Protein AF-A0AA37VCZ6-F1 (afdb_monomer_lite)

Organism: NCBI:txid2014610

Secondary structure (DSSP, 8-state):
-----PPPPPPPPP-PPPP----PPPSSPHHHHHHHHHHHHHHHHTTTB-TTT--B-TT-TT-TTEEEEESS-GGGGG-HHHHHHHHHHTT--TT--TTSGGGEEEEEHHHHHHHTT--STTHHHHHHHHHHHHHHHHHHHHHHHHHHHHHHHHHHHHHHHHHH-S---S-HHHH----SEEEE-SSSEEEEEETTEEEEEEPP-SS-S--EEEEEEEETTTEEEEEEE-HHHIIIIISTTTT--GGG---TTEEE-TTS-EEEEETTEEEEE-HHHHHHHHHHHHHHHHHHHHHHHHIIIIIS--TTPPB-GGG-EEEEEE-HHHHHHHHHHHHHT--EE-TTS-EEEEE-SSSEEEEEE-TTSPPEEEEEEEEEE-S-TT-TTS---EEEEEE--SS-TTTHHHHHHTTSS--HHHHHHHIIIIIHHHHHHHHHHHHHHHHHHHHHHS--------PPPP----PPPP-PPPPPPPPPPTHHHHHHHHHHHHTSGGG--SS--SS---HHHHHHHHHHHHHHHHTTSS-TTS-HHHHHHTT-------------------SHHHHHHHHHHHHHHHHHTTTS-HHHHHHHHHHHHHHHHHHHHHHHHHHHHHHHHH---

Radius of gyration: 35.34 Å; chains: 1; bounding box: 82×124×101 Å

Foldseek 3Di:
DDDDDDDDDDDDDDDDDDDDDDDDDDDPPPVVVLVQLLQLLQCVLLVQAALQPRHHQPDHSNDPQKDKAFLADPCCVVVVVVVVVLCVLLVHDPPDDSPAQLRIHIHGPVVRVVCDNDCDDPCVVSSNSSNVSSVVRRVSSVVSSVVSVVVVVVVVVVVVVCVVPPPNDPAPLRPDPDDFDWDDPPLQWIWTDDRQKIKTKGAQDLLHNKIKMKIWGQAPPPGIDIAIGTRVRLVCALLFCQPPDLVVCRHPQWADDPQAFIWGDGSVDTDGHHPVSVVSVSVRSNVVNVSRVVRNCCCCVVQQVPVPFDQDPPRWTFLDWAFVVLVVLLQVQLVVQDWDQDPVRWIWHWHDDQWTWIWTDDPPDPTAGAWTWGWDFPDDPVVVPDRGITGIITDQPPPNSVCSRVCPVVSSYDHSVRVSCCVVVPRSVVSVVVVVVVVVVVVVVVVVPPPPDPDDDDDDDDDDDDDDDDDDDDDDDDQDDPVVVVVLLVLVLVLQVQQDDQPDPDDDDPVVSVVSVLVSVVVCVVSCVQPPPPDQVLCVVSVHNPDDDDDDDDDDDDDDDDDPSVVSVVVSLVSLLVSCVVDNDPVSNVSSVSVCVSCVVVVVVVVVVHVVVVCVPPVDD

pLDDT: mean 72.76, std 23.11, range [24.75, 98.56]

Sequence (621 aa):
MGGAAPAASAAPASRGPRRRDAQTQASPSPTDSRRDLHREAFWHAYGGQCAYQGDTLGGGPRSMAFEIDHVIPQELGRRPDELRAVRHRFNLPETFDLESFENRVPTTRRFNNAKGNRTTGVWEAVIRHGLDVAAAHAARVQEQVQQLILQDREERARRVARLHHAPPGRPFSARMPWPIRTDLLGEDHVRVWLEDVYLDCFLPSPQRFRGSALLLVAAAGMGEYQSTFDHGDVVETVLAGRETPLDRGRRPLLLAQGAGPVTLRLPSAWLQIRRDHAARVCAALDTVAHRYVRAMRRLELDVLHSAGAAVGAAGTCRLLTVQRSLWRAINAFAEAGEEQRGPAGETWTVMGSRGFGVFTSAGHAPRALRARVAPEAGGSVLDATDDPDVHLCWHPPEHDRASLEDDLRAGHVWTVAETQAWLRDTLIPHVMRWADARELFVQRESMHKAPRLPWHRSRVVPITVRRSPHVSQPTPTLPPRWESIRDDFEQLAACVPTLSEPAEWSRDVDPAAVGRLRALLAGWVTRGWIPRTAEPSFLHALGAPDLSRAGLTLAGTAPAAASATARQVFAALHAVTRGAAAGADVTSARAARELADALAPFYARWWESHLRARVWTDGRR

Structure (mmCIF, N/CA/C/O backbone):
data_AF-A0AA37VCZ6-F1
#
_entry.id   AF-A0AA37VCZ6-F1
#
loop_
_atom_site.group_PDB
_atom_site.id
_atom_site.type_symbol
_atom_site.label_atom_id
_atom_site.label_alt_id
_atom_site.label_comp_id
_atom_site.label_asym_id
_atom_site.label_entity_id
_atom_site.label_seq_id
_atom_site.pdbx_PDB_ins_code
_atom_site.Cartn_x
_atom_site.Cartn_y
_atom_site.Cartn_z
_atom_site.occupancy
_atom_site.B_iso_or_equiv
_atom_site.auth_seq_id
_atom_site.auth_comp_id
_atom_site.auth_asym_id
_atom_site.auth_atom_id
_atom_site.pdbx_PDB_model_num
ATOM 1 N N . MET A 1 1 ? -34.084 -77.247 -0.096 1.00 41.34 1 MET A N 1
ATOM 2 C CA . MET A 1 1 ? -33.566 -76.233 0.844 1.00 41.34 1 MET A CA 1
ATOM 3 C C . MET A 1 1 ? -33.038 -75.069 0.027 1.00 41.34 1 MET A C 1
ATOM 5 O O . MET A 1 1 ? -32.012 -75.208 -0.617 1.00 41.34 1 MET A O 1
ATOM 9 N N . GLY A 1 2 ? -33.791 -73.977 -0.033 1.00 41.12 2 GLY A N 1
ATOM 10 C CA . GLY A 1 2 ? -33.433 -72.774 -0.779 1.00 41.12 2 GLY A CA 1
ATOM 11 C C . GLY A 1 2 ? -34.341 -71.652 -0.305 1.00 41.12 2 GLY A C 1
ATOM 12 O O . GLY A 1 2 ? -35.528 -71.663 -0.611 1.00 41.12 2 GLY A O 1
ATOM 13 N N . GLY A 1 3 ? -33.801 -70.762 0.524 1.00 38.69 3 GLY A N 1
ATOM 14 C CA . GLY A 1 3 ? -34.507 -69.617 1.086 1.00 38.69 3 GLY A CA 1
ATOM 15 C C . GLY A 1 3 ? -33.712 -68.354 0.795 1.00 38.69 3 GLY A C 1
ATOM 16 O O . GLY A 1 3 ? -32.612 -68.184 1.311 1.00 38.69 3 GLY A O 1
ATOM 17 N N . ALA A 1 4 ? -34.268 -67.511 -0.071 1.00 40.59 4 ALA A N 1
ATOM 18 C CA . ALA A 1 4 ? -33.781 -66.175 -0.370 1.00 40.59 4 ALA A CA 1
ATOM 19 C C . ALA A 1 4 ? -34.163 -65.211 0.767 1.00 40.59 4 ALA A C 1
ATOM 21 O O . ALA A 1 4 ? -35.298 -65.234 1.242 1.00 40.59 4 ALA A O 1
ATOM 22 N N . ALA A 1 5 ? -33.223 -64.358 1.178 1.00 45.78 5 ALA A N 1
ATOM 23 C CA . ALA A 1 5 ? -33.448 -63.255 2.112 1.00 45.78 5 ALA A CA 1
ATOM 24 C C . ALA A 1 5 ? -33.477 -61.909 1.353 1.00 45.78 5 ALA A C 1
ATOM 26 O O . ALA A 1 5 ? -32.765 -61.776 0.352 1.00 45.78 5 ALA A O 1
ATOM 27 N N . PRO A 1 6 ? -34.278 -60.915 1.788 1.00 56.88 6 PRO A N 1
ATOM 28 C CA . PRO A 1 6 ? -34.507 -59.693 1.028 1.00 56.88 6 PRO A CA 1
ATOM 29 C C . PRO A 1 6 ? -33.531 -58.562 1.385 1.00 56.88 6 PRO A C 1
ATOM 31 O O . PRO A 1 6 ? -33.012 -58.468 2.497 1.00 56.88 6 PRO A O 1
ATOM 34 N N . ALA A 1 7 ? -33.318 -57.683 0.404 1.00 40.28 7 ALA A N 1
ATOM 35 C CA . ALA A 1 7 ? -32.471 -56.500 0.466 1.00 40.28 7 ALA A CA 1
ATOM 36 C C . ALA A 1 7 ? -33.066 -55.392 1.355 1.00 40.28 7 ALA A C 1
ATOM 38 O O . ALA A 1 7 ? -34.245 -55.054 1.246 1.00 40.28 7 ALA A O 1
ATOM 39 N N . ALA A 1 8 ? -32.221 -54.793 2.199 1.00 39.53 8 ALA A N 1
ATOM 40 C CA . ALA A 1 8 ? -32.557 -53.637 3.022 1.00 39.53 8 ALA A CA 1
ATOM 41 C C . ALA A 1 8 ? -32.339 -52.319 2.255 1.00 39.53 8 ALA A C 1
ATOM 43 O O . ALA A 1 8 ? -31.280 -52.075 1.677 1.00 39.53 8 ALA A O 1
ATOM 44 N N . SER A 1 9 ? -33.367 -51.472 2.290 1.00 37.91 9 SER A N 1
ATOM 45 C CA . SER A 1 9 ? -33.435 -50.117 1.739 1.00 37.91 9 SER A CA 1
ATOM 46 C C . SER A 1 9 ? -32.707 -49.114 2.643 1.00 37.91 9 SER A C 1
ATOM 48 O O . SER A 1 9 ? -33.051 -48.978 3.816 1.00 37.91 9 SER A O 1
ATOM 50 N N . ALA A 1 10 ? -31.735 -48.378 2.098 1.00 38.19 10 ALA A N 1
ATOM 51 C CA . ALA A 1 10 ? -31.036 -47.296 2.790 1.00 38.19 10 ALA A CA 1
ATOM 52 C C . ALA A 1 10 ? -31.753 -45.946 2.587 1.00 38.19 10 ALA A C 1
ATOM 54 O O . ALA A 1 10 ? -31.993 -45.523 1.457 1.00 38.19 10 ALA A O 1
ATOM 55 N N . ALA A 1 11 ? -32.078 -45.265 3.689 1.00 39.38 11 ALA A N 1
ATOM 56 C CA . ALA A 1 11 ? -32.625 -43.907 3.707 1.00 39.38 11 ALA A CA 1
ATOM 57 C C . ALA A 1 11 ? -31.513 -42.839 3.554 1.00 39.38 11 ALA A C 1
ATOM 59 O O . ALA A 1 11 ? -30.389 -43.066 4.011 1.00 39.38 11 ALA A O 1
ATOM 60 N N . PRO A 1 12 ? -31.791 -41.660 2.960 1.00 44.22 12 PRO A N 1
ATOM 61 C CA . PRO A 1 12 ? -30.785 -40.622 2.762 1.00 44.22 12 PRO A CA 1
ATOM 62 C C . PRO A 1 12 ? -30.608 -39.747 4.014 1.00 44.22 12 PRO A C 1
ATOM 64 O O . PRO A 1 12 ? -31.566 -39.216 4.574 1.00 44.22 12 PRO A O 1
ATOM 67 N N . ALA A 1 13 ? -29.352 -39.558 4.424 1.00 36.62 13 ALA A N 1
ATOM 68 C CA . ALA A 1 13 ? -28.966 -38.685 5.526 1.00 36.62 13 ALA A CA 1
ATOM 69 C C . ALA A 1 13 ? -29.142 -37.196 5.168 1.00 36.62 13 ALA A C 1
ATOM 71 O O . ALA A 1 13 ? -28.604 -36.697 4.176 1.00 36.62 13 ALA A O 1
ATOM 72 N N . SER A 1 14 ? -29.867 -36.472 6.020 1.00 35.06 14 SER A N 1
ATOM 73 C CA . SER A 1 14 ? -30.064 -35.023 5.972 1.00 35.06 14 SER A CA 1
ATOM 74 C C . SER A 1 14 ? -28.754 -34.261 6.221 1.00 35.06 14 SER A C 1
ATOM 76 O O . SER A 1 14 ? -28.124 -34.415 7.268 1.00 35.06 14 SER A O 1
ATOM 78 N N . ARG A 1 15 ? -28.357 -33.394 5.281 1.00 35.12 15 ARG A N 1
ATOM 79 C CA . ARG A 1 15 ? -27.231 -32.457 5.437 1.00 35.12 15 ARG A CA 1
ATOM 80 C C . ARG A 1 15 ? -27.643 -31.267 6.311 1.00 35.12 15 ARG A C 1
ATOM 82 O O . ARG A 1 15 ? -28.456 -30.450 5.893 1.00 35.12 15 ARG A O 1
ATOM 89 N N . GLY A 1 16 ? -27.048 -31.161 7.498 1.00 35.91 16 GLY A N 1
ATOM 90 C CA . GLY A 1 16 ? -27.128 -29.971 8.351 1.00 35.91 16 GLY A CA 1
ATOM 91 C C . GLY A 1 16 ? -26.348 -28.767 7.785 1.00 35.91 16 GLY A C 1
ATOM 92 O O . GLY A 1 16 ? -25.489 -28.936 6.911 1.00 35.91 16 GLY A O 1
ATOM 93 N N . PRO A 1 17 ? -26.637 -27.542 8.263 1.00 33.84 17 PRO A N 1
ATOM 94 C CA . PRO A 1 17 ? -26.077 -26.309 7.718 1.00 33.84 17 PRO A CA 1
ATOM 95 C C . PRO A 1 17 ? -24.580 -26.179 8.030 1.00 33.84 17 PRO A C 1
ATOM 97 O O . PRO A 1 17 ? -24.146 -26.286 9.177 1.00 33.84 17 PRO A O 1
ATOM 100 N N . ARG A 1 18 ? -23.784 -25.922 6.984 1.00 32.94 18 ARG A N 1
ATOM 101 C CA . ARG A 1 18 ? -22.346 -25.643 7.080 1.00 32.94 18 ARG A CA 1
ATOM 102 C C . ARG A 1 18 ? -22.121 -24.345 7.860 1.00 32.94 18 ARG A C 1
ATOM 104 O O . ARG A 1 18 ? -22.534 -23.275 7.415 1.00 32.94 18 ARG A O 1
ATOM 111 N N . ARG A 1 19 ? -21.437 -24.453 9.004 1.00 30.75 19 ARG A N 1
ATOM 112 C CA . ARG A 1 19 ? -20.830 -23.320 9.710 1.00 30.75 19 ARG A CA 1
ATOM 113 C C . ARG A 1 19 ? -19.904 -22.579 8.740 1.00 30.75 19 ARG A C 1
ATOM 115 O O . ARG A 1 19 ? -19.046 -23.193 8.114 1.00 30.75 19 ARG A O 1
ATOM 122 N N . ARG A 1 20 ? -20.137 -21.276 8.583 1.00 31.70 20 ARG A N 1
ATOM 123 C CA . ARG A 1 20 ? -19.224 -20.355 7.905 1.00 31.70 20 ARG A CA 1
ATOM 124 C C . ARG A 1 20 ? -18.138 -19.988 8.908 1.00 31.70 20 ARG A C 1
ATOM 126 O O . ARG A 1 20 ? -18.432 -19.294 9.878 1.00 31.70 20 ARG A O 1
ATOM 133 N N . ASP A 1 21 ? -16.925 -20.466 8.677 1.00 32.72 21 ASP A N 1
ATOM 134 C CA . ASP A 1 21 ? -15.755 -19.992 9.404 1.00 32.72 21 ASP A CA 1
ATOM 135 C C . ASP A 1 21 ? -15.437 -18.566 8.942 1.00 32.72 21 ASP A C 1
ATOM 137 O O . ASP A 1 21 ? -15.323 -18.278 7.748 1.00 32.72 21 ASP A O 1
ATOM 141 N N . ALA A 1 22 ? -15.386 -17.658 9.914 1.00 36.28 22 ALA A N 1
ATOM 142 C CA . ALA A 1 22 ? -15.052 -16.259 9.725 1.00 36.28 22 ALA A CA 1
ATOM 143 C C . ALA A 1 22 ? -13.563 -16.138 9.377 1.00 36.28 22 ALA A C 1
ATOM 145 O O . ALA A 1 22 ? -12.695 -16.589 10.121 1.00 36.28 22 ALA A O 1
ATOM 146 N N . GLN A 1 23 ? -13.283 -15.537 8.226 1.00 35.94 23 GLN A N 1
ATOM 147 C CA . GLN A 1 23 ? -11.936 -15.308 7.724 1.00 35.94 23 GLN A CA 1
ATOM 148 C C . GLN A 1 23 ? -11.381 -14.031 8.371 1.00 35.94 23 GLN A C 1
ATOM 150 O O . GLN A 1 23 ? -11.780 -12.919 8.034 1.00 35.94 23 GLN A O 1
ATOM 155 N N . THR A 1 24 ? -10.499 -14.210 9.350 1.00 33.31 24 THR A N 1
ATOM 156 C CA . THR A 1 24 ? -9.757 -13.149 10.039 1.00 33.31 24 THR A CA 1
ATOM 157 C C . THR A 1 24 ? -8.801 -12.464 9.057 1.00 33.31 24 THR A C 1
ATOM 159 O O . THR A 1 24 ? -7.941 -13.126 8.475 1.00 33.31 24 THR A O 1
ATOM 162 N N . GLN A 1 25 ? -8.935 -11.150 8.860 1.00 32.56 25 GLN A N 1
ATOM 163 C CA . GLN A 1 25 ? -7.958 -10.355 8.108 1.00 32.56 25 GLN A CA 1
ATOM 164 C C . GLN A 1 25 ? -6.689 -10.175 8.958 1.00 32.56 25 GLN A C 1
ATOM 166 O O . GLN A 1 25 ? -6.759 -9.894 10.154 1.00 32.56 25 GLN A O 1
ATOM 171 N N . ALA A 1 26 ? -5.530 -10.450 8.358 1.00 31.34 26 ALA A N 1
ATOM 172 C CA . ALA A 1 26 ? -4.273 -10.667 9.061 1.00 31.34 26 ALA A CA 1
ATOM 173 C C . ALA A 1 26 ? -3.453 -9.375 9.228 1.00 31.34 26 ALA A C 1
ATOM 175 O O . ALA A 1 26 ? -3.190 -8.664 8.260 1.00 31.34 26 ALA A O 1
ATOM 176 N N . SER A 1 27 ? -2.944 -9.150 10.445 1.00 30.81 27 SER A N 1
ATOM 177 C CA . SER A 1 27 ? -1.692 -8.413 10.695 1.00 30.81 27 SER A CA 1
ATOM 178 C C . SER A 1 27 ? -0.569 -8.940 9.777 1.00 30.81 27 SER A C 1
ATOM 180 O O . SER A 1 27 ? -0.696 -10.086 9.330 1.00 30.81 27 SER A O 1
ATOM 182 N N . PRO A 1 28 ? 0.531 -8.190 9.503 1.00 29.33 28 PRO A N 1
ATOM 183 C CA . PRO A 1 28 ? 1.654 -8.720 8.723 1.00 29.33 28 PRO A CA 1
ATOM 184 C C . PRO A 1 28 ? 1.995 -10.098 9.263 1.00 29.33 28 PRO A C 1
ATOM 186 O O . PRO A 1 28 ? 2.240 -10.277 10.462 1.00 29.33 28 PRO A O 1
ATOM 189 N N . SER A 1 29 ? 1.843 -11.090 8.393 1.00 29.84 29 SER A N 1
ATOM 190 C CA . SER A 1 29 ? 1.881 -12.472 8.833 1.00 29.84 29 SER A CA 1
ATOM 191 C C . SER A 1 29 ? 3.252 -12.722 9.477 1.00 29.84 29 SER A C 1
ATOM 193 O O . SER A 1 29 ? 4.239 -12.106 9.066 1.00 29.84 29 SER A O 1
ATOM 195 N N . PRO A 1 30 ? 3.391 -13.662 10.426 1.00 42.69 30 PRO A N 1
ATOM 196 C CA . PRO A 1 30 ? 4.703 -14.079 10.933 1.00 42.69 30 PRO A CA 1
ATOM 197 C C . PRO A 1 30 ? 5.710 -14.453 9.826 1.00 42.69 30 PRO A C 1
ATOM 199 O O . PRO A 1 30 ? 6.899 -14.608 10.097 1.00 42.69 30 PRO A O 1
ATOM 202 N N . THR A 1 31 ? 5.241 -14.630 8.585 1.00 52.84 31 THR A N 1
ATOM 203 C CA . THR A 1 31 ? 6.064 -14.888 7.406 1.00 52.84 31 THR A CA 1
ATOM 204 C C . THR A 1 31 ? 6.730 -13.634 6.828 1.00 52.84 31 THR A C 1
ATOM 206 O O . THR A 1 31 ? 7.844 -13.760 6.327 1.00 52.84 31 THR A O 1
ATOM 209 N N . ASP A 1 32 ? 6.148 -12.436 6.967 1.00 53.75 32 ASP A N 1
ATOM 210 C CA . ASP A 1 32 ? 6.733 -11.197 6.427 1.00 53.75 32 ASP A CA 1
ATOM 211 C C . ASP A 1 32 ? 7.963 -10.764 7.231 1.00 53.75 32 ASP A C 1
ATOM 213 O O . ASP A 1 32 ? 9.023 -10.542 6.652 1.00 53.75 32 ASP A O 1
ATOM 217 N N . SER A 1 33 ? 7.898 -10.811 8.569 1.00 68.50 33 SER A N 1
ATOM 218 C CA . SER A 1 33 ? 9.083 -10.543 9.397 1.00 68.50 33 SER A CA 1
ATOM 219 C C . SER A 1 33 ? 10.198 -11.561 9.142 1.00 68.50 33 SER A C 1
ATOM 221 O O . SER A 1 33 ? 11.371 -11.218 9.163 1.00 68.50 33 SER A O 1
ATOM 223 N N . ARG A 1 34 ? 9.853 -12.830 8.877 1.00 74.12 34 ARG A N 1
ATOM 224 C CA . ARG A 1 34 ? 10.847 -13.872 8.559 1.00 74.12 34 ARG A CA 1
ATOM 225 C C . ARG A 1 34 ? 11.510 -13.642 7.203 1.00 74.12 34 ARG A C 1
ATOM 227 O O . ARG A 1 34 ? 12.709 -13.881 7.079 1.00 74.12 34 ARG A O 1
ATOM 234 N N . ARG A 1 35 ? 10.759 -13.168 6.204 1.00 77.06 35 ARG A N 1
ATOM 235 C CA . ARG A 1 35 ? 11.312 -12.802 4.892 1.00 77.06 35 ARG A CA 1
ATOM 236 C C . ARG A 1 35 ? 12.321 -11.664 5.011 1.00 77.06 35 ARG A C 1
ATOM 238 O O . ARG A 1 35 ? 13.373 -11.745 4.380 1.00 77.06 35 ARG A O 1
ATOM 245 N N . ASP A 1 36 ? 12.046 -10.674 5.855 1.00 85.44 36 ASP A N 1
ATOM 246 C CA . ASP A 1 36 ? 12.963 -9.553 6.081 1.00 85.44 36 ASP A CA 1
ATOM 247 C C . ASP A 1 36 ? 14.277 -10.008 6.734 1.00 85.44 36 ASP A C 1
ATOM 249 O O . ASP A 1 36 ? 15.352 -9.644 6.255 1.00 85.44 36 ASP A O 1
ATOM 253 N N . LEU A 1 37 ? 14.211 -10.886 7.746 1.00 92.25 37 LEU A N 1
ATOM 254 C CA . LEU A 1 37 ? 15.412 -11.437 8.395 1.00 92.25 37 LEU A CA 1
ATOM 255 C C . LEU A 1 37 ? 16.250 -12.298 7.441 1.00 92.25 37 LEU A C 1
ATOM 257 O O . LEU A 1 37 ? 17.475 -12.249 7.482 1.00 92.25 37 LEU A O 1
ATOM 261 N N . HIS A 1 38 ? 15.614 -13.074 6.555 1.00 93.12 38 HIS A N 1
ATOM 262 C CA . HIS A 1 38 ? 16.345 -13.857 5.556 1.00 93.12 38 HIS A CA 1
ATOM 263 C C . HIS A 1 38 ? 17.119 -12.949 4.596 1.00 93.12 38 HIS A C 1
ATOM 265 O O . HIS A 1 38 ? 18.290 -13.199 4.327 1.00 93.12 38 HIS A O 1
ATOM 271 N N . ARG A 1 39 ? 16.494 -11.878 4.093 1.00 95.12 39 ARG A N 1
ATOM 272 C CA . ARG A 1 39 ? 17.159 -10.930 3.185 1.00 95.12 39 ARG A CA 1
ATOM 273 C C . ARG A 1 39 ? 18.352 -10.256 3.855 1.00 95.12 39 ARG A C 1
ATOM 275 O O . ARG A 1 39 ? 19.423 -10.200 3.256 1.00 95.12 39 ARG A O 1
ATOM 282 N N . GLU A 1 40 ? 18.177 -9.819 5.096 1.00 96.00 40 GLU A N 1
ATOM 283 C CA . GLU A 1 40 ? 19.246 -9.241 5.909 1.00 96.00 40 GLU A CA 1
ATOM 284 C C . GLU A 1 40 ? 20.401 -10.234 6.108 1.00 96.00 40 GLU A C 1
ATOM 286 O O . GLU A 1 40 ? 21.555 -9.882 5.862 1.00 96.00 40 GLU A O 1
ATOM 291 N N . ALA A 1 41 ? 20.105 -11.500 6.420 1.00 97.19 41 ALA A N 1
ATOM 292 C CA . ALA A 1 41 ? 21.119 -12.546 6.553 1.00 97.19 41 ALA A CA 1
ATOM 293 C C . ALA A 1 41 ? 21.933 -12.757 5.267 1.00 97.19 41 ALA A C 1
ATOM 295 O O . ALA A 1 41 ? 23.162 -12.836 5.316 1.00 97.19 41 ALA A O 1
ATOM 296 N N . PHE A 1 42 ? 21.267 -12.815 4.110 1.00 97.62 42 PHE A N 1
ATOM 297 C CA . PHE A 1 42 ? 21.946 -12.916 2.817 1.00 97.62 42 PHE A CA 1
ATOM 298 C C . PHE A 1 42 ? 22.799 -11.683 2.522 1.00 97.62 42 PHE A C 1
ATOM 300 O O . PHE A 1 42 ? 23.933 -11.825 2.072 1.00 97.62 42 PHE A O 1
ATOM 307 N N . TRP A 1 43 ? 22.296 -10.480 2.801 1.00 97.81 43 TRP A N 1
ATOM 308 C CA . TRP A 1 43 ? 23.066 -9.255 2.605 1.00 97.81 43 TRP A CA 1
ATOM 309 C C . TRP A 1 43 ? 24.358 -9.279 3.430 1.00 97.81 43 TRP A C 1
ATOM 311 O O . TRP A 1 43 ? 25.433 -9.058 2.879 1.00 97.81 43 TRP A O 1
ATOM 321 N N . HIS A 1 44 ? 24.285 -9.630 4.717 1.00 97.31 44 HIS A N 1
ATOM 322 C CA . HIS A 1 44 ? 25.467 -9.708 5.580 1.00 97.31 44 HIS A CA 1
ATOM 323 C C . HIS A 1 44 ? 26.430 -10.821 5.169 1.00 97.31 44 HIS A C 1
ATOM 325 O O . HIS A 1 44 ? 27.638 -10.591 5.105 1.00 97.31 44 HIS A O 1
ATOM 331 N N . ALA A 1 45 ? 25.917 -12.010 4.844 1.00 97.88 45 ALA A N 1
ATOM 332 C CA . ALA A 1 45 ? 26.762 -13.138 4.471 1.00 97.88 45 ALA A CA 1
ATOM 333 C C . ALA A 1 45 ? 27.601 -12.854 3.212 1.00 97.88 45 ALA A C 1
ATOM 335 O O . ALA A 1 45 ? 28.752 -13.291 3.149 1.00 97.88 45 ALA A O 1
ATOM 336 N N . TYR A 1 46 ? 27.044 -12.083 2.273 1.00 97.94 46 TYR A N 1
ATOM 337 C CA . TYR A 1 46 ? 27.659 -11.699 0.998 1.00 97.94 46 TYR A CA 1
ATOM 338 C C . TYR A 1 46 ? 28.295 -10.297 1.019 1.00 97.94 46 TYR A C 1
ATOM 340 O O . TYR A 1 46 ? 28.617 -9.754 -0.035 1.00 97.94 46 TYR A O 1
ATOM 348 N N . GLY A 1 47 ? 28.442 -9.665 2.190 1.00 97.25 47 GLY A N 1
ATOM 349 C CA . GLY A 1 47 ? 29.065 -8.339 2.303 1.00 97.25 47 GLY A CA 1
ATOM 350 C C . GLY A 1 47 ? 28.339 -7.234 1.524 1.00 97.25 47 GLY A C 1
ATOM 351 O O . GLY A 1 47 ? 28.963 -6.277 1.074 1.00 97.25 47 GLY A O 1
ATOM 352 N N . GLY A 1 48 ? 27.030 -7.383 1.320 1.00 96.69 48 GLY A N 1
ATOM 353 C CA . GLY A 1 48 ? 26.213 -6.452 0.554 1.00 96.69 48 GLY A CA 1
ATOM 354 C C . GLY A 1 48 ? 26.509 -6.443 -0.944 1.00 96.69 48 GLY A C 1
ATOM 355 O O . GLY A 1 48 ? 26.252 -5.428 -1.586 1.00 96.69 48 GLY A O 1
ATOM 356 N N . GLN A 1 49 ? 27.036 -7.532 -1.509 1.00 97.94 49 GLN A N 1
ATOM 357 C CA . GLN A 1 49 ? 27.371 -7.643 -2.931 1.00 97.94 49 GLN A CA 1
ATOM 358 C C . GLN A 1 49 ? 26.462 -8.628 -3.677 1.00 97.94 49 GLN A C 1
ATOM 360 O O . GLN A 1 49 ? 25.960 -9.606 -3.123 1.00 97.94 49 GLN A O 1
ATOM 365 N N . CYS A 1 50 ? 26.248 -8.363 -4.964 1.00 97.81 50 CYS A N 1
ATOM 366 C CA . CYS A 1 50 ? 25.579 -9.263 -5.893 1.00 97.81 50 CYS A CA 1
ATOM 367 C C . CYS A 1 50 ? 26.464 -10.487 -6.145 1.00 97.81 50 CYS A C 1
ATOM 369 O O . CYS A 1 50 ? 27.574 -10.343 -6.649 1.00 97.81 50 CYS A O 1
ATOM 371 N N . ALA A 1 51 ? 25.958 -11.692 -5.888 1.00 98.06 51 ALA A N 1
ATOM 372 C CA . ALA A 1 51 ? 26.746 -12.921 -6.021 1.00 98.06 51 ALA A CA 1
ATOM 373 C C . ALA A 1 51 ? 27.260 -13.189 -7.447 1.00 98.06 51 ALA A C 1
ATOM 375 O O . ALA A 1 51 ? 28.322 -13.782 -7.634 1.00 98.06 51 ALA A O 1
ATOM 376 N N . TYR A 1 52 ? 26.507 -12.752 -8.460 1.00 96.69 52 TYR A N 1
ATOM 377 C CA . TYR A 1 52 ? 26.856 -12.991 -9.860 1.00 96.69 52 TYR A CA 1
ATOM 378 C C . TYR A 1 52 ? 27.826 -11.955 -10.431 1.00 96.69 52 TYR A C 1
ATOM 380 O O . TYR A 1 52 ? 28.617 -12.288 -11.306 1.00 96.69 52 TYR A O 1
ATOM 388 N N . GLN A 1 53 ? 27.735 -10.699 -9.986 1.00 95.88 53 GLN A N 1
ATOM 389 C CA . GLN A 1 53 ? 28.434 -9.573 -10.623 1.00 95.88 53 GLN A CA 1
ATOM 390 C C . GLN A 1 53 ? 29.469 -8.901 -9.714 1.00 95.88 53 GLN A C 1
ATOM 392 O O . GLN A 1 53 ? 30.319 -8.175 -10.211 1.00 95.88 53 GLN A O 1
ATOM 397 N N . GLY A 1 54 ? 29.389 -9.097 -8.395 1.00 95.69 54 GLY A N 1
ATOM 398 C CA . GLY A 1 54 ? 30.203 -8.386 -7.403 1.00 95.69 54 GLY A CA 1
ATOM 399 C C . GLY A 1 54 ? 29.736 -6.957 -7.097 1.00 95.69 54 GLY A C 1
ATOM 400 O O . GLY A 1 54 ? 30.201 -6.363 -6.128 1.00 95.69 54 GLY A O 1
ATOM 401 N N . ASP A 1 55 ? 28.794 -6.412 -7.873 1.00 94.25 55 ASP A N 1
ATOM 402 C CA . ASP A 1 55 ? 28.245 -5.066 -7.671 1.00 94.25 55 ASP A CA 1
ATOM 403 C C . ASP A 1 55 ? 27.592 -4.902 -6.289 1.00 94.25 55 ASP A C 1
ATOM 405 O O . ASP A 1 55 ? 26.890 -5.795 -5.807 1.00 94.25 55 ASP A O 1
ATOM 409 N N . THR A 1 56 ? 27.740 -3.725 -5.678 1.00 95.94 56 THR A N 1
ATOM 410 C CA . THR A 1 56 ? 27.094 -3.394 -4.400 1.00 95.94 56 THR A CA 1
ATOM 411 C C . THR A 1 56 ? 25.566 -3.402 -4.516 1.00 95.94 56 THR A C 1
ATOM 413 O O . THR A 1 56 ? 24.975 -2.773 -5.396 1.00 95.94 56 THR A O 1
ATOM 416 N N . LEU A 1 57 ? 24.901 -4.064 -3.573 1.00 94.75 57 LEU A N 1
ATOM 417 C CA . LEU A 1 57 ? 23.450 -4.080 -3.429 1.00 94.75 57 LEU A CA 1
ATOM 418 C C . LEU A 1 57 ? 22.985 -2.802 -2.717 1.00 94.75 57 LEU A C 1
ATOM 420 O O . LEU A 1 57 ? 23.269 -2.583 -1.538 1.00 94.75 57 LEU A O 1
ATOM 424 N N . GLY A 1 58 ? 22.260 -1.946 -3.440 1.00 84.94 58 GLY A N 1
ATOM 425 C CA . GLY A 1 58 ? 21.808 -0.648 -2.934 1.00 84.94 58 GLY A CA 1
ATOM 426 C C . GLY A 1 58 ? 20.770 -0.716 -1.802 1.00 84.94 58 GLY A C 1
ATOM 427 O O . GLY A 1 58 ? 19.954 -1.634 -1.717 1.00 84.94 58 GLY A O 1
ATOM 428 N N . GLY A 1 59 ? 20.755 0.318 -0.954 1.00 80.81 59 GLY A N 1
ATOM 429 C CA . GLY A 1 59 ? 19.714 0.569 0.055 1.00 80.81 59 GLY A CA 1
ATOM 430 C C . GLY A 1 59 ? 19.839 -0.201 1.380 1.00 80.81 59 GLY A C 1
ATOM 431 O O . GLY A 1 59 ? 18.986 -0.033 2.247 1.00 80.81 59 GLY A O 1
ATOM 432 N N . GLY A 1 60 ? 20.870 -1.032 1.556 1.00 89.00 60 GLY A N 1
ATOM 433 C CA . GLY A 1 60 ? 21.133 -1.751 2.810 1.00 89.00 60 GLY A CA 1
ATOM 434 C C . GLY A 1 60 ? 20.383 -3.087 2.976 1.00 89.00 60 GLY A C 1
ATOM 435 O O . GLY A 1 60 ? 19.685 -3.533 2.061 1.00 89.00 60 GLY A O 1
ATOM 436 N N . PRO A 1 61 ? 20.515 -3.747 4.144 1.00 84.88 61 PRO A N 1
ATOM 437 C CA . PRO A 1 61 ? 20.143 -5.155 4.346 1.00 84.88 61 PRO A CA 1
ATOM 438 C C . PRO A 1 61 ? 18.651 -5.475 4.197 1.00 84.88 61 PRO A C 1
ATOM 440 O O . PRO A 1 61 ? 18.292 -6.578 3.790 1.00 84.88 61 PRO A O 1
ATOM 443 N N . ARG A 1 62 ? 17.771 -4.506 4.476 1.00 82.44 62 ARG A N 1
ATOM 444 C CA . ARG A 1 62 ? 16.306 -4.648 4.344 1.00 82.44 62 ARG A CA 1
ATOM 445 C C . ARG A 1 62 ? 15.741 -3.966 3.099 1.00 82.44 62 ARG A C 1
ATOM 447 O O . ARG A 1 62 ? 14.531 -3.849 2.935 1.00 82.44 62 ARG A O 1
ATOM 454 N N . SER A 1 63 ? 16.613 -3.501 2.210 1.00 82.25 63 SER A N 1
ATOM 455 C CA . SER A 1 63 ? 16.209 -2.828 0.982 1.00 82.25 63 SER A CA 1
ATOM 456 C C . SER A 1 63 ? 15.481 -3.763 0.037 1.00 82.25 63 SER A C 1
ATOM 458 O O . SER A 1 63 ? 15.907 -4.894 -0.189 1.00 82.25 63 SER A O 1
ATOM 460 N N . MET A 1 64 ? 14.449 -3.242 -0.621 1.00 83.75 64 MET A N 1
ATOM 461 C CA . MET A 1 64 ? 13.758 -3.899 -1.732 1.00 83.75 64 MET A CA 1
ATOM 462 C C . MET A 1 64 ? 14.519 -3.785 -3.067 1.00 83.75 64 MET A C 1
ATOM 464 O O . MET A 1 64 ? 13.982 -4.183 -4.104 1.00 83.75 64 MET A O 1
ATOM 468 N N . ALA A 1 65 ? 15.734 -3.225 -3.080 1.00 83.19 65 ALA A N 1
ATOM 469 C CA . ALA A 1 65 ? 16.517 -3.008 -4.301 1.00 83.19 65 ALA A CA 1
ATOM 470 C C . ALA A 1 65 ? 17.240 -4.266 -4.823 1.00 83.19 65 ALA A C 1
ATOM 472 O O . ALA A 1 65 ? 17.580 -4.319 -6.006 1.00 83.19 65 ALA A O 1
ATOM 473 N N . PHE A 1 66 ? 17.439 -5.286 -3.983 1.00 94.75 66 PHE A N 1
ATOM 474 C CA . PHE A 1 66 ? 17.984 -6.587 -4.391 1.00 94.75 66 PHE A CA 1
ATOM 475 C C . PHE A 1 66 ? 16.939 -7.703 -4.266 1.00 94.75 66 PHE A C 1
ATOM 477 O O . PHE A 1 66 ? 15.838 -7.481 -3.763 1.00 94.75 66 PHE A O 1
ATOM 484 N N . GLU A 1 67 ? 17.224 -8.896 -4.766 1.00 95.44 67 GLU A N 1
ATOM 485 C CA . GLU A 1 67 ? 16.349 -10.068 -4.665 1.00 95.44 67 GLU A CA 1
ATOM 486 C C . GLU A 1 67 ? 17.180 -11.288 -4.251 1.00 95.44 67 GLU A C 1
ATOM 488 O O . GLU A 1 67 ? 18.387 -11.317 -4.485 1.00 95.44 67 GLU A O 1
ATOM 493 N N . ILE A 1 68 ? 16.549 -12.261 -3.587 1.00 97.25 68 ILE A N 1
ATOM 494 C CA . ILE A 1 68 ? 17.165 -13.568 -3.336 1.00 97.25 68 ILE A CA 1
ATOM 495 C C . ILE A 1 68 ? 16.747 -14.462 -4.495 1.00 97.25 68 ILE A C 1
ATOM 497 O O . ILE A 1 68 ? 15.575 -14.824 -4.600 1.00 97.25 68 ILE A O 1
ATOM 501 N N . ASP A 1 69 ? 17.684 -14.739 -5.390 1.00 97.62 69 ASP A N 1
ATOM 502 C CA . ASP A 1 69 ? 17.472 -15.580 -6.562 1.00 97.62 69 ASP A CA 1
ATOM 503 C C . ASP A 1 69 ? 17.716 -17.050 -6.216 1.00 97.62 69 ASP A C 1
ATOM 505 O O . ASP A 1 69 ? 18.614 -17.370 -5.434 1.00 97.62 69 ASP A O 1
ATOM 509 N N . HIS A 1 70 ? 16.927 -17.929 -6.831 1.00 98.25 70 HIS A N 1
ATOM 510 C CA . HIS A 1 70 ? 17.186 -19.362 -6.839 1.00 98.25 70 HIS A CA 1
ATOM 511 C C . HIS A 1 70 ? 18.081 -19.677 -8.039 1.00 98.25 70 HIS A C 1
ATOM 513 O O . HIS A 1 70 ? 17.652 -19.546 -9.191 1.00 98.25 70 HIS A O 1
ATOM 519 N N . VAL A 1 71 ? 19.326 -20.090 -7.791 1.00 98.00 71 VAL A N 1
ATOM 520 C CA . VAL A 1 71 ? 20.312 -20.334 -8.856 1.00 98.00 71 VAL A CA 1
ATOM 521 C C . VAL A 1 71 ? 19.753 -21.347 -9.860 1.00 98.00 71 VAL A C 1
ATOM 523 O O . VAL A 1 71 ? 19.699 -21.065 -11.060 1.00 98.00 71 VAL A O 1
ATOM 526 N N . ILE A 1 72 ? 19.219 -22.462 -9.358 1.00 98.06 72 ILE A N 1
ATOM 527 C CA . ILE A 1 72 ? 18.340 -23.379 -10.086 1.00 98.06 72 ILE A CA 1
ATOM 528 C C . ILE A 1 72 ? 16.874 -22.993 -9.821 1.00 98.06 72 ILE A C 1
ATOM 530 O O . ILE A 1 72 ? 16.458 -23.024 -8.660 1.00 98.06 72 ILE A O 1
ATOM 534 N N . PRO A 1 73 ? 16.068 -22.675 -10.857 1.00 97.75 73 PRO A N 1
ATOM 535 C CA . PRO A 1 73 ? 14.688 -22.218 -10.688 1.00 97.75 73 PRO A CA 1
ATOM 536 C C . PRO A 1 73 ? 13.805 -23.201 -9.913 1.00 97.75 73 PRO A C 1
ATOM 538 O O . PRO A 1 73 ? 13.751 -24.394 -10.229 1.00 97.75 73 PRO A O 1
ATOM 541 N N . GLN A 1 74 ? 13.050 -22.677 -8.946 1.00 97.00 74 GLN A N 1
ATOM 542 C CA . GLN A 1 74 ? 12.138 -23.448 -8.096 1.00 97.00 74 GLN A CA 1
ATOM 543 C C . GLN A 1 74 ? 11.060 -24.183 -8.915 1.00 97.00 74 GLN A C 1
ATOM 545 O O . GLN A 1 74 ? 10.626 -25.281 -8.561 1.00 97.00 74 GLN A O 1
ATOM 550 N N . GLU A 1 75 ? 10.647 -23.628 -10.057 1.00 95.88 75 GLU A N 1
ATOM 551 C CA . GLU A 1 75 ? 9.622 -24.203 -10.930 1.00 95.88 75 GLU A CA 1
ATOM 552 C C . GLU A 1 75 ? 10.025 -25.549 -11.542 1.00 95.88 75 GLU A C 1
ATOM 554 O O . GLU A 1 75 ? 9.152 -26.312 -11.965 1.00 95.88 75 GLU A O 1
ATOM 559 N N . LEU A 1 76 ? 11.321 -25.883 -11.576 1.00 96.19 76 LEU A N 1
ATOM 560 C CA . LEU A 1 76 ? 11.775 -27.215 -11.981 1.00 96.19 76 LEU A CA 1
ATOM 561 C C . LEU A 1 76 ? 11.297 -28.308 -11.018 1.00 96.19 76 LEU A C 1
ATOM 563 O O . LEU A 1 76 ? 11.122 -29.443 -11.450 1.00 96.19 76 LEU A O 1
ATOM 567 N N . GLY A 1 77 ? 10.967 -27.981 -9.763 1.00 95.69 77 GLY A N 1
ATOM 568 C CA . GLY A 1 77 ? 10.347 -28.924 -8.826 1.00 95.69 77 GLY A CA 1
ATOM 569 C C . GLY A 1 77 ? 9.006 -29.488 -9.317 1.00 95.69 77 GLY A C 1
ATOM 570 O O . GLY A 1 77 ? 8.613 -30.580 -8.920 1.00 95.69 77 GLY A O 1
ATOM 571 N N . ARG A 1 78 ? 8.319 -28.788 -10.233 1.00 96.19 78 ARG A N 1
ATOM 572 C CA . ARG A 1 78 ? 7.078 -29.267 -10.873 1.00 96.19 78 ARG A CA 1
ATOM 573 C C . ARG A 1 78 ? 7.329 -30.144 -12.105 1.00 96.19 78 ARG A C 1
ATOM 575 O O . ARG A 1 78 ? 6.376 -30.659 -12.680 1.00 96.19 78 ARG A O 1
ATOM 582 N N . ARG A 1 79 ? 8.585 -30.279 -12.541 1.00 97.25 79 ARG A N 1
ATOM 583 C CA . ARG A 1 79 ? 9.004 -30.962 -13.775 1.00 97.25 79 ARG A CA 1
ATOM 584 C C . ARG A 1 79 ? 10.169 -31.909 -13.457 1.00 97.25 79 ARG A C 1
ATOM 586 O O . ARG A 1 79 ? 11.318 -31.597 -13.768 1.00 97.25 79 ARG A O 1
ATOM 593 N N . PRO A 1 80 ? 9.895 -33.055 -12.806 1.00 96.50 80 PRO A N 1
ATOM 594 C CA . PRO A 1 80 ? 10.925 -33.897 -12.193 1.00 96.50 80 PRO A CA 1
ATOM 595 C C . PRO A 1 80 ? 11.954 -34.441 -13.191 1.00 96.50 80 PRO A C 1
ATOM 597 O O . PRO A 1 80 ? 13.130 -34.535 -12.850 1.00 96.50 80 PRO A O 1
ATOM 600 N N . ASP A 1 81 ? 11.551 -34.747 -14.427 1.00 97.25 81 ASP A N 1
ATOM 601 C CA . ASP A 1 81 ? 12.484 -35.224 -15.454 1.00 97.25 81 ASP A CA 1
ATOM 602 C C . ASP A 1 81 ? 13.442 -34.121 -15.924 1.00 97.25 81 ASP A C 1
ATOM 604 O O . ASP A 1 81 ? 14.643 -34.362 -16.063 1.00 97.25 81 ASP A O 1
ATOM 608 N N . GLU A 1 82 ? 12.953 -32.885 -16.079 1.00 97.00 82 GLU A N 1
ATOM 609 C CA . GLU A 1 82 ? 13.815 -31.732 -16.365 1.00 97.00 82 GLU A CA 1
ATOM 610 C C . GLU A 1 82 ? 14.753 -31.432 -15.191 1.00 97.00 82 GLU A C 1
ATOM 612 O O . GLU A 1 82 ? 15.940 -31.184 -15.400 1.00 97.00 82 GLU A O 1
ATOM 617 N N . LEU A 1 83 ? 14.257 -31.507 -13.951 1.00 97.31 83 LEU A N 1
ATOM 618 C CA . LEU A 1 83 ? 15.085 -31.334 -12.757 1.00 97.31 83 LEU A CA 1
ATOM 619 C C . LEU A 1 83 ? 16.183 -32.402 -12.673 1.00 97.31 83 LEU A C 1
ATOM 621 O O . LEU A 1 83 ? 17.325 -32.071 -12.358 1.00 97.31 83 LEU A O 1
ATOM 625 N N . ARG A 1 84 ? 15.875 -33.665 -13.000 1.00 97.56 84 ARG A N 1
ATOM 626 C CA . ARG A 1 84 ? 16.865 -34.753 -13.060 1.00 97.56 84 ARG A CA 1
ATOM 627 C C . ARG A 1 84 ? 17.956 -34.443 -14.089 1.00 97.56 84 ARG A C 1
ATOM 629 O O . ARG A 1 84 ? 19.138 -34.571 -13.777 1.00 97.56 84 ARG A O 1
ATOM 636 N N . ALA A 1 85 ? 17.577 -33.972 -15.278 1.00 97.38 85 ALA A N 1
ATOM 637 C CA . ALA A 1 85 ? 18.530 -33.581 -16.317 1.00 97.38 85 ALA A CA 1
ATOM 638 C C . ALA A 1 85 ? 19.413 -32.392 -15.892 1.00 97.38 85 ALA A C 1
ATOM 640 O O . ALA A 1 85 ? 20.619 -32.394 -16.146 1.00 97.38 85 ALA A O 1
ATOM 641 N N . VAL A 1 86 ? 18.836 -31.392 -15.218 1.00 97.25 86 VAL A N 1
ATOM 642 C CA . VAL A 1 86 ? 19.565 -30.231 -14.681 1.00 97.25 86 VAL A CA 1
ATOM 643 C C . VAL A 1 86 ? 20.537 -30.655 -13.579 1.00 97.25 86 VAL A C 1
ATOM 645 O O . VAL A 1 86 ? 21.703 -30.266 -13.625 1.00 97.25 86 VAL A O 1
ATOM 648 N N . ARG A 1 87 ? 20.111 -31.506 -12.636 1.00 97.88 87 ARG A N 1
ATOM 649 C CA . ARG A 1 87 ? 20.987 -32.034 -11.579 1.00 97.88 87 ARG A CA 1
ATOM 650 C C . ARG A 1 87 ? 22.184 -32.774 -12.159 1.00 97.88 87 ARG A C 1
ATOM 652 O O . ARG A 1 87 ? 23.313 -32.463 -11.798 1.00 97.88 87 ARG A O 1
ATOM 659 N N . HIS A 1 88 ? 21.952 -33.664 -13.122 1.00 97.44 88 HIS A N 1
ATOM 660 C CA . HIS A 1 88 ? 23.036 -34.361 -13.813 1.00 97.44 88 HIS A CA 1
ATOM 661 C C . HIS A 1 88 ? 23.985 -33.380 -14.525 1.00 97.44 88 HIS A C 1
ATOM 663 O O . HIS A 1 88 ? 25.202 -33.493 -14.412 1.00 97.44 88 HIS A O 1
ATOM 669 N N . ARG A 1 89 ? 23.449 -32.368 -15.225 1.00 97.50 89 ARG A N 1
ATOM 670 C CA . ARG A 1 89 ? 24.255 -31.375 -15.962 1.00 97.50 89 ARG A CA 1
ATOM 671 C C . ARG A 1 89 ? 25.185 -30.553 -15.066 1.00 97.50 89 ARG A C 1
ATOM 673 O O . ARG A 1 89 ? 26.311 -30.247 -15.470 1.00 97.50 89 ARG A O 1
ATOM 680 N N . PHE A 1 90 ? 24.712 -30.182 -13.880 1.00 97.31 90 PHE A N 1
ATOM 681 C CA . PHE A 1 90 ? 25.467 -29.382 -12.913 1.00 97.31 90 PHE A CA 1
ATOM 682 C C . PHE A 1 90 ? 26.133 -30.226 -11.817 1.00 97.31 90 PHE A C 1
ATOM 684 O O . PHE A 1 90 ? 26.657 -29.659 -10.866 1.00 97.31 90 PHE A O 1
ATOM 691 N N . ASN A 1 91 ? 26.163 -31.556 -11.969 1.00 97.69 91 ASN A N 1
ATOM 692 C CA . ASN A 1 91 ? 26.754 -32.492 -11.008 1.00 97.69 91 ASN A CA 1
ATOM 693 C C . ASN A 1 91 ? 26.217 -32.317 -9.571 1.00 97.69 91 ASN A C 1
ATOM 695 O O . ASN A 1 91 ? 26.966 -32.349 -8.597 1.00 97.69 91 ASN A O 1
ATOM 699 N N . LEU A 1 92 ? 24.907 -32.088 -9.450 1.00 97.62 92 LEU A N 1
ATOM 700 C CA . LEU A 1 92 ? 24.214 -31.911 -8.176 1.00 97.62 92 LEU A CA 1
ATOM 701 C C . LEU A 1 92 ? 23.720 -33.262 -7.637 1.00 97.62 92 LEU A C 1
ATOM 703 O O . LEU A 1 92 ? 23.280 -34.104 -8.427 1.00 97.62 92 LEU A O 1
ATOM 707 N N . PRO A 1 93 ? 23.713 -33.470 -6.306 1.00 97.56 93 PRO A N 1
ATOM 708 C CA . PRO A 1 93 ? 23.204 -34.703 -5.718 1.00 97.56 93 PRO A CA 1
ATOM 709 C C . PRO A 1 93 ? 21.702 -34.882 -5.992 1.00 97.56 93 PRO A C 1
ATOM 711 O O . PRO A 1 93 ? 20.946 -33.915 -6.114 1.00 97.56 93 PRO A O 1
ATOM 714 N N . GLU A 1 94 ? 21.228 -36.131 -6.023 1.00 96.69 94 GLU A N 1
ATOM 715 C CA . GLU A 1 94 ? 19.793 -36.422 -6.183 1.00 96.69 94 GLU A CA 1
ATOM 716 C C . GLU A 1 94 ? 18.938 -35.842 -5.044 1.00 96.69 94 GLU A C 1
ATOM 718 O O . GLU A 1 94 ? 17.753 -35.559 -5.228 1.00 96.69 94 GLU A O 1
ATOM 723 N N . THR A 1 95 ? 19.550 -35.609 -3.885 1.00 97.00 95 THR A N 1
ATOM 724 C CA . THR A 1 95 ? 18.942 -34.997 -2.701 1.00 97.00 95 THR A CA 1
ATOM 725 C C . THR A 1 95 ? 19.052 -33.469 -2.675 1.00 97.00 95 THR A C 1
ATOM 727 O O . THR A 1 95 ? 18.697 -32.871 -1.665 1.00 97.00 95 THR A O 1
ATOM 730 N N . PHE A 1 96 ? 19.543 -32.823 -3.742 1.00 97.69 96 PHE A N 1
ATOM 731 C CA . PHE A 1 96 ? 19.692 -31.364 -3.793 1.00 97.69 96 PHE A CA 1
ATOM 732 C C . PHE A 1 96 ? 18.340 -30.662 -3.611 1.00 97.69 96 PHE A C 1
ATOM 734 O O . PHE A 1 96 ? 17.449 -30.797 -4.458 1.00 97.69 96 PHE A O 1
ATOM 741 N N . ASP A 1 97 ? 18.188 -29.924 -2.515 1.00 97.62 97 ASP A N 1
ATOM 742 C CA . ASP A 1 97 ? 16.966 -29.197 -2.184 1.00 97.62 97 ASP A CA 1
ATOM 743 C C . ASP A 1 97 ? 16.954 -27.825 -2.875 1.00 97.62 97 ASP A C 1
ATOM 745 O O . ASP A 1 97 ? 17.867 -27.020 -2.721 1.00 97.62 97 ASP A O 1
ATOM 749 N N . LEU A 1 98 ? 15.899 -27.552 -3.650 1.00 97.56 98 LEU A N 1
ATOM 750 C CA . LEU A 1 98 ? 15.751 -26.278 -4.357 1.00 97.56 98 LEU A CA 1
ATOM 751 C C . LEU A 1 98 ? 15.535 -25.101 -3.395 1.00 97.56 98 LEU A C 1
ATOM 753 O O . LEU A 1 98 ? 15.813 -23.965 -3.777 1.00 97.56 98 LEU A O 1
ATOM 757 N N . GLU A 1 99 ? 15.083 -25.358 -2.165 1.00 96.88 99 GLU A N 1
ATOM 758 C CA . GLU A 1 99 ? 14.875 -24.339 -1.131 1.00 96.88 99 GLU A CA 1
ATOM 759 C C . GLU A 1 99 ? 16.102 -24.108 -0.238 1.00 96.88 99 GLU A C 1
ATOM 761 O O . GLU A 1 99 ? 16.055 -23.257 0.662 1.00 96.88 99 GLU A O 1
ATOM 766 N N . SER A 1 100 ? 17.186 -24.852 -0.466 1.00 97.44 100 SER A N 1
ATOM 767 C CA . SER A 1 100 ? 18.372 -24.815 0.381 1.00 97.44 100 SER A CA 1
ATOM 768 C C . SER A 1 100 ? 19.166 -23.515 0.212 1.00 97.44 100 SER A C 1
ATOM 770 O O . SER A 1 100 ? 19.004 -22.766 -0.758 1.00 97.44 100 SER A O 1
ATOM 772 N N . PHE A 1 101 ? 20.038 -23.211 1.177 1.00 98.06 101 PHE A N 1
ATOM 773 C CA . PHE A 1 101 ? 20.895 -22.023 1.093 1.00 98.06 101 PHE A CA 1
ATOM 774 C C . PHE A 1 101 ? 21.961 -22.157 -0.004 1.00 98.06 101 PHE A C 1
ATOM 776 O O . PHE A 1 101 ? 22.369 -21.154 -0.580 1.00 98.06 101 PHE A O 1
ATOM 783 N N . GLU A 1 102 ? 22.334 -23.384 -0.359 1.00 98.25 102 GLU A N 1
ATOM 784 C CA . GLU A 1 102 ? 23.229 -23.732 -1.466 1.00 98.25 102 GLU A CA 1
ATOM 785 C C . GLU A 1 102 ? 22.604 -23.484 -2.849 1.00 98.25 102 GLU A C 1
ATOM 787 O O . GLU A 1 102 ? 23.310 -23.513 -3.853 1.00 98.25 102 GLU A O 1
ATOM 792 N N . ASN A 1 103 ? 21.296 -23.216 -2.924 1.00 98.56 103 ASN A N 1
ATOM 793 C CA . ASN A 1 103 ? 20.616 -22.838 -4.163 1.00 98.56 103 ASN A CA 1
ATOM 794 C C . ASN A 1 103 ? 20.181 -21.366 -4.188 1.00 98.56 103 ASN A C 1
ATOM 796 O O . ASN A 1 103 ? 19.435 -20.963 -5.080 1.00 98.56 103 ASN A O 1
ATOM 800 N N . ARG A 1 104 ? 20.585 -20.548 -3.212 1.00 98.38 104 ARG A N 1
ATOM 801 C CA . ARG A 1 104 ? 20.085 -19.177 -3.071 1.00 98.38 104 ARG A CA 1
ATOM 802 C C . ARG A 1 104 ? 21.210 -18.164 -2.974 1.00 98.38 104 ARG A C 1
ATOM 804 O O . ARG A 1 104 ? 22.158 -18.341 -2.214 1.00 98.38 104 ARG A O 1
ATOM 811 N N . VAL A 1 105 ? 21.062 -17.062 -3.702 1.00 98.38 105 VAL A N 1
ATOM 812 C CA . VAL A 1 105 ? 22.047 -15.976 -3.725 1.00 98.38 105 VAL A CA 1
ATOM 813 C C . VAL A 1 105 ? 21.373 -14.604 -3.746 1.00 98.38 105 VAL A C 1
ATOM 815 O O . VAL A 1 105 ? 20.308 -14.456 -4.348 1.00 98.38 105 VAL A O 1
ATOM 818 N N . PRO A 1 106 ? 21.965 -13.563 -3.136 1.00 98.19 106 PRO A N 1
ATOM 819 C CA . PRO A 1 106 ? 21.485 -12.205 -3.309 1.00 98.19 106 PRO A CA 1
ATOM 820 C C . PRO A 1 106 ? 21.969 -11.644 -4.653 1.00 98.19 106 PRO A C 1
ATOM 822 O O . PRO A 1 106 ? 23.133 -11.775 -5.039 1.00 98.19 106 PRO A O 1
ATOM 825 N N . THR A 1 107 ? 21.071 -10.993 -5.385 1.00 97.81 107 THR A N 1
ATOM 826 C CA . THR A 1 107 ? 21.369 -10.423 -6.701 1.00 97.81 107 THR A CA 1
ATOM 827 C C . THR A 1 107 ? 20.628 -9.113 -6.946 1.00 97.81 107 THR A C 1
ATOM 829 O O . THR A 1 107 ? 19.623 -8.806 -6.301 1.00 97.81 107 THR A O 1
ATOM 832 N N . THR A 1 108 ? 21.103 -8.318 -7.904 1.00 95.94 108 THR A N 1
ATOM 833 C CA . THR A 1 108 ? 20.356 -7.149 -8.371 1.00 95.94 108 THR A CA 1
ATOM 834 C C . THR A 1 108 ? 19.077 -7.601 -9.081 1.00 95.94 108 THR A C 1
ATOM 836 O O . THR A 1 108 ? 19.070 -8.584 -9.824 1.00 95.94 108 THR A O 1
ATOM 839 N N . ARG A 1 109 ? 17.980 -6.848 -8.925 1.00 93.00 109 ARG A N 1
ATOM 840 C CA . ARG A 1 109 ? 16.721 -7.139 -9.641 1.00 93.00 109 ARG A CA 1
ATOM 841 C C . ARG A 1 109 ? 16.919 -7.205 -11.161 1.00 93.00 109 ARG A C 1
ATOM 843 O O . ARG A 1 109 ? 16.297 -8.018 -11.836 1.00 93.00 109 ARG A O 1
ATOM 850 N N . ARG A 1 110 ? 17.792 -6.349 -11.707 1.00 91.62 110 ARG A N 1
ATOM 851 C CA . ARG A 1 110 ? 18.122 -6.333 -13.140 1.00 91.62 110 ARG A CA 1
ATOM 852 C C . ARG A 1 110 ? 18.708 -7.673 -13.579 1.00 91.62 110 ARG A C 1
ATOM 854 O O . ARG A 1 110 ? 18.264 -8.208 -14.591 1.00 91.62 110 ARG A O 1
ATOM 861 N N . PHE A 1 111 ? 19.675 -8.201 -12.830 1.00 93.81 111 PHE A N 1
ATOM 862 C CA . PHE A 1 111 ? 20.301 -9.475 -13.159 1.00 93.81 111 PHE A CA 1
ATOM 863 C C . PHE A 1 111 ? 19.341 -10.646 -12.952 1.00 93.81 111 PHE A C 1
ATOM 865 O O . PHE A 1 111 ? 19.251 -11.494 -13.833 1.00 93.81 111 PHE A O 1
ATOM 872 N N . ASN A 1 112 ? 18.555 -10.648 -11.868 1.00 95.94 112 ASN A N 1
ATOM 873 C CA . ASN A 1 112 ? 17.536 -11.675 -11.633 1.00 95.94 112 ASN A CA 1
ATOM 874 C C . ASN A 1 112 ? 16.545 -11.781 -12.805 1.00 95.94 112 ASN A C 1
ATOM 876 O O . ASN A 1 112 ? 16.337 -12.853 -13.368 1.00 95.94 112 ASN A O 1
ATOM 880 N N . ASN A 1 113 ? 16.007 -10.640 -13.248 1.00 91.56 113 ASN A N 1
ATOM 881 C CA . ASN A 1 113 ? 15.101 -10.574 -14.396 1.00 91.56 113 ASN A CA 1
ATOM 882 C C . ASN A 1 113 ? 15.784 -11.020 -15.695 1.00 91.56 113 ASN A C 1
ATOM 884 O O . ASN A 1 113 ? 15.166 -11.678 -16.531 1.00 91.56 113 ASN A O 1
ATOM 888 N N . ALA A 1 114 ? 17.057 -10.654 -15.873 1.00 90.38 114 ALA A N 1
ATOM 889 C CA . ALA A 1 114 ? 17.834 -11.078 -17.024 1.00 90.38 114 ALA A CA 1
ATOM 890 C C . ALA A 1 114 ? 18.089 -12.589 -16.998 1.00 90.38 114 ALA A C 1
ATOM 892 O O . ALA A 1 114 ? 17.968 -13.212 -18.038 1.00 90.38 114 ALA A O 1
ATOM 893 N N . LYS A 1 115 ? 18.371 -13.222 -15.861 1.00 94.56 115 LYS A N 1
ATOM 894 C CA . LYS A 1 115 ? 18.506 -14.683 -15.783 1.00 94.56 115 LYS A CA 1
ATOM 895 C C . LYS A 1 115 ? 17.156 -15.366 -16.039 1.00 94.56 115 LYS A C 1
ATOM 897 O O . LYS A 1 115 ? 17.029 -16.167 -16.973 1.00 94.56 115 LYS A O 1
ATOM 902 N N . GLY A 1 116 ? 16.127 -14.982 -15.282 1.00 93.19 116 GLY A N 1
ATOM 903 C CA . GLY A 1 116 ? 14.804 -15.608 -15.307 1.00 93.19 116 GLY A CA 1
ATOM 904 C C . GLY A 1 116 ? 14.875 -17.112 -15.011 1.00 93.19 116 GLY A C 1
ATOM 905 O O . GLY A 1 116 ? 15.752 -17.575 -14.285 1.00 93.19 116 GLY A O 1
ATOM 906 N N . ASN A 1 117 ? 14.000 -17.897 -15.645 1.00 93.25 117 ASN A N 1
ATOM 907 C CA . ASN A 1 117 ? 13.926 -19.353 -15.444 1.00 93.25 117 ASN A CA 1
ATOM 908 C C . ASN A 1 117 ? 14.848 -20.152 -16.388 1.00 93.25 117 ASN A C 1
ATOM 910 O O . ASN A 1 117 ? 14.574 -21.310 -16.703 1.00 93.25 117 ASN A O 1
ATOM 914 N N . ARG A 1 118 ? 15.916 -19.530 -16.902 1.00 92.44 118 ARG A N 1
ATOM 915 C CA . ARG A 1 118 ? 16.816 -20.142 -17.890 1.00 92.44 118 ARG A CA 1
ATOM 916 C C . ARG A 1 118 ? 17.892 -20.976 -17.208 1.00 92.44 118 ARG A C 1
ATOM 918 O O . ARG A 1 118 ? 18.555 -20.490 -16.302 1.00 92.44 118 ARG A O 1
ATOM 925 N N . THR A 1 119 ? 18.107 -22.197 -17.699 1.00 91.38 119 THR A N 1
ATOM 926 C CA . THR A 1 119 ? 19.141 -23.123 -17.195 1.00 91.38 119 THR A CA 1
ATOM 927 C C . THR A 1 119 ? 20.142 -23.589 -18.252 1.00 91.38 119 THR A C 1
ATOM 929 O O . THR A 1 119 ? 20.980 -24.443 -17.974 1.00 91.38 119 THR A O 1
ATOM 932 N N . THR A 1 120 ? 20.063 -23.051 -19.473 1.00 91.25 120 THR A N 1
ATOM 933 C CA . THR A 1 120 ? 20.817 -23.528 -20.642 1.00 91.25 120 THR A CA 1
ATOM 934 C C . THR A 1 120 ? 21.530 -22.397 -21.386 1.00 91.25 120 THR A C 1
ATOM 936 O O . THR A 1 120 ? 21.165 -21.223 -21.269 1.00 91.25 120 THR A O 1
ATOM 939 N N . GLY A 1 121 ? 22.495 -22.759 -22.236 1.00 92.81 121 GLY A N 1
ATOM 940 C CA . GLY A 1 121 ? 23.184 -21.827 -23.132 1.00 92.81 121 GLY A CA 1
ATOM 941 C C . GLY A 1 121 ? 24.114 -20.878 -22.377 1.00 92.81 121 GLY A C 1
ATOM 942 O O . GLY A 1 121 ? 24.863 -21.304 -21.504 1.00 92.81 121 GLY A O 1
ATOM 943 N N . VAL A 1 122 ? 24.044 -19.577 -22.681 1.00 87.38 122 VAL A N 1
ATOM 944 C CA . VAL A 1 122 ? 24.918 -18.549 -22.074 1.00 87.38 122 VAL A CA 1
ATOM 945 C C . VAL A 1 122 ? 24.817 -18.468 -20.543 1.00 87.38 122 VAL A C 1
ATOM 947 O O . VAL A 1 122 ? 25.728 -17.963 -19.895 1.00 87.38 122 VAL A O 1
ATOM 950 N N . TRP A 1 123 ? 23.735 -18.987 -19.955 1.00 94.12 123 TRP A N 1
ATOM 951 C CA . TRP A 1 123 ? 23.505 -18.964 -18.509 1.00 94.12 123 TRP A CA 1
ATOM 952 C C . TRP A 1 123 ? 24.153 -20.128 -17.758 1.00 94.12 123 TRP A C 1
ATOM 954 O O . TRP A 1 123 ? 24.221 -20.079 -16.536 1.00 94.12 123 TRP A O 1
ATOM 964 N N . GLU A 1 124 ? 24.662 -21.159 -18.439 1.00 95.38 124 GLU A N 1
ATOM 965 C CA . GLU A 1 124 ? 25.238 -22.325 -17.752 1.00 95.38 124 GLU A CA 1
ATOM 966 C C . GLU A 1 124 ? 26.481 -21.967 -16.935 1.00 95.38 124 GLU A C 1
ATOM 968 O O . GLU A 1 124 ? 26.622 -22.428 -15.804 1.00 95.38 124 GLU A O 1
ATOM 973 N N . ALA A 1 125 ? 27.354 -21.105 -17.465 1.00 93.62 125 ALA A N 1
ATOM 974 C CA . ALA A 1 125 ? 28.527 -20.629 -16.732 1.00 93.62 125 ALA A CA 1
ATOM 975 C C . ALA A 1 125 ? 28.128 -19.795 -15.503 1.00 93.62 125 ALA A C 1
ATOM 977 O O . ALA A 1 125 ? 28.690 -19.970 -14.425 1.00 93.62 125 ALA A O 1
ATOM 978 N N . VAL A 1 126 ? 27.108 -18.942 -15.651 1.00 95.31 126 VAL A N 1
ATOM 979 C CA . VAL A 1 126 ? 26.553 -18.129 -14.557 1.00 95.31 126 VAL A CA 1
ATOM 980 C C . VAL A 1 126 ? 25.958 -19.014 -13.464 1.00 95.31 126 VAL A C 1
ATOM 982 O O . VAL A 1 126 ? 26.142 -18.732 -12.287 1.00 95.31 126 VAL A O 1
ATOM 985 N N . ILE A 1 127 ? 25.267 -20.092 -13.840 1.00 97.00 127 ILE A N 1
ATOM 986 C CA . ILE A 1 127 ? 24.668 -21.037 -12.892 1.00 97.00 127 ILE A CA 1
ATOM 987 C C . ILE A 1 127 ? 25.740 -21.820 -12.143 1.00 97.00 127 ILE A C 1
ATOM 989 O O . ILE A 1 127 ? 25.626 -21.947 -10.930 1.00 97.00 127 ILE A O 1
ATOM 993 N N . ARG A 1 128 ? 26.789 -22.302 -12.825 1.00 97.88 128 ARG A N 1
ATOM 994 C CA . ARG A 1 128 ? 27.925 -22.966 -12.158 1.00 97.88 128 ARG A CA 1
ATOM 995 C C . ARG A 1 128 ? 28.555 -22.043 -11.119 1.00 97.88 128 ARG A C 1
ATOM 997 O O . ARG A 1 128 ? 28.604 -22.401 -9.951 1.00 97.88 128 ARG A O 1
ATOM 1004 N N . HIS A 1 129 ? 28.905 -20.823 -11.528 1.00 97.25 129 HIS A N 1
ATOM 1005 C CA . HIS A 1 129 ? 29.434 -19.805 -10.618 1.00 97.25 129 HIS A CA 1
ATOM 1006 C C . HIS A 1 129 ? 28.475 -19.514 -9.456 1.00 97.25 129 HIS A C 1
ATOM 1008 O O . HIS A 1 129 ? 28.887 -19.471 -8.302 1.00 97.25 129 HIS A O 1
ATOM 1014 N N . GLY A 1 130 ? 27.180 -19.357 -9.740 1.00 97.69 130 GLY A N 1
ATOM 1015 C CA . GLY A 1 130 ? 26.160 -19.124 -8.720 1.00 97.69 130 GLY A CA 1
ATOM 1016 C C . GLY A 1 130 ? 26.070 -20.252 -7.694 1.00 97.69 130 GLY A C 1
ATOM 1017 O O . GLY A 1 130 ? 25.981 -19.967 -6.505 1.00 97.69 130 GLY A O 1
ATOM 1018 N N . LEU A 1 131 ? 26.126 -21.511 -8.138 1.00 98.31 131 LEU A N 1
ATOM 1019 C CA . LEU A 1 131 ? 26.109 -22.689 -7.268 1.00 98.31 131 LEU A CA 1
ATOM 1020 C C . LEU A 1 131 ? 27.369 -22.760 -6.401 1.00 98.31 131 LEU A C 1
ATOM 1022 O O . LEU A 1 131 ? 27.261 -22.993 -5.199 1.00 98.31 131 LEU A O 1
ATOM 1026 N N . ASP A 1 132 ? 28.541 -22.495 -6.982 1.00 98.00 132 ASP A N 1
ATOM 1027 C CA . ASP A 1 132 ? 29.814 -22.492 -6.254 1.00 98.00 132 ASP A CA 1
ATOM 1028 C C . ASP A 1 132 ? 29.821 -21.412 -5.161 1.00 98.00 132 ASP A C 1
ATOM 1030 O O . ASP A 1 132 ? 30.156 -21.672 -4.001 1.00 98.00 132 ASP A O 1
ATOM 1034 N N . VAL A 1 133 ? 29.385 -20.195 -5.504 1.00 97.81 133 VAL A N 1
ATOM 1035 C CA . VAL A 1 133 ? 29.300 -19.081 -4.552 1.00 97.81 133 VAL A CA 1
ATOM 1036 C C . VAL A 1 133 ? 28.235 -19.341 -3.483 1.00 97.81 133 VAL A C 1
ATOM 1038 O O . VAL A 1 133 ? 28.487 -19.057 -2.308 1.00 97.81 133 VAL A O 1
ATOM 1041 N N . ALA A 1 134 ? 27.073 -19.887 -3.856 1.00 98.19 134 ALA A N 1
ATOM 1042 C CA . ALA A 1 134 ? 26.008 -20.227 -2.917 1.00 98.19 134 ALA A CA 1
ATOM 1043 C C . ALA A 1 134 ? 26.471 -21.267 -1.895 1.00 98.19 134 ALA A C 1
ATOM 1045 O O . ALA A 1 134 ? 26.332 -21.050 -0.690 1.00 98.19 134 ALA A O 1
ATOM 1046 N N . ALA A 1 135 ? 27.100 -22.348 -2.362 1.00 97.94 135 ALA A N 1
ATOM 1047 C CA . ALA A 1 135 ? 27.668 -23.379 -1.503 1.00 97.94 135 ALA A CA 1
ATOM 1048 C C . ALA A 1 135 ? 28.722 -22.805 -0.539 1.00 97.94 135 ALA A C 1
ATOM 1050 O O . ALA A 1 135 ? 28.699 -23.113 0.652 1.00 97.94 135 ALA A O 1
ATOM 1051 N N . ALA A 1 136 ? 29.591 -21.904 -1.015 1.00 97.94 136 ALA A N 1
ATOM 1052 C CA . ALA A 1 136 ? 30.612 -21.263 -0.183 1.00 97.94 136 ALA A CA 1
ATOM 1053 C C . ALA A 1 136 ? 30.038 -20.359 0.930 1.00 97.94 136 ALA A C 1
ATOM 1055 O O . ALA A 1 136 ? 30.698 -20.146 1.950 1.00 97.94 136 ALA A O 1
ATOM 1056 N N . HIS A 1 137 ? 28.820 -19.829 0.763 1.00 98.38 137 HIS A N 1
ATOM 1057 C CA . HIS A 1 137 ? 28.191 -18.905 1.715 1.00 98.38 137 HIS A CA 1
ATOM 1058 C C . HIS A 1 137 ? 27.051 -19.519 2.535 1.00 98.38 137 HIS A C 1
ATOM 1060 O O . HIS A 1 137 ? 26.624 -18.902 3.514 1.00 98.38 137 HIS A O 1
ATOM 1066 N N . ALA A 1 138 ? 26.570 -20.716 2.189 1.00 98.00 138 ALA A N 1
ATOM 1067 C CA . ALA A 1 138 ? 25.392 -21.336 2.796 1.00 98.00 138 ALA A CA 1
ATOM 1068 C C . ALA A 1 138 ? 25.473 -21.414 4.332 1.00 98.00 138 ALA A C 1
ATOM 1070 O O . ALA A 1 138 ? 24.559 -20.957 5.022 1.00 98.00 138 ALA A O 1
ATOM 1071 N N . ALA A 1 139 ? 26.602 -21.887 4.874 1.00 97.81 139 ALA A N 1
ATOM 1072 C CA . ALA A 1 139 ? 26.813 -21.983 6.321 1.00 97.81 139 ALA A CA 1
ATOM 1073 C C . ALA A 1 139 ? 26.750 -20.611 7.018 1.00 97.81 139 ALA A C 1
ATOM 1075 O O . ALA A 1 139 ? 26.125 -20.470 8.069 1.00 97.81 139 ALA A O 1
ATOM 1076 N N . ARG A 1 140 ? 27.335 -19.575 6.399 1.00 98.12 140 ARG A N 1
ATOM 1077 C CA . ARG A 1 140 ? 27.316 -18.206 6.932 1.00 98.12 140 ARG A CA 1
ATOM 1078 C C . ARG A 1 140 ? 25.910 -17.610 6.890 1.00 98.12 140 ARG A C 1
ATOM 1080 O O . ARG A 1 140 ? 25.497 -16.976 7.854 1.00 98.12 140 ARG A O 1
ATOM 1087 N N . VAL A 1 141 ? 25.159 -17.821 5.806 1.00 97.75 141 VAL A N 1
ATOM 1088 C CA . VAL A 1 141 ? 23.754 -17.385 5.715 1.00 97.75 141 VAL A CA 1
ATOM 1089 C C . VAL A 1 141 ? 22.926 -18.044 6.815 1.00 97.75 141 VAL A C 1
ATOM 1091 O O . VAL A 1 141 ? 22.184 -17.357 7.514 1.00 97.75 141 VAL A O 1
ATOM 1094 N N . GLN A 1 142 ? 23.075 -19.357 7.006 1.00 97.19 142 GLN A N 1
ATOM 1095 C CA . GLN A 1 142 ? 22.362 -20.093 8.047 1.00 97.19 142 GLN A CA 1
ATOM 1096 C C . GLN A 1 142 ? 22.670 -19.541 9.444 1.00 97.19 142 GLN A C 1
ATOM 1098 O O . GLN A 1 142 ? 21.745 -19.311 10.223 1.00 97.19 142 GLN A O 1
ATOM 1103 N N . GLU A 1 143 ? 23.944 -19.289 9.751 1.00 97.25 143 GLU A N 1
ATOM 1104 C CA . GLU A 1 143 ? 24.359 -18.679 11.015 1.00 97.25 143 GLU A CA 1
ATOM 1105 C C . GLU A 1 143 ? 23.723 -17.294 11.214 1.00 97.25 143 GLU A C 1
ATOM 1107 O O . GLU A 1 143 ? 23.124 -17.038 12.261 1.00 97.25 143 GLU A O 1
ATOM 1112 N N . GLN A 1 144 ? 23.770 -16.430 10.194 1.00 97.06 144 GLN A N 1
ATOM 1113 C CA . GLN A 1 144 ? 23.177 -15.090 10.243 1.00 97.06 144 GLN A CA 1
ATOM 1114 C C . GLN A 1 144 ? 21.660 -15.133 10.470 1.00 97.06 144 GLN A C 1
ATOM 1116 O O . GLN A 1 144 ? 21.140 -14.384 11.296 1.00 97.06 144 GLN A O 1
ATOM 1121 N N . VAL A 1 145 ? 20.939 -16.049 9.812 1.00 95.25 145 VAL A N 1
ATOM 1122 C CA . VAL A 1 145 ? 19.498 -16.240 10.048 1.00 95.25 145 VAL A CA 1
ATOM 1123 C C . VAL A 1 145 ? 19.229 -16.612 11.509 1.00 95.25 145 VAL A C 1
ATOM 1125 O O . VAL A 1 145 ? 18.328 -16.043 12.125 1.00 95.25 145 VAL A O 1
ATOM 1128 N N . GLN A 1 146 ? 20.005 -17.531 12.093 1.00 96.00 146 GLN A N 1
ATOM 1129 C CA . GLN A 1 146 ? 19.820 -17.923 13.495 1.00 96.00 146 GLN A CA 1
ATOM 1130 C C . GLN A 1 146 ? 20.123 -16.771 14.461 1.00 96.00 146 GLN A C 1
ATOM 1132 O O . GLN A 1 146 ? 19.340 -16.534 15.382 1.00 96.00 146 GLN A O 1
ATOM 1137 N N . GLN A 1 147 ? 21.204 -16.019 14.228 1.00 95.69 147 GLN A N 1
ATOM 1138 C CA . GLN A 1 147 ? 21.555 -14.845 15.034 1.00 95.69 147 GLN A CA 1
ATOM 1139 C C . GLN A 1 147 ? 20.445 -13.786 14.996 1.00 95.69 147 GLN A C 1
ATOM 1141 O O . GLN A 1 147 ? 19.999 -13.325 16.046 1.00 95.69 147 GLN A O 1
ATOM 1146 N N . LEU A 1 148 ? 19.935 -13.459 13.808 1.00 93.62 148 LEU A N 1
ATOM 1147 C CA . LEU A 1 148 ? 18.858 -12.484 13.630 1.00 93.62 148 LEU A CA 1
ATOM 1148 C C . LEU A 1 148 ? 17.534 -12.940 14.261 1.00 93.62 148 LEU A C 1
ATOM 1150 O O . LEU A 1 148 ? 16.824 -12.131 14.854 1.00 93.62 148 LEU A O 1
ATOM 1154 N N . ILE A 1 149 ? 17.205 -14.236 14.198 1.00 89.31 149 ILE A N 1
ATOM 1155 C CA . ILE A 1 149 ? 16.030 -14.794 14.889 1.00 89.31 149 ILE A CA 1
ATOM 1156 C C . ILE A 1 149 ? 16.176 -14.667 16.409 1.00 89.31 149 ILE A C 1
ATOM 1158 O O . ILE A 1 149 ? 15.201 -14.335 17.088 1.00 89.31 149 ILE A O 1
ATOM 1162 N N . LEU A 1 150 ? 17.362 -14.940 16.961 1.00 91.44 150 LEU A N 1
ATOM 1163 C CA . LEU A 1 150 ? 17.619 -14.773 18.393 1.00 91.44 150 LEU A CA 1
ATOM 1164 C C . LEU A 1 150 ? 17.512 -13.303 18.805 1.00 91.44 150 LEU A C 1
ATOM 1166 O O . LEU A 1 150 ? 16.831 -13.008 19.782 1.00 91.44 150 LEU A O 1
ATOM 1170 N N . GLN A 1 151 ? 18.085 -12.385 18.026 1.00 89.62 151 GLN A N 1
ATOM 1171 C CA . GLN A 1 151 ? 17.984 -10.946 18.273 1.00 89.62 151 GLN A CA 1
ATOM 1172 C C . GLN A 1 151 ? 16.535 -10.442 18.208 1.00 89.62 151 GLN A C 1
ATOM 1174 O O . GLN A 1 151 ? 16.109 -9.730 19.113 1.00 89.62 151 GLN A O 1
ATOM 1179 N N . ASP A 1 152 ? 15.744 -10.848 17.207 1.00 85.75 152 ASP A N 1
ATOM 1180 C CA . ASP A 1 152 ? 14.314 -10.501 17.119 1.00 85.75 152 ASP A CA 1
ATOM 1181 C C . ASP A 1 152 ? 13.533 -11.059 18.320 1.00 85.75 152 ASP A C 1
ATOM 1183 O O . ASP A 1 152 ? 12.707 -10.361 18.912 1.00 85.75 152 ASP A O 1
ATOM 1187 N N . ARG A 1 153 ? 13.828 -12.293 18.754 1.00 81.12 153 ARG A N 1
ATOM 1188 C CA . ARG A 1 153 ? 13.238 -12.871 19.972 1.00 81.12 153 ARG A CA 1
ATOM 1189 C C . ARG A 1 153 ? 13.623 -12.090 21.222 1.00 81.12 153 ARG A C 1
ATOM 1191 O O . ARG A 1 153 ? 12.744 -11.809 22.033 1.00 81.12 153 ARG A O 1
ATOM 1198 N N . GLU A 1 154 ? 14.892 -11.727 21.381 1.00 85.06 154 GLU A N 1
ATOM 1199 C CA . GLU A 1 154 ? 15.362 -10.910 22.499 1.00 85.06 154 GLU A CA 1
ATOM 1200 C C . GLU A 1 154 ? 14.739 -9.517 22.484 1.00 85.06 154 GLU A C 1
ATOM 1202 O O . GLU A 1 154 ? 14.320 -9.028 23.528 1.00 85.06 154 GLU A O 1
ATOM 1207 N N . GLU A 1 155 ? 14.630 -8.867 21.326 1.00 77.44 155 GLU A N 1
ATOM 1208 C CA . GLU A 1 155 ? 14.027 -7.542 21.222 1.00 77.44 155 GLU A CA 1
ATOM 1209 C C . GLU A 1 155 ? 12.528 -7.596 21.533 1.00 77.44 155 GLU A C 1
ATOM 1211 O O . GLU A 1 155 ? 12.021 -6.745 22.269 1.00 77.44 155 GLU A O 1
ATOM 1216 N N . ARG A 1 156 ? 11.820 -8.625 21.048 1.00 72.00 156 ARG A N 1
ATOM 1217 C CA . ARG A 1 156 ? 10.421 -8.889 21.414 1.00 72.00 156 ARG A CA 1
ATOM 1218 C C . ARG A 1 156 ? 10.287 -9.166 22.903 1.00 72.00 156 ARG A C 1
ATOM 1220 O O . ARG A 1 156 ? 9.425 -8.564 23.536 1.00 72.00 156 ARG A O 1
ATOM 1227 N N . ALA A 1 157 ? 11.153 -9.998 23.477 1.00 71.69 157 ALA A N 1
ATOM 1228 C CA . ALA A 1 157 ? 11.171 -10.277 24.907 1.00 71.69 157 ALA A CA 1
ATOM 1229 C C . ALA A 1 157 ? 11.456 -9.008 25.715 1.00 71.69 157 ALA A C 1
ATOM 1231 O O . ALA A 1 157 ? 10.748 -8.744 26.673 1.00 71.69 157 ALA A O 1
ATOM 1232 N N . ARG A 1 158 ? 12.404 -8.161 25.297 1.00 71.19 158 ARG A N 1
ATOM 1233 C CA . ARG A 1 158 ? 12.674 -6.850 25.910 1.00 71.19 158 ARG A CA 1
ATOM 1234 C C . ARG A 1 158 ? 11.504 -5.892 25.739 1.00 71.19 158 ARG A C 1
ATOM 1236 O O . ARG A 1 158 ? 11.244 -5.107 26.636 1.00 71.19 158 ARG A O 1
ATOM 1243 N N . ARG A 1 159 ? 10.790 -5.922 24.614 1.00 67.81 159 ARG A N 1
ATOM 1244 C CA . ARG A 1 159 ? 9.594 -5.099 24.381 1.00 67.81 159 ARG A CA 1
ATOM 1245 C C . ARG A 1 159 ? 8.459 -5.527 25.306 1.00 67.81 159 ARG A C 1
ATOM 1247 O O . ARG A 1 159 ? 7.883 -4.677 25.969 1.00 67.81 159 ARG A O 1
ATOM 1254 N N . VAL A 1 160 ? 8.212 -6.828 25.410 1.00 64.31 160 VAL A N 1
ATOM 1255 C CA . VAL A 1 160 ? 7.261 -7.439 26.347 1.00 64.31 160 VAL A CA 1
ATOM 1256 C C . VAL A 1 160 ? 7.676 -7.159 27.793 1.00 64.31 160 VAL A C 1
ATOM 1258 O O . VAL A 1 160 ? 6.875 -6.681 28.584 1.00 64.31 160 VAL A O 1
ATOM 1261 N N . ALA A 1 161 ? 8.951 -7.324 28.128 1.00 64.25 161 ALA A N 1
ATOM 1262 C CA . ALA A 1 161 ? 9.499 -6.996 29.435 1.00 64.25 161 ALA A CA 1
ATOM 1263 C C . ALA A 1 161 ? 9.443 -5.493 29.724 1.00 64.25 161 ALA A C 1
ATOM 1265 O O . ALA A 1 161 ? 9.212 -5.141 30.859 1.00 64.25 161 ALA A O 1
ATOM 1266 N N . ARG A 1 162 ? 9.573 -4.582 28.752 1.00 66.56 162 ARG A N 1
ATOM 1267 C CA . ARG A 1 162 ? 9.315 -3.141 28.955 1.00 66.56 162 ARG A CA 1
ATOM 1268 C C . ARG A 1 162 ? 7.836 -2.854 29.202 1.00 66.56 162 ARG A C 1
ATOM 1270 O O . ARG A 1 162 ? 7.526 -1.956 29.972 1.00 66.56 162 ARG A O 1
ATOM 1277 N N . LEU A 1 163 ? 6.939 -3.620 28.581 1.00 56.09 163 LEU A N 1
ATOM 1278 C CA . LEU A 1 163 ? 5.504 -3.553 28.862 1.00 56.09 163 LEU A CA 1
ATOM 1279 C C . LEU A 1 163 ? 5.176 -4.107 30.265 1.00 56.09 163 LEU A C 1
ATOM 1281 O O . LEU A 1 163 ? 4.300 -3.564 30.925 1.00 56.09 163 LEU A O 1
ATOM 1285 N N . HIS A 1 164 ? 5.906 -5.121 30.754 1.00 52.50 164 HIS A N 1
ATOM 1286 C CA . HIS A 1 164 ? 5.699 -5.731 32.082 1.00 52.50 164 HIS A CA 1
ATOM 1287 C C . HIS A 1 164 ? 6.508 -5.099 33.234 1.00 52.50 164 HIS A C 1
ATOM 1289 O O . HIS A 1 164 ? 6.051 -5.103 34.371 1.00 52.50 164 HIS A O 1
ATOM 1295 N N . HIS A 1 165 ? 7.707 -4.580 32.961 1.00 46.34 165 HIS A N 1
ATOM 1296 C CA . HIS A 1 165 ? 8.595 -3.844 33.873 1.00 46.34 165 HIS A CA 1
ATOM 1297 C C . HIS A 1 165 ? 8.415 -2.332 33.760 1.00 46.34 165 HIS A C 1
ATOM 1299 O O . HIS A 1 165 ? 9.149 -1.581 34.406 1.00 46.34 165 HIS A O 1
ATOM 1305 N N . ALA A 1 166 ? 7.412 -1.861 33.011 1.00 44.59 166 ALA A N 1
ATOM 1306 C CA . ALA A 1 166 ? 6.721 -0.662 33.451 1.00 44.59 166 ALA A CA 1
ATOM 1307 C C . ALA A 1 166 ? 6.408 -0.910 34.941 1.00 44.59 166 ALA A C 1
ATOM 1309 O O . ALA A 1 166 ? 5.720 -1.891 35.232 1.00 44.59 166 ALA A O 1
ATOM 1310 N N . PRO A 1 167 ? 7.038 -0.160 35.872 1.00 44.47 167 PRO A N 1
ATOM 1311 C CA . PRO A 1 167 ? 7.079 -0.500 37.298 1.00 44.47 167 PRO A CA 1
ATOM 1312 C C . PRO A 1 167 ? 5.663 -0.838 37.711 1.00 44.47 167 PRO A C 1
ATOM 1314 O O . PRO A 1 167 ? 4.845 0.022 37.379 1.00 44.47 167 PRO A O 1
ATOM 1317 N N . PRO A 1 168 ? 5.389 -2.027 38.314 1.00 45.56 168 PRO A N 1
ATOM 1318 C CA . PRO A 1 168 ? 4.062 -2.627 38.428 1.00 45.56 168 PRO A CA 1
ATOM 1319 C C . PRO A 1 168 ? 3.108 -1.504 38.701 1.00 45.56 168 PRO A C 1
ATOM 1321 O O . PRO A 1 168 ? 3.092 -0.919 39.792 1.00 45.56 168 PRO A O 1
ATOM 1324 N N . GLY A 1 169 ? 2.487 -1.072 37.606 1.00 42.47 169 GLY A N 1
ATOM 1325 C CA . GLY A 1 169 ? 1.733 0.143 37.645 1.00 42.47 169 GLY A CA 1
ATOM 1326 C C . GLY A 1 169 ? 0.693 -0.179 38.681 1.00 42.47 169 GLY A C 1
ATOM 1327 O O . GLY A 1 169 ? 0.007 -1.195 38.569 1.00 42.47 169 GLY A O 1
ATOM 1328 N N . ARG A 1 170 ? 0.522 0.696 39.668 1.00 46.59 170 ARG A N 1
ATOM 1329 C CA . ARG A 1 170 ? -0.855 0.952 40.077 1.00 46.59 170 ARG A CA 1
ATOM 1330 C C . ARG A 1 170 ? -1.657 0.947 38.766 1.00 46.59 170 ARG A C 1
ATOM 1332 O O . ARG A 1 170 ? -1.188 1.647 37.857 1.00 46.59 170 ARG A O 1
ATOM 1339 N N . PRO A 1 171 ? -2.697 0.100 38.616 1.00 48.12 171 PRO A N 1
ATOM 1340 C CA . PRO A 1 171 ? -3.406 -0.052 37.347 1.00 48.12 171 PRO A CA 1
ATOM 1341 C C . PRO A 1 171 ? -3.656 1.338 36.760 1.00 48.12 171 PRO A C 1
ATOM 1343 O O . PRO A 1 171 ? -3.749 2.300 37.523 1.00 48.12 171 PRO A O 1
ATOM 1346 N N . PHE A 1 172 ? -3.703 1.506 35.445 1.00 50.34 172 PHE A N 1
ATOM 1347 C CA . PHE A 1 172 ? -3.905 2.816 34.817 1.00 50.34 172 PHE A CA 1
ATOM 1348 C C . PHE A 1 172 ? -5.079 3.576 35.476 1.00 50.34 172 PHE A C 1
ATOM 1350 O O . PHE A 1 172 ? -4.990 4.780 35.713 1.00 50.34 172 PHE A O 1
ATOM 1357 N N . SER A 1 173 ? -6.100 2.835 35.932 1.00 48.53 173 SER A N 1
ATOM 1358 C CA . SER A 1 173 ? -7.229 3.300 36.757 1.00 48.53 173 SER A CA 1
ATOM 1359 C C . SER A 1 173 ? -6.885 3.822 38.167 1.00 48.53 173 SER A C 1
ATOM 1361 O O . SER A 1 173 ? -7.565 4.704 38.679 1.00 48.53 173 SER A O 1
ATOM 1363 N N . ALA A 1 174 ? -5.838 3.318 38.814 1.00 48.44 174 ALA A N 1
ATOM 1364 C CA . ALA A 1 174 ? -5.373 3.738 40.136 1.00 48.44 174 ALA A CA 1
ATOM 1365 C C . ALA A 1 174 ? -4.367 4.898 40.100 1.00 48.44 174 ALA A C 1
ATOM 1367 O O . ALA A 1 174 ? -3.909 5.325 41.168 1.00 48.44 174 ALA A O 1
ATOM 1368 N N . ARG A 1 175 ? -3.979 5.398 38.915 1.00 47.47 175 ARG A N 1
ATOM 1369 C CA . ARG A 1 175 ? -2.977 6.467 38.830 1.00 47.47 175 ARG A CA 1
ATOM 1370 C C . ARG A 1 175 ? -3.522 7.870 38.692 1.00 47.47 175 ARG A C 1
ATOM 1372 O O . ARG A 1 175 ? -2.896 8.726 39.298 1.00 47.47 175 ARG A O 1
ATOM 1379 N N . MET A 1 176 ? -4.641 8.141 38.029 1.00 49.50 176 MET A N 1
ATOM 1380 C CA . MET A 1 176 ? -5.194 9.501 38.034 1.00 49.50 176 MET A CA 1
ATOM 1381 C C . MET A 1 176 ? -6.665 9.526 37.601 1.00 49.50 176 MET A C 1
ATOM 1383 O O . MET A 1 176 ? -6.969 9.012 36.525 1.00 49.50 176 MET A O 1
ATOM 1387 N N . PRO A 1 177 ? -7.559 10.199 38.350 1.00 52.28 177 PRO A N 1
ATOM 1388 C CA . PRO A 1 177 ? -8.764 10.772 37.770 1.00 52.28 177 PRO A CA 1
ATOM 1389 C C . PRO A 1 177 ? -8.311 11.908 36.848 1.00 52.28 177 PRO A C 1
ATOM 1391 O O . PRO A 1 177 ? -8.232 13.066 37.255 1.00 52.28 177 PRO A O 1
ATOM 1394 N N . TRP A 1 178 ? -7.900 11.579 35.623 1.00 54.28 178 TRP A N 1
ATOM 1395 C CA . TRP A 1 178 ? -7.685 12.623 34.634 1.00 54.28 178 TRP A CA 1
ATOM 1396 C C . TRP A 1 178 ? -9.045 13.271 34.354 1.00 54.28 178 TRP A C 1
ATOM 1398 O O . TRP A 1 178 ? -10.025 12.550 34.143 1.00 54.28 178 TRP A O 1
ATOM 1408 N N . PRO A 1 179 ? -9.138 14.609 34.360 1.00 60.69 179 PRO A N 1
ATOM 1409 C CA . PRO A 1 179 ? -10.328 15.278 33.860 1.00 60.69 179 PRO A CA 1
ATOM 1410 C C . PRO A 1 179 ? -10.579 14.831 32.416 1.00 60.69 179 PRO A C 1
ATOM 1412 O O . PRO A 1 179 ? -9.630 14.515 31.695 1.00 60.69 179 PRO A O 1
ATOM 1415 N N . ILE A 1 180 ? -11.848 14.816 31.998 1.00 70.06 180 ILE A N 1
ATOM 1416 C CA . ILE A 1 180 ? -12.238 14.640 30.592 1.00 70.06 180 ILE A CA 1
ATOM 1417 C C . ILE A 1 180 ? -11.352 15.553 29.743 1.00 70.06 180 ILE A C 1
ATOM 1419 O O . ILE A 1 180 ? -11.412 16.778 29.865 1.00 70.06 180 ILE A O 1
ATOM 1423 N N . ARG A 1 181 ? -10.485 14.952 28.926 1.00 82.00 181 ARG A N 1
ATOM 1424 C CA . ARG A 1 181 ? -9.449 15.679 28.197 1.00 82.00 181 ARG A CA 1
ATOM 1425 C C . ARG A 1 181 ? -9.377 15.167 26.775 1.00 82.00 181 ARG A C 1
ATOM 1427 O O . ARG A 1 181 ? -9.387 13.967 26.516 1.00 82.00 181 ARG A O 1
ATOM 1434 N N . THR A 1 182 ? -9.315 16.104 25.844 1.00 82.81 182 THR A N 1
ATOM 1435 C CA . THR A 1 182 ? -8.963 15.835 24.454 1.00 82.81 182 THR A CA 1
ATOM 1436 C C . THR A 1 182 ? -7.690 16.611 24.181 1.00 82.81 182 THR A C 1
ATOM 1438 O O . THR A 1 182 ? -7.727 17.840 24.186 1.00 82.81 182 THR A O 1
ATOM 1441 N N . ASP A 1 183 ? -6.581 15.909 23.966 1.00 84.62 183 ASP A N 1
ATOM 1442 C CA . ASP A 1 183 ? -5.335 16.537 23.539 1.00 84.62 183 ASP A CA 1
ATOM 1443 C C . ASP A 1 183 ? -5.154 16.354 22.040 1.00 84.62 183 ASP A C 1
ATOM 1445 O O . ASP A 1 183 ? -5.301 15.260 21.494 1.00 84.62 183 ASP A O 1
ATOM 1449 N N . LEU A 1 184 ? -4.796 17.448 21.381 1.00 80.69 184 LEU A N 1
ATOM 1450 C CA . LEU A 1 184 ? -4.257 17.427 20.031 1.00 80.69 184 LEU A CA 1
ATOM 1451 C C . LEU A 1 184 ? -2.742 17.523 20.171 1.00 80.69 184 LEU A C 1
ATOM 1453 O O . LEU A 1 184 ? -2.222 18.546 20.618 1.00 80.69 184 LEU A O 1
ATOM 1457 N N . LEU A 1 185 ? -2.045 16.441 19.848 1.00 79.19 185 LEU A N 1
ATOM 1458 C CA . LEU A 1 185 ? -0.589 16.370 19.918 1.00 79.19 185 LEU A CA 1
ATOM 1459 C C . LEU A 1 185 ? -0.011 16.671 18.538 1.00 79.19 185 LEU A C 1
ATOM 1461 O O . LEU A 1 185 ? 0.536 15.805 17.873 1.00 79.19 185 LEU A O 1
ATOM 1465 N N . GLY A 1 186 ? -0.171 17.916 18.097 1.00 82.12 186 GLY A N 1
ATOM 1466 C CA . GLY A 1 186 ? 0.143 18.321 16.727 1.00 82.12 186 GLY A CA 1
ATOM 1467 C C . GLY A 1 186 ? -1.063 18.219 15.792 1.00 82.12 186 GLY A C 1
ATOM 1468 O O . GLY A 1 186 ? -2.213 18.173 16.236 1.00 82.12 186 GLY A O 1
ATOM 1469 N N . GLU A 1 187 ? -0.804 18.248 14.483 1.00 81.12 187 GLU A N 1
ATOM 1470 C CA . GLU A 1 187 ? -1.860 18.289 13.461 1.00 81.12 187 GLU A CA 1
ATOM 1471 C C . GLU A 1 187 ? -2.426 16.907 13.106 1.00 81.12 187 GLU A C 1
ATOM 1473 O O . GLU A 1 187 ? -3.560 16.813 12.634 1.00 81.12 187 GLU A O 1
ATOM 1478 N N . ASP A 1 188 ? -1.661 15.842 13.344 1.00 89.81 188 ASP A N 1
ATOM 1479 C CA . ASP A 1 188 ? -1.935 14.481 12.882 1.00 89.81 188 ASP A CA 1
ATOM 1480 C C . ASP A 1 188 ? -2.099 13.466 14.024 1.00 89.81 188 ASP A C 1
ATOM 1482 O O . ASP A 1 188 ? -2.108 12.257 13.797 1.00 89.81 188 ASP A O 1
ATOM 1486 N N . HIS A 1 189 ? -2.279 13.929 15.261 1.00 94.12 189 HIS A N 1
ATOM 1487 C CA . HIS A 1 189 ? -2.412 13.053 16.423 1.00 94.12 189 HIS A CA 1
ATOM 1488 C C . HIS A 1 189 ? -3.449 13.588 17.409 1.00 94.12 189 HIS A C 1
ATOM 1490 O O . HIS A 1 189 ? -3.361 14.717 17.892 1.00 94.12 189 HIS A O 1
ATOM 1496 N N . VAL A 1 190 ? -4.446 12.762 17.725 1.00 94.62 190 VAL A N 1
ATOM 1497 C CA . VAL A 1 190 ? -5.459 13.056 18.740 1.00 94.62 190 VAL A CA 1
ATOM 1498 C C . VAL A 1 190 ? -5.429 12.002 19.836 1.00 94.62 190 VAL A C 1
ATOM 1500 O O . VAL A 1 190 ? -5.364 10.803 19.569 1.00 94.62 190 VAL A O 1
ATOM 1503 N N . ARG A 1 191 ? -5.530 12.457 21.082 1.00 94.88 191 ARG A N 1
ATOM 1504 C CA . ARG A 1 191 ? -5.753 11.606 22.243 1.00 94.88 191 ARG A CA 1
ATOM 1505 C C . ARG A 1 191 ? -7.011 12.043 22.973 1.00 94.88 191 ARG A C 1
ATOM 1507 O O . ARG A 1 191 ? -7.218 13.231 23.214 1.00 94.88 191 ARG A O 1
ATOM 1514 N N . VAL A 1 192 ? -7.849 11.080 23.322 1.00 93.62 192 VAL A N 1
ATOM 1515 C CA . VAL A 1 192 ? -9.094 11.295 24.055 1.00 93.62 192 VAL A CA 1
ATOM 1516 C C . VAL A 1 192 ? -9.073 10.437 25.309 1.00 93.62 192 VAL A C 1
ATOM 1518 O O . VAL A 1 192 ? -8.872 9.228 25.229 1.00 93.62 192 VAL A O 1
ATOM 1521 N N . TRP A 1 193 ? -9.301 11.065 26.459 1.00 91.00 193 TRP A N 1
ATOM 1522 C CA . TRP A 1 193 ? -9.432 10.398 27.752 1.00 91.00 193 TRP A CA 1
ATOM 1523 C C . TRP A 1 193 ? -10.799 10.713 28.349 1.00 91.00 193 TRP A C 1
ATOM 1525 O O . TRP A 1 193 ? -11.126 11.881 28.574 1.00 91.00 193 TRP A O 1
ATOM 1535 N N . LEU A 1 194 ? -11.575 9.667 28.628 1.00 90.06 194 LEU A N 1
ATOM 1536 C CA . LEU A 1 194 ? -12.880 9.731 29.278 1.00 90.06 194 LEU A CA 1
ATOM 1537 C C . LEU A 1 194 ? -12.945 8.676 30.385 1.00 90.06 194 LEU A C 1
ATOM 1539 O O . LEU A 1 194 ? -13.381 7.557 30.136 1.00 90.06 194 LEU A O 1
ATOM 1543 N N . GLU A 1 195 ? -12.531 9.045 31.599 1.00 87.12 195 GLU A N 1
ATOM 1544 C CA . GLU A 1 195 ? -12.543 8.177 32.789 1.00 87.12 195 GLU A CA 1
ATOM 1545 C C . GLU A 1 195 ? -11.813 6.835 32.564 1.00 87.12 195 GLU A C 1
ATOM 1547 O O . GLU A 1 195 ? -10.592 6.760 32.685 1.00 87.12 195 GLU A O 1
ATOM 1552 N N . ASP A 1 196 ? -12.564 5.785 32.234 1.00 87.25 196 ASP A N 1
ATOM 1553 C CA . ASP A 1 196 ? -12.139 4.406 31.991 1.00 87.25 196 ASP A CA 1
ATOM 1554 C C . ASP A 1 196 ? -11.870 4.087 30.508 1.00 87.25 196 ASP A C 1
ATOM 1556 O O . ASP A 1 196 ? -11.520 2.954 30.172 1.00 87.25 196 ASP A O 1
ATOM 1560 N N . VAL A 1 197 ? -11.977 5.081 29.622 1.00 91.94 197 VAL A N 1
ATOM 1561 C CA . VAL A 1 197 ? -11.723 4.955 28.183 1.00 91.94 197 VAL A CA 1
ATOM 1562 C C . VAL A 1 197 ? -10.571 5.861 27.764 1.00 91.94 197 VAL A C 1
ATOM 1564 O O . VAL A 1 197 ? -10.596 7.071 27.993 1.00 91.94 197 VAL A O 1
ATOM 1567 N N . TYR A 1 198 ? -9.587 5.292 27.074 1.00 93.38 198 TYR A N 1
ATOM 1568 C CA . TYR A 1 198 ? -8.530 6.040 26.404 1.00 93.38 198 TYR A CA 1
ATOM 1569 C C . TYR A 1 198 ? -8.459 5.669 24.931 1.00 93.38 198 TYR A C 1
ATOM 1571 O O . TYR A 1 198 ? -8.453 4.494 24.572 1.00 93.38 198 TYR A O 1
ATOM 1579 N N . LEU A 1 199 ? -8.380 6.681 24.077 1.00 95.00 199 LEU A N 1
ATOM 1580 C CA . LEU A 1 199 ? -8.219 6.509 22.647 1.00 95.00 199 LEU A CA 1
ATOM 1581 C C . LEU A 1 199 ? -7.052 7.363 22.157 1.00 95.00 199 LEU A C 1
ATOM 1583 O O . LEU A 1 199 ? -7.059 8.580 22.309 1.00 95.00 199 LEU A O 1
ATOM 1587 N N . ASP A 1 200 ? -6.065 6.719 21.551 1.00 95.69 200 ASP A N 1
ATOM 1588 C CA . ASP A 1 200 ? -4.909 7.343 20.914 1.00 95.69 200 ASP A CA 1
ATOM 1589 C C . ASP A 1 200 ? -5.005 7.109 19.405 1.00 95.69 200 ASP A C 1
ATOM 1591 O O . ASP A 1 200 ? -5.022 5.963 18.957 1.00 95.69 200 ASP A O 1
ATOM 1595 N N . CYS A 1 201 ? -5.140 8.168 18.610 1.00 96.75 201 CYS A N 1
ATOM 1596 C CA . CYS A 1 201 ? -5.353 8.054 17.175 1.00 96.75 201 CYS A CA 1
ATOM 1597 C C . CYS A 1 201 ? -4.407 8.942 16.370 1.00 96.75 201 CYS A C 1
ATOM 1599 O O . CYS A 1 201 ? -4.453 10.169 16.445 1.00 96.75 201 CYS A O 1
ATOM 1601 N N . PHE A 1 202 ? -3.609 8.293 15.526 1.00 95.56 202 PHE A N 1
ATOM 1602 C CA . PHE A 1 202 ? -2.864 8.933 14.451 1.00 95.56 202 PHE A CA 1
ATOM 1603 C C . PHE A 1 202 ? -3.819 9.190 13.287 1.00 95.56 202 PHE A C 1
ATOM 1605 O O . PHE A 1 202 ? -4.403 8.256 12.727 1.00 95.56 202 PHE A O 1
ATOM 1612 N N . LEU A 1 203 ? -3.995 10.459 12.949 1.00 95.31 203 LEU A N 1
ATOM 1613 C CA . LEU A 1 203 ? -4.847 10.931 11.874 1.00 95.31 203 LEU A CA 1
ATOM 1614 C C . LEU A 1 203 ? -4.129 10.777 10.520 1.00 95.31 203 LEU A C 1
ATOM 1616 O O . LEU A 1 203 ? -2.900 10.792 10.461 1.00 95.31 203 LEU A O 1
ATOM 1620 N N . PRO A 1 204 ? -4.875 10.638 9.415 1.00 91.12 204 PRO A N 1
ATOM 1621 C CA . PRO A 1 204 ? -4.312 10.721 8.073 1.00 91.12 204 PRO A CA 1
ATOM 1622 C C . PRO A 1 204 ? -3.675 12.094 7.818 1.00 91.12 204 PRO A C 1
ATOM 1624 O O . PRO A 1 204 ? -4.272 13.123 8.131 1.00 91.12 204 PRO A O 1
ATOM 1627 N N . SER A 1 205 ? -2.486 12.106 7.222 1.00 88.00 205 SER A N 1
ATOM 1628 C CA . SER A 1 205 ? -1.698 13.305 6.912 1.00 88.00 205 SER A CA 1
ATOM 1629 C C . SER A 1 205 ? -0.985 13.171 5.556 1.00 88.00 205 SER A C 1
ATOM 1631 O O . SER A 1 205 ? -0.930 12.062 5.014 1.00 88.00 205 SER A O 1
ATOM 1633 N N . PRO A 1 206 ? -0.414 14.253 4.988 1.00 78.56 206 PRO A N 1
ATOM 1634 C CA . PRO A 1 206 ? 0.407 14.176 3.772 1.00 78.56 206 PRO A CA 1
ATOM 1635 C C . PRO A 1 206 ? 1.568 13.181 3.887 1.00 78.56 206 PRO A C 1
ATOM 1637 O O . PRO A 1 206 ? 1.898 12.478 2.935 1.00 78.56 206 PRO A O 1
ATOM 1640 N N . GLN A 1 207 ? 2.153 13.070 5.083 1.00 76.88 207 GLN A N 1
ATOM 1641 C CA . GLN A 1 207 ? 3.252 12.151 5.369 1.00 76.88 207 GLN A CA 1
ATOM 1642 C C . GLN A 1 207 ? 2.760 10.702 5.513 1.00 76.88 207 GLN A C 1
ATOM 1644 O O . GLN A 1 207 ? 3.486 9.732 5.244 1.00 76.88 207 GLN A O 1
ATOM 1649 N N . ARG A 1 208 ? 1.507 10.542 5.948 1.00 81.62 208 ARG A N 1
ATOM 1650 C CA . ARG A 1 208 ? 0.890 9.255 6.242 1.00 81.62 208 ARG A CA 1
ATOM 1651 C C . ARG A 1 208 ? -0.598 9.277 5.895 1.00 81.62 208 ARG A C 1
ATOM 1653 O O . ARG A 1 208 ? -1.449 9.478 6.753 1.00 81.62 208 ARG A O 1
ATOM 1660 N N . PHE A 1 209 ? -0.931 8.922 4.656 1.00 82.50 209 PHE A N 1
ATOM 1661 C CA . PHE A 1 209 ? -2.320 8.863 4.168 1.00 82.50 209 PHE A CA 1
ATOM 1662 C C . PHE A 1 209 ? -3.241 7.872 4.907 1.00 82.50 209 PHE A C 1
ATOM 1664 O O . PHE A 1 209 ? -4.441 7.826 4.659 1.00 82.50 209 PHE A O 1
ATOM 1671 N N . ARG A 1 210 ? -2.688 7.053 5.808 1.00 86.12 210 ARG A N 1
ATOM 1672 C CA . ARG A 1 210 ? -3.404 6.049 6.597 1.00 86.12 210 ARG A CA 1
ATOM 1673 C C . ARG A 1 210 ? -3.296 6.364 8.079 1.00 86.12 210 ARG A C 1
ATOM 1675 O O . ARG A 1 210 ? -2.214 6.245 8.654 1.00 86.12 210 ARG A O 1
ATOM 1682 N N . GLY A 1 211 ? -4.422 6.669 8.708 1.00 91.50 211 GLY A N 1
ATOM 1683 C CA . GLY A 1 211 ? -4.484 6.766 10.160 1.00 91.50 211 GLY A CA 1
ATOM 1684 C C . GLY A 1 211 ? -4.492 5.396 10.843 1.00 91.50 211 GLY A C 1
ATOM 1685 O O . GLY A 1 211 ? -4.629 4.358 10.200 1.00 91.50 211 GLY A O 1
ATOM 1686 N N . SER A 1 212 ? -4.355 5.400 12.159 1.00 95.38 212 SER A N 1
ATOM 1687 C CA . SER A 1 212 ? -4.469 4.213 13.014 1.00 95.38 212 SER A CA 1
ATOM 1688 C C . SER A 1 212 ? -4.949 4.634 14.394 1.00 95.38 212 SER A C 1
ATOM 1690 O O . SER A 1 212 ? -4.687 5.765 14.802 1.00 95.38 212 SER A O 1
ATOM 1692 N N . ALA A 1 213 ? -5.608 3.744 15.125 1.00 96.62 213 ALA A N 1
ATOM 1693 C CA . ALA A 1 213 ? -6.072 4.031 16.477 1.00 96.62 213 ALA A CA 1
ATOM 1694 C C . ALA A 1 213 ? -5.711 2.918 17.463 1.00 96.62 213 ALA A C 1
ATOM 1696 O O . ALA A 1 213 ? -5.569 1.754 17.104 1.00 96.62 213 ALA A O 1
ATOM 1697 N N . LEU A 1 214 ? -5.585 3.293 18.724 1.00 96.00 214 LEU A N 1
ATOM 1698 C CA . LEU A 1 214 ? -5.424 2.433 19.879 1.00 96.00 214 LEU A CA 1
ATOM 1699 C C . LEU A 1 214 ? -6.544 2.784 20.854 1.00 96.00 214 LEU A C 1
ATOM 1701 O O . LEU A 1 214 ? -6.661 3.933 21.266 1.00 96.00 214 LEU A O 1
ATOM 1705 N N . LEU A 1 215 ? -7.350 1.797 21.225 1.00 95.50 215 LEU A N 1
ATOM 1706 C CA . LEU A 1 215 ? -8.390 1.916 22.238 1.00 95.50 215 LEU A CA 1
ATOM 1707 C C . LEU A 1 215 ? -7.990 1.097 23.462 1.00 95.50 215 LEU A C 1
ATOM 1709 O O . LEU A 1 215 ? -7.717 -0.101 23.353 1.00 95.50 215 LEU A O 1
ATOM 1713 N N . LEU A 1 216 ? -7.990 1.753 24.614 1.00 93.56 216 LEU A N 1
ATOM 1714 C CA . LEU A 1 216 ? -7.857 1.157 25.933 1.00 93.56 216 LEU A CA 1
ATOM 1715 C C . LEU A 1 216 ? -9.177 1.334 26.685 1.00 93.56 216 LEU A C 1
ATOM 1717 O O . LEU A 1 216 ? -9.723 2.436 26.742 1.00 93.56 216 LEU A O 1
ATOM 1721 N N . VAL A 1 217 ? -9.681 0.246 27.257 1.00 92.19 217 VAL A N 1
ATOM 1722 C CA . VAL A 1 217 ? -10.919 0.227 28.044 1.00 92.19 217 VAL A CA 1
ATOM 1723 C C . VAL A 1 217 ? -10.650 -0.480 29.364 1.00 92.19 217 VAL A C 1
ATOM 1725 O O . VAL A 1 217 ? -10.291 -1.658 29.378 1.00 92.19 217 VAL A O 1
ATOM 1728 N N . ALA A 1 218 ? -10.831 0.223 30.479 1.00 87.81 218 ALA A N 1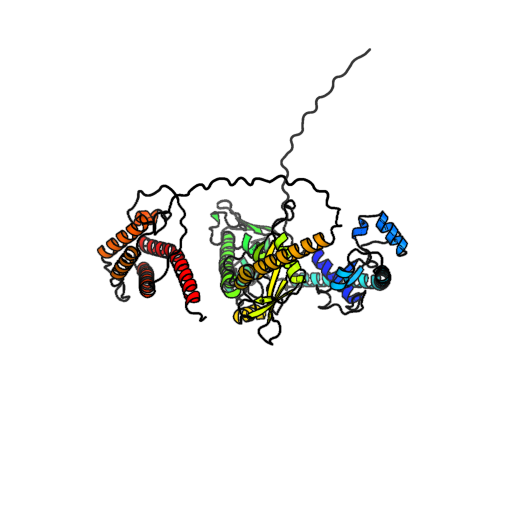
ATOM 1729 C CA . ALA A 1 218 ? -10.690 -0.332 31.819 1.00 87.81 218 ALA A CA 1
ATOM 1730 C C . ALA A 1 218 ? -12.044 -0.867 32.306 1.00 87.81 218 ALA A C 1
ATOM 1732 O O . ALA A 1 218 ? -12.926 -0.116 32.715 1.00 87.81 218 ALA A O 1
ATOM 1733 N N . ALA A 1 219 ? -12.236 -2.184 32.269 1.00 79.94 219 ALA A N 1
ATOM 1734 C CA . ALA A 1 219 ? -13.469 -2.805 32.742 1.00 79.94 219 ALA A CA 1
ATOM 1735 C C . ALA A 1 219 ? -13.346 -3.180 34.227 1.00 79.94 219 ALA A C 1
ATOM 1737 O O . ALA A 1 219 ? -12.392 -3.843 34.644 1.00 79.94 219 ALA A O 1
ATOM 1738 N N . ALA A 1 220 ? -14.337 -2.787 35.032 1.00 74.38 220 ALA A N 1
ATOM 1739 C CA . ALA A 1 220 ? -14.379 -3.120 36.454 1.00 74.38 220 ALA A CA 1
ATOM 1740 C C . ALA A 1 220 ? -14.243 -4.641 36.665 1.00 74.38 220 ALA A C 1
ATOM 1742 O O . ALA A 1 220 ? -15.022 -5.422 36.123 1.00 74.38 220 ALA A O 1
ATOM 1743 N N . GLY A 1 221 ? -13.233 -5.052 37.437 1.00 75.00 221 GLY A N 1
ATOM 1744 C CA . GLY A 1 221 ? -12.975 -6.454 37.783 1.00 75.00 221 GLY A CA 1
ATOM 1745 C C . GLY A 1 221 ? -12.250 -7.293 36.724 1.00 75.00 221 GLY A C 1
ATOM 1746 O O . GLY A 1 221 ? -11.817 -8.393 37.050 1.00 75.00 221 GLY A O 1
ATOM 1747 N N . MET A 1 222 ? -12.071 -6.797 35.495 1.00 69.81 222 MET A N 1
ATOM 1748 C CA . MET A 1 222 ? -11.408 -7.545 34.414 1.00 69.81 222 MET A CA 1
ATOM 1749 C C . MET A 1 222 ? -10.071 -6.938 33.959 1.00 69.81 222 MET A C 1
ATOM 1751 O O . MET A 1 222 ? -9.356 -7.547 33.169 1.00 69.81 222 MET A O 1
ATOM 1755 N N . GLY A 1 223 ? -9.707 -5.767 34.485 1.00 81.50 223 GLY A N 1
ATOM 1756 C CA . GLY A 1 223 ? -8.477 -5.069 34.120 1.00 81.50 223 GLY A CA 1
ATOM 1757 C C . GLY A 1 223 ? -8.634 -4.219 32.860 1.00 81.50 223 GLY A C 1
ATOM 1758 O O . GLY A 1 223 ? -9.732 -3.775 32.513 1.00 81.50 223 GLY A O 1
ATOM 1759 N N . GLU A 1 224 ? -7.510 -3.948 32.207 1.00 86.19 224 GLU A N 1
ATOM 1760 C CA . GLU A 1 224 ? -7.433 -3.106 31.015 1.00 86.19 224 GLU A CA 1
ATOM 1761 C C . GLU A 1 224 ? -7.407 -3.956 29.751 1.00 86.19 224 GLU A C 1
ATOM 1763 O O . GLU A 1 224 ? -6.615 -4.890 29.623 1.00 86.19 224 GLU A O 1
ATOM 1768 N N . TYR A 1 225 ? -8.257 -3.594 28.797 1.00 89.94 225 TYR A N 1
ATOM 1769 C CA . TYR A 1 225 ? -8.292 -4.202 27.478 1.00 89.94 225 TYR A CA 1
ATOM 1770 C C . TYR A 1 225 ? -7.756 -3.242 26.439 1.00 89.94 225 TYR A C 1
ATOM 1772 O O . TYR A 1 225 ? -8.144 -2.077 26.403 1.00 89.94 225 TYR A O 1
ATOM 1780 N N . GLN A 1 226 ? -6.908 -3.771 25.564 1.00 93.94 226 GLN A N 1
ATOM 1781 C CA . GLN A 1 226 ? -6.280 -3.027 24.489 1.00 93.94 226 GLN A CA 1
ATOM 1782 C C . GLN A 1 226 ? -6.694 -3.574 23.128 1.00 93.94 226 GLN A C 1
ATOM 1784 O O . GLN A 1 226 ? -6.626 -4.779 22.882 1.00 93.94 226 GLN A O 1
ATOM 1789 N N . SER A 1 227 ? -7.047 -2.667 22.221 1.00 94.69 227 SER A N 1
ATOM 1790 C CA . SER A 1 227 ? -7.252 -2.968 20.809 1.00 94.69 227 SER A CA 1
ATOM 1791 C C . SER A 1 227 ? -6.576 -1.932 19.925 1.00 94.69 227 SER A C 1
ATOM 1793 O O . SER A 1 227 ? -6.707 -0.733 20.154 1.00 94.69 227 SER A O 1
ATOM 1795 N N . THR A 1 228 ? -5.888 -2.394 18.888 1.00 95.25 228 THR A N 1
ATOM 1796 C CA . THR A 1 228 ? -5.353 -1.549 17.816 1.00 95.25 228 THR A CA 1
ATOM 1797 C C . THR A 1 228 ? -6.226 -1.676 16.577 1.00 95.25 228 THR A C 1
ATOM 1799 O O . THR A 1 228 ? -6.678 -2.773 16.265 1.00 95.25 228 THR A O 1
ATOM 1802 N N . PHE A 1 229 ? -6.411 -0.571 15.869 1.00 93.19 229 PHE A N 1
ATOM 1803 C CA . PHE A 1 229 ? -7.167 -0.468 14.631 1.00 93.19 229 PHE A CA 1
ATOM 1804 C C . PHE A 1 229 ? -6.258 0.122 13.557 1.00 93.19 229 PHE A C 1
ATOM 1806 O O . PHE A 1 229 ? -5.643 1.178 13.767 1.00 93.19 229 PHE A O 1
ATOM 1813 N N . ASP A 1 230 ? -6.162 -0.547 12.414 1.00 89.75 230 ASP A N 1
ATOM 1814 C CA . ASP A 1 230 ? -5.534 0.043 11.238 1.00 89.75 230 ASP A CA 1
ATOM 1815 C C . ASP A 1 230 ? -6.463 1.069 10.554 1.00 89.75 230 ASP A C 1
ATOM 1817 O O . ASP A 1 230 ? -7.502 1.458 11.087 1.00 89.75 230 ASP A O 1
ATOM 1821 N N . HIS A 1 231 ? -6.074 1.582 9.386 1.00 91.75 231 HIS A N 1
ATOM 1822 C CA . HIS A 1 231 ? -6.891 2.564 8.670 1.00 91.75 231 HIS A CA 1
ATOM 1823 C C . HIS A 1 231 ? -8.256 2.009 8.245 1.00 91.75 231 HIS A C 1
ATOM 1825 O O . HIS A 1 231 ? -9.260 2.706 8.395 1.00 91.75 231 HIS A O 1
ATOM 1831 N N . GLY A 1 232 ? -8.286 0.782 7.717 1.00 87.56 232 GLY A N 1
ATOM 1832 C CA . GLY A 1 232 ? -9.524 0.133 7.296 1.00 87.56 232 GLY A CA 1
ATOM 1833 C C . GLY A 1 232 ? -10.430 -0.088 8.498 1.00 87.56 232 GLY A C 1
ATOM 1834 O O . GLY A 1 232 ? -11.579 0.345 8.484 1.00 87.56 232 GLY A O 1
ATOM 1835 N N . ASP A 1 233 ? -9.867 -0.612 9.587 1.00 91.25 233 ASP A N 1
ATOM 1836 C CA . ASP A 1 233 ? -10.584 -0.792 10.842 1.00 91.25 233 ASP A CA 1
ATOM 1837 C C . ASP A 1 233 ? -11.152 0.528 11.376 1.00 91.25 233 ASP A C 1
ATOM 1839 O O . ASP A 1 233 ? -12.308 0.578 11.790 1.00 91.25 233 ASP A O 1
ATOM 1843 N N . VAL A 1 234 ? -10.383 1.624 11.375 1.00 93.75 234 VAL A N 1
ATOM 1844 C CA . VAL A 1 234 ? -10.889 2.928 11.833 1.00 93.75 234 VAL A CA 1
ATOM 1845 C C . VAL A 1 234 ? -12.090 3.355 10.989 1.00 93.75 234 VAL A C 1
ATOM 1847 O O . VAL A 1 234 ? -13.121 3.727 11.549 1.00 93.75 234 VAL A O 1
ATOM 1850 N N . VAL A 1 235 ? -12.000 3.262 9.662 1.00 91.00 235 VAL A N 1
ATOM 1851 C CA . VAL A 1 235 ? -13.097 3.646 8.761 1.00 91.00 235 VAL A CA 1
ATOM 1852 C C . VAL A 1 235 ? -14.328 2.754 8.956 1.00 91.00 235 VAL A C 1
ATOM 1854 O O . VAL A 1 235 ? -15.444 3.264 9.064 1.00 91.00 235 VAL A O 1
ATOM 1857 N N . GLU A 1 236 ? -14.140 1.441 9.051 1.00 90.75 236 GLU A N 1
ATOM 1858 C CA . GLU A 1 236 ? -15.232 0.467 9.118 1.00 90.75 236 GLU A CA 1
ATOM 1859 C C . GLU A 1 236 ? -15.828 0.291 10.517 1.00 90.75 236 GLU A C 1
ATOM 1861 O O . GLU A 1 236 ? -16.980 -0.124 10.638 1.00 90.75 236 GLU A O 1
ATOM 1866 N N . THR A 1 237 ? -15.080 0.597 11.580 1.00 90.50 237 THR A N 1
ATOM 1867 C CA . THR A 1 237 ? -15.505 0.326 12.964 1.00 90.50 237 THR A CA 1
ATOM 1868 C C . THR A 1 237 ? -15.636 1.583 13.813 1.00 90.50 237 THR A C 1
ATOM 1870 O O . THR A 1 237 ? -16.654 1.741 14.486 1.00 90.50 237 THR A O 1
ATOM 1873 N N . VAL A 1 238 ? -14.658 2.493 13.770 1.00 89.69 238 VAL A N 1
ATOM 1874 C CA . VAL A 1 238 ? -14.652 3.716 14.593 1.00 89.69 238 VAL A CA 1
ATOM 1875 C C . VAL A 1 238 ? -15.537 4.795 13.968 1.00 89.69 238 VAL A C 1
ATOM 1877 O O . VAL A 1 238 ? -16.306 5.444 14.674 1.00 89.69 238 VAL A O 1
ATOM 1880 N N . LEU A 1 239 ? -15.472 4.979 12.644 1.00 92.75 239 LEU A N 1
ATOM 1881 C CA . LEU A 1 239 ? -16.283 5.982 11.942 1.00 92.75 239 LEU A CA 1
ATOM 1882 C C . LEU A 1 239 ? -17.705 5.494 11.641 1.00 92.75 239 LEU A C 1
ATOM 1884 O O . LEU A 1 239 ? -18.622 6.311 11.488 1.00 92.75 239 LEU A O 1
ATOM 1888 N N . ALA A 1 240 ? -17.899 4.180 11.535 1.00 92.12 240 ALA A N 1
ATOM 1889 C CA . ALA A 1 240 ? -19.189 3.588 11.225 1.00 92.12 240 ALA A CA 1
ATOM 1890 C C . ALA A 1 240 ? -20.178 3.772 12.384 1.00 92.12 240 ALA A C 1
ATOM 1892 O O . ALA A 1 240 ? -19.940 3.368 13.521 1.00 92.12 240 ALA A O 1
ATOM 1893 N N . GLY A 1 241 ? -21.317 4.398 12.086 1.00 87.62 241 GLY A N 1
ATOM 1894 C CA . GLY A 1 241 ? -22.313 4.713 13.107 1.00 87.62 241 GLY A CA 1
ATOM 1895 C C . GLY A 1 241 ? -21.891 5.827 14.067 1.00 87.62 241 GLY A C 1
ATOM 1896 O O . GLY A 1 241 ? -22.479 5.927 15.147 1.00 87.62 241 GLY A O 1
ATOM 1897 N N . ARG A 1 242 ? -20.915 6.674 13.701 1.00 92.69 242 ARG A N 1
ATOM 1898 C CA . ARG A 1 242 ? -20.606 7.894 14.464 1.00 92.69 242 ARG A CA 1
ATOM 1899 C C . ARG A 1 242 ? -21.871 8.704 14.744 1.00 92.69 242 ARG A C 1
ATOM 1901 O O . ARG A 1 242 ? -22.776 8.740 13.908 1.00 92.69 242 ARG A O 1
ATOM 1908 N N . GLU A 1 243 ? -21.936 9.302 15.926 1.00 93.69 243 GLU A N 1
ATOM 1909 C CA . GLU A 1 243 ? -23.067 10.103 16.421 1.00 93.69 243 GLU A CA 1
ATOM 1910 C C . GLU A 1 243 ? -24.416 9.357 16.464 1.00 93.69 243 GLU A C 1
ATOM 1912 O O . GLU A 1 243 ? -25.449 9.941 16.793 1.00 93.69 243 GLU A O 1
ATOM 1917 N N . THR A 1 244 ? -24.457 8.051 16.166 1.00 94.31 244 THR A N 1
ATOM 1918 C CA . THR A 1 244 ? -25.701 7.292 16.293 1.00 94.31 244 THR A CA 1
ATOM 1919 C C . THR A 1 244 ? -25.940 6.943 17.761 1.00 94.31 244 THR A C 1
ATOM 1921 O O . THR A 1 244 ? -25.018 6.491 18.447 1.00 94.31 244 THR A O 1
ATOM 1924 N N . PRO A 1 245 ? -27.159 7.140 18.282 1.00 92.94 245 PRO A N 1
ATOM 1925 C CA . PRO A 1 245 ? -27.510 6.674 19.614 1.00 92.94 245 PRO A CA 1
ATOM 1926 C C . PRO A 1 245 ? -27.282 5.163 19.778 1.00 92.94 245 PRO A C 1
ATOM 1928 O O . PRO A 1 245 ? -27.498 4.379 18.850 1.00 92.94 245 PRO A O 1
ATOM 1931 N N . LEU A 1 246 ? -26.824 4.759 20.967 1.00 92.06 246 LEU A N 1
ATOM 1932 C CA . LEU A 1 246 ? -26.411 3.386 21.292 1.00 92.06 246 LEU A CA 1
ATOM 1933 C C . LEU A 1 246 ? -27.522 2.343 21.077 1.00 92.06 246 LEU A C 1
ATOM 1935 O O . LEU A 1 246 ? -27.255 1.196 20.736 1.00 92.06 246 LEU A O 1
ATOM 1939 N N . ASP A 1 247 ? -28.773 2.751 21.257 1.00 90.50 247 ASP A N 1
ATOM 1940 C CA . ASP A 1 247 ? -29.982 1.942 21.098 1.00 90.50 247 ASP A CA 1
ATOM 1941 C C . ASP A 1 247 ? -30.336 1.626 19.637 1.00 90.50 247 ASP A C 1
ATOM 1943 O O . ASP A 1 247 ? -31.105 0.702 19.386 1.00 90.50 247 ASP A O 1
ATOM 1947 N N . ARG A 1 248 ? -29.755 2.331 18.657 1.00 90.75 248 ARG A N 1
ATOM 1948 C CA . ARG A 1 248 ? -30.042 2.095 17.232 1.00 90.75 248 ARG A CA 1
ATOM 1949 C C . ARG A 1 248 ? -29.243 0.953 16.609 1.00 90.75 248 ARG A C 1
ATOM 1951 O O . ARG A 1 248 ? -29.466 0.645 15.441 1.00 90.75 248 ARG A O 1
ATOM 1958 N N . GLY A 1 249 ? -28.293 0.363 17.340 1.00 89.00 249 GLY A N 1
ATOM 1959 C CA . GLY A 1 249 ? -27.517 -0.794 16.875 1.00 89.00 249 GLY A CA 1
ATOM 1960 C C . GLY A 1 249 ? -26.683 -0.536 15.614 1.00 89.00 249 GLY A C 1
ATOM 1961 O O . GLY A 1 249 ? -26.382 -1.467 14.875 1.00 89.00 249 GLY A O 1
ATOM 1962 N N . ARG A 1 250 ? -26.329 0.727 15.334 1.00 92.56 250 ARG A N 1
ATOM 1963 C CA . ARG A 1 250 ? -25.566 1.119 14.134 1.00 92.56 250 ARG A CA 1
ATOM 1964 C C . ARG A 1 250 ? -24.058 1.230 14.361 1.00 92.56 250 ARG A C 1
ATOM 1966 O O . ARG A 1 250 ? -23.345 1.552 13.418 1.00 92.56 250 ARG A O 1
ATOM 1973 N N . ARG A 1 251 ? -23.573 0.976 15.581 1.00 94.31 251 ARG A N 1
ATOM 1974 C CA . ARG A 1 251 ? -22.151 1.059 15.953 1.00 94.31 251 ARG A CA 1
ATOM 1975 C C . ARG A 1 251 ? -21.518 -0.337 15.926 1.00 94.31 251 ARG A C 1
ATOM 1977 O O . ARG A 1 251 ? -21.817 -1.129 16.814 1.00 94.31 251 ARG A O 1
ATOM 1984 N N . PRO A 1 252 ? -20.627 -0.665 14.973 1.00 94.19 252 PRO A N 1
ATOM 1985 C CA . PRO A 1 252 ? -20.107 -2.032 14.822 1.00 94.19 252 PRO A CA 1
ATOM 1986 C C . PRO A 1 252 ? -19.302 -2.561 16.016 1.00 94.19 252 PRO A C 1
ATOM 1988 O O . PRO A 1 252 ? -19.174 -3.777 16.173 1.00 94.19 252 PRO A O 1
ATOM 1991 N N . LEU A 1 253 ? -18.748 -1.663 16.838 1.00 94.69 253 LEU A N 1
ATOM 1992 C CA . LEU A 1 253 ? -18.033 -2.007 18.069 1.00 94.69 253 LEU A CA 1
ATOM 1993 C C . LEU A 1 253 ? -18.974 -2.281 19.250 1.00 94.69 253 LEU A C 1
ATOM 1995 O O . LEU A 1 253 ? -18.536 -2.873 20.227 1.00 94.69 253 LEU A O 1
ATOM 1999 N N . LEU A 1 254 ? -20.244 -1.867 19.199 1.00 95.25 254 LEU A N 1
ATOM 2000 C CA . LEU A 1 254 ? -21.153 -1.907 20.347 1.00 95.25 254 LEU A CA 1
ATOM 2001 C C . LEU A 1 254 ? -22.474 -2.579 19.974 1.00 95.25 254 LEU A C 1
ATOM 2003 O O . LEU A 1 254 ? -23.279 -2.038 19.218 1.00 95.25 254 LEU A O 1
ATOM 2007 N N . LEU A 1 255 ? -22.726 -3.745 20.561 1.00 94.44 255 LEU A N 1
ATOM 2008 C CA . LEU A 1 255 ? -23.981 -4.474 20.406 1.00 94.44 255 LEU A CA 1
ATOM 2009 C C . LEU A 1 255 ? -24.823 -4.273 21.668 1.00 94.44 255 LEU A C 1
ATOM 2011 O O . LEU A 1 255 ? -24.554 -4.866 22.715 1.00 94.44 255 LEU A O 1
ATOM 2015 N N . ALA A 1 256 ? -25.829 -3.405 21.574 1.00 89.69 256 ALA A N 1
ATOM 2016 C CA . ALA A 1 256 ? -26.794 -3.180 22.643 1.00 89.69 256 ALA A CA 1
ATOM 2017 C C . ALA A 1 256 ? -28.025 -4.077 22.447 1.00 89.69 256 ALA A C 1
ATOM 2019 O O . ALA A 1 256 ? -28.628 -4.085 21.375 1.00 89.69 256 ALA A O 1
ATOM 2020 N N . GLN A 1 257 ? -28.423 -4.803 23.494 1.00 84.88 257 GLN A N 1
ATOM 2021 C CA . GLN A 1 257 ? -29.670 -5.571 23.528 1.00 84.88 257 GLN A CA 1
ATOM 2022 C C . GLN A 1 257 ? -30.567 -5.019 24.643 1.00 84.88 257 GLN A C 1
ATOM 2024 O O . GLN A 1 257 ? -30.397 -5.325 25.822 1.00 84.88 257 GLN A O 1
ATOM 2029 N N . GLY A 1 258 ? -31.511 -4.149 24.273 1.00 89.50 258 GLY A N 1
ATOM 2030 C CA . GLY A 1 258 ? -32.439 -3.527 25.221 1.00 89.50 258 GLY A CA 1
ATOM 2031 C C . GLY A 1 258 ? -31.744 -2.626 26.251 1.00 89.50 258 GLY A C 1
ATOM 2032 O O . GLY A 1 258 ? -30.823 -1.879 25.912 1.00 89.50 258 GLY A O 1
ATOM 2033 N N . ALA A 1 259 ? -32.209 -2.677 27.504 1.00 90.25 259 ALA A N 1
ATOM 2034 C CA . ALA A 1 259 ? -31.703 -1.870 28.623 1.00 90.25 259 ALA A CA 1
ATOM 2035 C C . ALA A 1 259 ? -30.509 -2.502 29.372 1.00 90.25 259 ALA A C 1
ATOM 2037 O O . ALA A 1 259 ? -29.974 -1.887 30.291 1.00 90.25 259 ALA A O 1
ATOM 2038 N N . GLY A 1 260 ? -30.107 -3.719 28.994 1.00 93.19 260 GLY A N 1
ATOM 2039 C CA . GLY A 1 260 ? -29.066 -4.490 29.671 1.00 93.19 260 GLY A CA 1
ATOM 2040 C C . GLY A 1 260 ? -27.629 -4.018 29.400 1.00 93.19 260 GLY A C 1
ATOM 2041 O O . GLY A 1 260 ? -27.413 -2.936 28.835 1.00 93.19 260 GLY A O 1
ATOM 2042 N N . PRO A 1 261 ? -26.631 -4.830 29.807 1.00 92.94 261 PRO A N 1
ATOM 2043 C CA . PRO A 1 261 ? -25.233 -4.590 29.465 1.00 92.94 261 PRO A CA 1
ATOM 2044 C C . PRO A 1 261 ? -25.031 -4.581 27.946 1.00 92.94 261 PRO A C 1
ATOM 2046 O O . PRO A 1 261 ? -25.799 -5.164 27.179 1.00 92.94 261 PRO A O 1
ATOM 2049 N N . VAL A 1 262 ? -23.986 -3.884 27.516 1.00 95.81 262 VAL A N 1
ATOM 2050 C CA . VAL A 1 262 ? -23.631 -3.720 26.107 1.00 95.81 262 VAL A CA 1
ATOM 2051 C C . VAL A 1 262 ? -22.404 -4.561 25.821 1.00 95.81 262 VAL A C 1
ATOM 2053 O O . VAL A 1 262 ? -21.436 -4.531 26.577 1.00 95.81 262 VAL A O 1
ATOM 2056 N N . THR A 1 263 ? -22.424 -5.288 24.707 1.00 96.44 263 THR A N 1
ATOM 2057 C CA . THR A 1 263 ? -21.249 -6.039 24.266 1.00 96.44 263 THR A CA 1
ATOM 2058 C C . THR A 1 263 ? -20.340 -5.123 23.453 1.00 96.44 263 THR A C 1
ATOM 2060 O O . THR A 1 263 ? -20.701 -4.720 22.348 1.00 96.44 263 THR A O 1
ATOM 2063 N N . LEU A 1 264 ? -19.161 -4.808 23.984 1.00 95.94 264 LEU A N 1
ATOM 2064 C CA . LEU A 1 264 ? -18.065 -4.180 23.253 1.00 95.94 264 LEU A CA 1
ATOM 2065 C C . LEU A 1 264 ? -17.280 -5.262 22.504 1.00 95.94 264 LEU A C 1
ATOM 2067 O O . LEU A 1 264 ? -16.645 -6.122 23.115 1.00 95.94 264 LEU A O 1
ATOM 2071 N N . ARG A 1 265 ? -17.344 -5.223 21.174 1.00 95.56 265 ARG A N 1
ATOM 2072 C CA . ARG A 1 265 ? -16.660 -6.150 20.274 1.00 95.56 265 ARG A CA 1
ATOM 2073 C C . ARG A 1 265 ? -15.344 -5.539 19.809 1.00 95.56 265 ARG A C 1
ATOM 2075 O O . ARG A 1 265 ? -15.333 -4.690 18.923 1.00 95.56 265 ARG A O 1
ATOM 2082 N N . LEU A 1 266 ? -14.247 -6.003 20.388 1.00 92.19 266 LEU A N 1
ATOM 2083 C CA . LEU A 1 266 ? -12.889 -5.729 19.934 1.00 92.19 266 LEU A CA 1
ATOM 2084 C C . LEU A 1 266 ? -12.412 -6.886 19.029 1.00 92.19 266 LEU A C 1
ATOM 2086 O O . LEU A 1 266 ? -12.886 -8.013 19.187 1.00 92.19 266 LEU A O 1
ATOM 2090 N N . PRO A 1 267 ? -11.456 -6.658 18.113 1.00 83.94 267 PRO A N 1
ATOM 2091 C CA . PRO A 1 267 ? -10.825 -7.706 17.307 1.00 83.94 267 PRO A CA 1
ATOM 2092 C C . PRO A 1 267 ? -10.343 -8.916 18.121 1.00 83.94 267 PRO A C 1
ATOM 2094 O O . PRO A 1 267 ? -10.456 -10.052 17.671 1.00 83.94 267 PRO A O 1
ATOM 2097 N N . SER A 1 268 ? -9.831 -8.679 19.332 1.00 85.00 268 SER A N 1
ATOM 2098 C CA . SER A 1 268 ? -9.252 -9.702 20.209 1.00 85.00 268 SER A CA 1
ATOM 2099 C C . SER A 1 268 ? -10.163 -10.151 21.357 1.00 85.00 268 SER A C 1
ATOM 2101 O O . SER A 1 268 ? -9.828 -11.117 22.040 1.00 85.00 268 SER A O 1
ATOM 2103 N N . ALA A 1 269 ? -11.282 -9.463 21.614 1.00 90.38 269 ALA A N 1
ATOM 2104 C CA . ALA A 1 269 ? -12.074 -9.685 22.824 1.00 90.38 269 ALA A CA 1
ATOM 2105 C C . ALA A 1 269 ? -13.527 -9.223 22.691 1.00 90.38 269 ALA A C 1
ATOM 2107 O O . ALA A 1 269 ? -13.844 -8.281 21.971 1.00 90.38 269 ALA A O 1
ATOM 2108 N N . TRP A 1 270 ? -14.422 -9.882 23.424 1.00 93.69 270 TRP A N 1
ATOM 2109 C CA . TRP A 1 270 ? -15.825 -9.496 23.546 1.00 93.69 270 TRP A CA 1
ATOM 2110 C C . TRP A 1 270 ? -16.098 -9.207 25.015 1.00 93.69 270 TRP A C 1
ATOM 2112 O O . TRP A 1 270 ? -15.947 -10.091 25.856 1.00 93.69 270 TRP A O 1
ATOM 2122 N N . LEU A 1 271 ? -16.469 -7.969 25.327 1.00 93.12 271 LEU A N 1
ATOM 2123 C CA . LEU A 1 271 ? -16.577 -7.492 26.703 1.00 93.12 271 LEU A CA 1
ATOM 2124 C C . LEU A 1 271 ? -18.009 -7.077 26.997 1.00 93.12 271 LEU A C 1
ATOM 2126 O O . LEU A 1 271 ? -18.581 -6.277 26.264 1.00 93.12 271 LEU A O 1
ATOM 2130 N N . GLN A 1 272 ? -18.578 -7.580 28.090 1.00 93.62 272 GLN A N 1
ATOM 2131 C CA . GLN A 1 272 ? -19.823 -7.033 28.620 1.00 93.62 272 GLN A CA 1
ATOM 2132 C C . GLN A 1 272 ? -19.489 -5.802 29.459 1.00 93.62 272 GLN A C 1
ATOM 2134 O O . GLN A 1 272 ? -18.833 -5.912 30.494 1.00 93.62 272 GLN A O 1
ATOM 2139 N N . ILE A 1 273 ? -19.926 -4.630 29.006 1.00 93.88 273 ILE A N 1
ATOM 2140 C CA . ILE A 1 273 ? -19.713 -3.361 29.699 1.00 93.88 273 ILE A CA 1
ATOM 2141 C C . ILE A 1 273 ? -21.045 -2.731 30.099 1.00 93.88 273 ILE A C 1
ATOM 2143 O O . ILE A 1 273 ? -22.088 -2.944 29.475 1.00 93.88 273 ILE A O 1
ATOM 2147 N N . ARG A 1 274 ? -21.015 -1.942 31.176 1.00 93.12 274 ARG A N 1
ATOM 2148 C CA . ARG A 1 274 ? -22.181 -1.173 31.621 1.00 93.12 274 ARG A CA 1
ATOM 2149 C C . ARG A 1 274 ? -22.548 -0.120 30.570 1.00 93.12 274 ARG A C 1
ATOM 2151 O O . ARG A 1 274 ? -21.701 0.337 29.803 1.00 93.12 274 ARG A O 1
ATOM 2158 N N . ARG A 1 275 ? -23.821 0.273 30.531 1.00 93.75 275 ARG A N 1
ATOM 2159 C CA . ARG A 1 275 ? -24.341 1.185 29.503 1.00 93.75 275 ARG A CA 1
ATOM 2160 C C . ARG A 1 275 ? -23.750 2.596 29.592 1.00 93.75 275 ARG A C 1
ATOM 2162 O O . ARG A 1 275 ? -23.515 3.209 28.556 1.00 93.75 275 ARG A O 1
ATOM 2169 N N . ASP A 1 276 ? -23.481 3.087 30.800 1.00 92.88 276 ASP A N 1
ATOM 2170 C CA . ASP A 1 276 ? -22.769 4.352 31.038 1.00 92.88 276 ASP A CA 1
ATOM 2171 C C . ASP A 1 276 ? -21.345 4.302 30.465 1.00 92.88 276 ASP A C 1
ATOM 2173 O O . ASP A 1 276 ? -20.921 5.216 29.762 1.00 92.88 276 ASP A O 1
ATOM 2177 N N . HIS A 1 277 ? -20.645 3.183 30.664 1.00 92.81 277 HIS A N 1
ATOM 2178 C CA . HIS A 1 277 ? -19.318 2.963 30.095 1.00 92.81 277 HIS A CA 1
ATOM 2179 C C . HIS A 1 277 ? -19.364 2.876 28.559 1.00 92.81 277 HIS A C 1
ATOM 2181 O O . HIS A 1 277 ? -18.577 3.524 27.873 1.00 92.81 277 HIS A O 1
ATOM 2187 N N . ALA A 1 278 ? -20.343 2.167 27.991 1.00 95.25 278 ALA A N 1
ATOM 2188 C CA . ALA A 1 278 ? -20.550 2.149 26.543 1.00 95.25 278 ALA A CA 1
ATOM 2189 C C . ALA A 1 278 ? -20.826 3.552 25.973 1.00 95.25 278 ALA A C 1
ATOM 2191 O O . ALA A 1 278 ? -20.339 3.877 24.892 1.00 95.25 278 ALA A O 1
ATOM 2192 N N . ALA A 1 279 ? -21.554 4.405 26.702 1.00 94.75 279 ALA A N 1
ATOM 2193 C CA . ALA A 1 279 ? -21.782 5.793 26.306 1.00 94.75 279 ALA A CA 1
ATOM 2194 C C . ALA A 1 279 ? -20.482 6.620 26.295 1.00 94.75 279 ALA A C 1
ATOM 2196 O O . ALA A 1 279 ? -20.276 7.401 25.365 1.00 94.75 279 ALA A O 1
ATOM 2197 N N . ARG A 1 280 ? -19.570 6.407 27.255 1.00 94.69 280 ARG A N 1
ATOM 2198 C CA . ARG A 1 280 ? -18.227 7.018 27.229 1.00 94.69 280 ARG A CA 1
ATOM 2199 C C . ARG A 1 280 ? -17.387 6.516 26.058 1.00 94.69 280 ARG A C 1
ATOM 2201 O O . ARG A 1 280 ? -16.772 7.329 25.373 1.00 94.69 280 ARG A O 1
ATOM 2208 N N . VAL A 1 281 ? -17.425 5.215 25.752 1.00 95.38 281 VAL A N 1
ATOM 2209 C CA . VAL A 1 281 ? -16.773 4.667 24.547 1.00 95.38 281 VAL A CA 1
ATOM 2210 C C . VAL A 1 281 ? -17.316 5.349 23.286 1.00 95.38 281 VAL A C 1
ATOM 2212 O O . VAL A 1 281 ? -16.527 5.807 22.464 1.00 95.38 281 VAL A O 1
ATOM 2215 N N . CYS A 1 282 ? -18.640 5.502 23.150 1.00 95.69 282 CYS A N 1
ATOM 2216 C CA . CYS A 1 282 ? -19.245 6.245 22.038 1.00 95.69 282 CYS A CA 1
ATOM 2217 C C . CYS A 1 282 ? -18.724 7.683 21.945 1.00 95.69 282 CYS A C 1
ATOM 2219 O O . CYS A 1 282 ? -18.337 8.111 20.863 1.00 95.69 282 CYS A O 1
ATOM 2221 N N . ALA A 1 283 ? -18.692 8.415 23.061 1.00 95.19 283 ALA A N 1
ATOM 2222 C CA . ALA A 1 283 ? -18.235 9.803 23.087 1.00 95.19 283 ALA A CA 1
ATOM 2223 C C . ALA A 1 283 ? -16.752 9.940 22.686 1.00 95.19 283 ALA A C 1
ATOM 2225 O O . ALA A 1 283 ? -16.396 10.858 21.940 1.00 95.19 283 ALA A O 1
ATOM 2226 N N . ALA A 1 284 ? -15.892 9.008 23.118 1.00 95.19 284 ALA A N 1
ATOM 2227 C CA . ALA A 1 284 ? -14.490 8.976 22.701 1.00 95.19 284 ALA A CA 1
ATOM 2228 C C . ALA A 1 284 ? -14.359 8.703 21.195 1.00 95.19 284 ALA A C 1
ATOM 2230 O O . ALA A 1 284 ? -13.645 9.425 20.495 1.00 95.19 284 ALA A O 1
ATOM 2231 N N . LEU A 1 285 ? -15.085 7.699 20.692 1.00 95.44 285 LEU A N 1
ATOM 2232 C CA . LEU A 1 285 ? -15.103 7.347 19.271 1.00 95.44 285 LEU A CA 1
ATOM 2233 C C . LEU A 1 285 ? -15.616 8.504 18.407 1.00 95.44 285 LEU A C 1
ATOM 2235 O O . LEU A 1 285 ? -14.994 8.813 17.397 1.00 95.44 285 LEU A O 1
ATOM 2239 N N . ASP A 1 286 ? -16.691 9.182 18.814 1.00 95.81 286 ASP A N 1
ATOM 2240 C CA . ASP A 1 286 ? -17.274 10.308 18.073 1.00 95.81 286 ASP A CA 1
ATOM 2241 C C . ASP A 1 286 ? -16.307 11.503 18.017 1.00 95.81 286 ASP A C 1
ATOM 2243 O O . ASP A 1 286 ? -16.107 12.100 16.955 1.00 95.81 286 ASP A O 1
ATOM 2247 N N . THR A 1 287 ? -15.620 11.797 19.127 1.00 94.44 287 THR A N 1
ATOM 2248 C CA . THR A 1 287 ? -14.587 12.845 19.184 1.00 94.44 287 THR A CA 1
ATOM 2249 C C . THR A 1 287 ? -13.465 12.570 18.181 1.00 94.44 287 THR A C 1
ATOM 2251 O O . THR A 1 287 ? -13.080 13.452 17.406 1.00 94.44 287 THR A O 1
ATOM 2254 N N . VAL A 1 288 ? -12.962 11.334 18.152 1.00 94.75 288 VAL A N 1
ATOM 2255 C CA . VAL A 1 288 ? -11.926 10.917 17.199 1.00 94.75 288 VAL A CA 1
ATOM 2256 C C . VAL A 1 288 ? -12.464 10.914 15.777 1.00 94.75 288 VAL A C 1
ATOM 2258 O O . VAL A 1 288 ? -11.786 11.407 14.877 1.00 94.75 288 VAL A O 1
ATOM 2261 N N . ALA A 1 289 ? -13.695 10.450 15.563 1.00 94.81 289 ALA A N 1
ATOM 2262 C CA . ALA A 1 289 ? -14.312 10.382 14.248 1.00 94.81 289 ALA A CA 1
ATOM 2263 C C . ALA A 1 289 ? -14.408 11.760 13.584 1.00 94.81 289 ALA A C 1
ATOM 2265 O O . ALA A 1 289 ? -14.066 11.892 12.408 1.00 94.81 289 ALA A O 1
ATOM 2266 N N . HIS A 1 290 ? -14.788 12.807 14.321 1.00 93.31 290 HIS A N 1
ATOM 2267 C CA . HIS A 1 290 ? -14.794 14.172 13.787 1.00 93.31 290 HIS A CA 1
ATOM 2268 C C . HIS A 1 290 ? -13.410 14.633 13.331 1.00 93.31 290 HIS A C 1
ATOM 2270 O O . HIS A 1 290 ? -13.269 15.202 12.244 1.00 93.31 290 HIS A O 1
ATOM 2276 N N . ARG A 1 291 ? -12.381 14.387 14.149 1.00 94.31 291 ARG A N 1
ATOM 2277 C CA . ARG A 1 291 ? -10.999 14.775 13.834 1.00 94.31 291 ARG A CA 1
ATOM 2278 C C . ARG A 1 291 ? -10.463 13.992 12.644 1.00 94.31 291 ARG A C 1
ATOM 2280 O O . ARG A 1 291 ? -9.885 14.589 11.742 1.00 94.31 291 ARG A O 1
ATOM 2287 N N . TYR A 1 292 ? -10.746 12.698 12.594 1.00 95.31 292 TYR A N 1
ATOM 2288 C CA . TYR A 1 292 ? -10.348 11.816 11.507 1.00 95.31 292 TYR A CA 1
ATOM 2289 C C . TYR A 1 292 ? -10.994 12.201 10.178 1.00 95.31 292 TYR A C 1
ATOM 2291 O O . TYR A 1 292 ? -10.306 12.323 9.170 1.00 95.31 292 TYR A O 1
ATOM 2299 N N . VAL A 1 293 ? -12.304 12.461 10.170 1.00 92.25 293 VAL A N 1
ATOM 2300 C CA . VAL A 1 293 ? -13.027 12.902 8.966 1.00 92.25 293 VAL A CA 1
ATOM 2301 C C . VAL A 1 293 ? -12.516 14.259 8.494 1.00 92.25 293 VAL A C 1
ATOM 2303 O O . VAL A 1 293 ? -12.361 14.466 7.294 1.00 92.25 293 VAL A O 1
ATOM 2306 N N . ARG A 1 294 ? -12.226 15.186 9.416 1.00 91.94 294 ARG A N 1
ATOM 2307 C CA . ARG A 1 294 ? -11.633 16.481 9.065 1.00 91.94 294 ARG A CA 1
ATOM 2308 C C . ARG A 1 294 ? -10.237 16.319 8.464 1.00 91.94 294 ARG A C 1
ATOM 2310 O O . ARG A 1 294 ? -9.955 16.967 7.464 1.00 91.94 294 ARG A O 1
ATOM 2317 N N . ALA A 1 295 ? -9.397 15.463 9.041 1.00 91.94 295 ALA A N 1
ATOM 2318 C CA . ALA A 1 295 ? -8.061 15.177 8.527 1.00 91.94 295 ALA A CA 1
ATOM 2319 C C . ALA A 1 295 ? -8.114 14.528 7.133 1.00 91.94 295 ALA A C 1
ATOM 2321 O O . ALA A 1 295 ? -7.441 14.995 6.221 1.00 91.94 295 ALA A O 1
ATOM 2322 N N . MET A 1 296 ? -9.003 13.548 6.929 1.00 89.81 296 MET A N 1
ATOM 2323 C CA . MET A 1 296 ? -9.270 12.959 5.610 1.00 89.81 296 MET A CA 1
ATOM 2324 C C . MET A 1 296 ? -9.734 14.003 4.591 1.00 89.81 296 MET A C 1
ATOM 2326 O O . MET A 1 296 ? -9.236 14.020 3.474 1.00 89.81 296 MET A O 1
ATOM 2330 N N . ARG A 1 297 ? -10.653 14.901 4.972 1.00 86.44 297 ARG A N 1
ATOM 2331 C CA . ARG A 1 297 ? -11.130 15.973 4.083 1.00 86.44 297 ARG A CA 1
ATOM 2332 C C . ARG A 1 297 ? -10.034 16.967 3.725 1.00 86.44 297 ARG A C 1
ATOM 2334 O O . ARG A 1 297 ? -9.941 17.335 2.565 1.00 86.44 297 ARG A O 1
ATOM 2341 N N . ARG A 1 298 ? -9.213 17.383 4.695 1.00 86.75 298 ARG A N 1
ATOM 2342 C CA . ARG A 1 298 ? -8.037 18.233 4.443 1.00 86.75 298 ARG A CA 1
ATOM 2343 C C . ARG A 1 298 ? -7.104 17.549 3.448 1.00 86.75 298 ARG A C 1
ATOM 2345 O O . ARG A 1 298 ? -6.660 18.164 2.492 1.00 86.75 298 ARG A O 1
ATOM 2352 N N . LEU A 1 299 ? -6.843 16.260 3.650 1.00 84.12 299 LEU A N 1
ATOM 2353 C CA . LEU A 1 299 ? -5.990 15.492 2.757 1.00 84.12 299 LEU A CA 1
ATOM 2354 C C . LEU A 1 299 ? -6.565 15.410 1.333 1.00 84.12 299 LEU A C 1
ATOM 2356 O O . LEU A 1 299 ? -5.847 15.645 0.368 1.00 84.12 299 LEU A O 1
ATOM 2360 N N . GLU A 1 300 ? -7.856 15.107 1.204 1.00 82.50 300 GLU A N 1
ATOM 2361 C CA . GLU A 1 300 ? -8.542 14.982 -0.086 1.00 82.50 300 GLU A CA 1
ATOM 2362 C C . GLU A 1 300 ? -8.626 16.321 -0.832 1.00 82.50 300 GLU A C 1
ATOM 2364 O O . GLU A 1 300 ? -8.328 16.384 -2.025 1.00 82.50 300 GLU A O 1
ATOM 2369 N N . LEU A 1 301 ? -9.029 17.389 -0.140 1.00 79.19 301 LEU A N 1
ATOM 2370 C CA . LEU A 1 301 ? -9.307 18.686 -0.755 1.00 79.19 301 LEU A CA 1
ATOM 2371 C C . LEU A 1 301 ? -8.051 19.537 -0.916 1.00 79.19 301 LEU A C 1
ATOM 2373 O O . LEU A 1 301 ? -7.813 20.050 -2.005 1.00 79.19 301 LEU A O 1
ATOM 2377 N N . ASP A 1 302 ? -7.254 19.665 0.143 1.00 73.94 302 ASP A N 1
ATOM 2378 C CA . ASP A 1 302 ? -6.207 20.688 0.215 1.00 73.94 302 ASP A CA 1
ATOM 2379 C C . ASP A 1 302 ? -4.859 20.171 -0.303 1.00 73.94 302 ASP A C 1
ATOM 2381 O O . ASP A 1 302 ? -4.021 20.949 -0.753 1.00 73.94 302 ASP A O 1
ATOM 2385 N N . VAL A 1 303 ? -4.635 18.856 -0.233 1.00 69.38 303 VAL A N 1
ATOM 2386 C CA . VAL A 1 303 ? -3.339 18.247 -0.566 1.00 69.38 303 VAL A CA 1
ATOM 2387 C C . VAL A 1 303 ? -3.447 17.506 -1.889 1.00 69.38 303 VAL A C 1
ATOM 2389 O O . VAL A 1 303 ? -2.786 17.842 -2.870 1.00 69.38 303 VAL A O 1
ATOM 2392 N N . LEU A 1 304 ? -4.326 16.509 -1.948 1.00 73.44 304 LEU A N 1
ATOM 2393 C CA . LEU A 1 304 ? -4.439 15.635 -3.108 1.00 73.44 304 LEU A CA 1
ATOM 2394 C C . LEU A 1 304 ? -5.235 16.270 -4.256 1.00 73.44 304 LEU A C 1
ATOM 2396 O O . LEU A 1 304 ? -5.113 15.805 -5.393 1.00 73.44 304 LEU A O 1
ATOM 2400 N N . HIS A 1 305 ? -6.028 17.313 -3.972 1.00 78.50 305 HIS A N 1
ATOM 2401 C CA . HIS A 1 305 ? -7.004 17.912 -4.892 1.00 78.50 305 HIS A CA 1
ATOM 2402 C C . HIS A 1 305 ? -7.868 16.845 -5.578 1.00 78.50 305 HIS A C 1
ATOM 2404 O O . HIS A 1 305 ? -8.203 16.928 -6.756 1.00 78.50 305 HIS A O 1
ATOM 2410 N N . SER A 1 306 ? -8.187 15.786 -4.842 1.00 71.56 306 SER A N 1
ATOM 2411 C CA . SER A 1 306 ? -8.655 14.517 -5.379 1.00 71.56 306 SER A CA 1
ATOM 2412 C C . SER A 1 306 ? -10.143 14.317 -5.160 1.00 71.56 306 SER A C 1
ATOM 2414 O O . SER A 1 306 ? -10.539 13.183 -4.916 1.00 71.56 306 SER A O 1
ATOM 2416 N N . ALA A 1 307 ? -10.954 15.378 -5.172 1.00 64.50 307 ALA A N 1
ATOM 2417 C CA . ALA A 1 307 ? -12.374 15.281 -4.840 1.00 64.50 307 ALA A CA 1
ATOM 2418 C C . ALA A 1 307 ? -13.043 14.137 -5.633 1.00 64.50 307 ALA A C 1
ATOM 2420 O O . ALA A 1 307 ? -13.255 14.246 -6.842 1.00 64.50 307 ALA A O 1
ATOM 2421 N N . GLY A 1 308 ? -13.334 13.021 -4.952 1.00 67.12 308 GLY A N 1
ATOM 2422 C CA . GLY A 1 308 ? -13.931 11.821 -5.549 1.00 67.12 308 GLY A CA 1
ATOM 2423 C C . GLY A 1 308 ? -12.985 10.720 -6.063 1.00 67.12 308 GLY A C 1
ATOM 2424 O O . GLY A 1 308 ? -13.483 9.699 -6.541 1.00 67.12 308 GLY A O 1
ATOM 2425 N N . ALA A 1 309 ? -11.660 10.849 -5.958 1.00 77.31 309 ALA A N 1
ATOM 2426 C CA . ALA A 1 309 ? -10.744 9.741 -6.240 1.00 77.31 309 ALA A CA 1
ATOM 2427 C C . ALA A 1 309 ? -10.788 8.717 -5.095 1.00 77.31 309 ALA A C 1
ATOM 2429 O O . ALA A 1 309 ? -10.591 9.052 -3.927 1.00 77.31 309 ALA A O 1
ATOM 2430 N N . ALA A 1 310 ? -11.027 7.447 -5.420 1.00 78.62 310 ALA A N 1
ATOM 2431 C CA . ALA A 1 310 ? -11.044 6.394 -4.410 1.00 78.62 310 ALA A CA 1
ATOM 2432 C C . ALA A 1 310 ? -9.620 6.108 -3.905 1.00 78.62 310 ALA A C 1
ATOM 2434 O O . ALA A 1 310 ? -8.694 5.957 -4.703 1.00 78.62 310 ALA A O 1
ATOM 2435 N N . VAL A 1 311 ? -9.433 5.977 -2.591 1.00 77.81 311 VAL A N 1
ATOM 2436 C CA . VAL A 1 311 ? -8.146 5.549 -2.021 1.00 77.81 311 VAL A CA 1
ATOM 2437 C C . VAL A 1 311 ? -7.935 4.065 -2.340 1.00 77.81 311 VAL A C 1
ATOM 2439 O O . VAL A 1 311 ? -8.774 3.224 -2.017 1.00 77.81 311 VAL A O 1
ATOM 2442 N N . GLY A 1 312 ? -6.834 3.752 -3.016 1.00 76.50 312 GLY A N 1
ATOM 2443 C CA . GLY A 1 312 ? -6.421 2.397 -3.363 1.00 76.50 312 GLY A CA 1
ATOM 2444 C C . GLY A 1 312 ? -5.635 1.706 -2.248 1.00 76.50 312 GLY A C 1
ATOM 2445 O O . GLY A 1 312 ? -5.476 2.204 -1.123 1.00 76.50 312 GLY A O 1
ATOM 2446 N N . ALA A 1 313 ? -5.095 0.531 -2.559 1.00 73.25 313 ALA A N 1
ATOM 2447 C CA . ALA A 1 313 ? -4.218 -0.182 -1.638 1.00 73.25 313 ALA A CA 1
ATOM 2448 C C . ALA A 1 313 ? -2.960 0.648 -1.296 1.00 73.25 313 ALA A C 1
ATOM 2450 O O . ALA A 1 313 ? -2.517 1.502 -2.063 1.00 73.25 313 ALA A O 1
ATOM 2451 N N . ALA A 1 314 ? -2.384 0.404 -0.113 1.00 74.12 314 ALA A N 1
ATOM 2452 C CA . ALA A 1 314 ? -1.137 1.022 0.361 1.00 74.12 314 ALA A CA 1
ATOM 2453 C C . ALA A 1 314 ? -1.105 2.571 0.404 1.00 74.12 314 ALA A C 1
ATOM 2455 O O . ALA A 1 314 ? -0.026 3.153 0.478 1.00 74.12 314 ALA A O 1
ATOM 2456 N N . GLY A 1 315 ? -2.266 3.241 0.413 1.00 74.25 315 GLY A N 1
ATOM 2457 C CA . GLY A 1 315 ? -2.336 4.709 0.440 1.00 74.25 315 GLY A CA 1
ATOM 2458 C C . GLY A 1 315 ? -2.132 5.348 -0.935 1.00 74.25 315 GLY A C 1
ATOM 2459 O O . GLY A 1 315 ? -1.635 6.460 -1.035 1.00 74.25 315 GLY A O 1
ATOM 2460 N N . THR A 1 316 ? -2.468 4.640 -2.005 1.00 86.44 316 THR A N 1
ATOM 2461 C CA . THR A 1 316 ? -2.492 5.206 -3.358 1.00 86.44 316 THR A CA 1
ATOM 2462 C C . THR A 1 316 ? -3.837 5.873 -3.640 1.00 86.44 316 THR A C 1
ATOM 2464 O O . THR A 1 316 ? -4.805 5.636 -2.920 1.00 86.44 316 THR A O 1
ATOM 2467 N N . CYS A 1 317 ? -3.925 6.702 -4.680 1.00 88.50 317 CYS A N 1
ATOM 2468 C CA . CYS A 1 317 ? -5.199 7.284 -5.121 1.00 88.50 317 CYS A CA 1
ATOM 2469 C C . CYS A 1 317 ? -5.566 6.743 -6.501 1.00 88.50 317 CYS A C 1
ATOM 2471 O O . CYS A 1 317 ? -4.820 6.944 -7.455 1.00 88.50 317 CYS A O 1
ATOM 2473 N N . ARG A 1 318 ? -6.703 6.060 -6.633 1.00 91.56 318 ARG A N 1
ATOM 2474 C CA . ARG A 1 318 ? -7.186 5.538 -7.916 1.00 91.56 318 ARG A CA 1
ATOM 2475 C C . ARG A 1 318 ? -7.576 6.703 -8.819 1.00 91.56 318 ARG A C 1
ATOM 2477 O O . ARG A 1 318 ? -8.492 7.456 -8.508 1.00 91.56 318 ARG A O 1
ATOM 2484 N N . LEU A 1 319 ? -6.875 6.829 -9.940 1.00 92.69 319 LEU A N 1
ATOM 2485 C CA . LEU A 1 319 ? -7.080 7.873 -10.938 1.00 92.69 319 LEU A CA 1
ATOM 2486 C C . LEU A 1 319 ? -8.187 7.479 -11.911 1.00 92.69 319 LEU A C 1
ATOM 2488 O O . LEU A 1 319 ? -9.124 8.236 -12.140 1.00 92.69 319 LEU A O 1
ATOM 2492 N N . LEU A 1 320 ? -8.066 6.303 -12.525 1.00 94.00 320 LEU A N 1
ATOM 2493 C CA . LEU A 1 320 ? -8.988 5.835 -13.555 1.00 94.00 320 LEU A CA 1
ATOM 2494 C C . LEU A 1 320 ? -8.877 4.321 -13.743 1.00 94.00 320 LEU A C 1
ATOM 2496 O O . LEU A 1 320 ? -7.879 3.711 -13.368 1.00 94.00 320 LEU A O 1
ATOM 2500 N N . THR A 1 321 ? -9.909 3.722 -14.324 1.00 94.00 321 THR A N 1
ATOM 2501 C CA . THR A 1 321 ? -9.963 2.292 -14.642 1.00 94.00 321 THR A CA 1
ATOM 2502 C C . THR A 1 321 ? -9.804 2.123 -16.149 1.00 94.00 321 THR A C 1
ATOM 2504 O O . THR A 1 321 ? -10.503 2.792 -16.910 1.00 94.00 321 THR A O 1
ATOM 2507 N N . VAL A 1 322 ? -8.880 1.266 -16.586 1.00 93.94 322 VAL A N 1
ATOM 2508 C CA . VAL A 1 322 ? -8.634 0.967 -18.007 1.00 93.94 322 VAL A CA 1
ATOM 2509 C C . VAL A 1 322 ? -8.680 -0.521 -18.276 1.00 93.94 322 VAL A C 1
ATOM 2511 O O . VAL A 1 322 ? -8.309 -1.327 -17.430 1.00 93.94 322 VAL A O 1
ATOM 2514 N N . GLN A 1 323 ? -9.016 -0.876 -19.510 1.00 93.06 323 GLN A N 1
ATOM 2515 C CA . GLN A 1 323 ? -8.844 -2.241 -19.986 1.00 93.06 323 GLN A CA 1
ATOM 2516 C C . GLN A 1 323 ? -7.369 -2.652 -19.935 1.00 93.06 323 GLN A C 1
ATOM 2518 O O . GLN A 1 323 ? -6.462 -1.848 -20.191 1.00 93.06 323 GLN A O 1
ATOM 2523 N N . ARG A 1 324 ? -7.108 -3.934 -19.665 1.00 88.88 324 ARG A N 1
ATOM 2524 C CA . ARG A 1 324 ? -5.738 -4.457 -19.599 1.00 88.88 324 ARG A CA 1
ATOM 2525 C C . ARG A 1 324 ? -4.976 -4.309 -20.918 1.00 88.88 324 ARG A C 1
ATOM 2527 O O . ARG A 1 324 ? -3.762 -4.117 -20.897 1.00 88.88 324 ARG A O 1
ATOM 2534 N N . SER A 1 325 ? -5.664 -4.369 -22.056 1.00 90.38 325 SER A N 1
ATOM 2535 C CA . SER A 1 325 ? -5.092 -4.091 -23.380 1.00 90.38 325 SER A CA 1
ATOM 2536 C C . SER A 1 325 ? -4.489 -2.684 -23.456 1.00 90.38 325 SER A C 1
ATOM 2538 O O . SER A 1 325 ? -3.324 -2.538 -23.828 1.00 90.38 325 SER A O 1
ATOM 2540 N N . LEU A 1 326 ? -5.232 -1.665 -23.012 1.00 93.44 326 LEU A N 1
ATOM 2541 C CA . LEU A 1 326 ? -4.748 -0.288 -22.940 1.00 93.44 326 LEU A CA 1
ATOM 2542 C C . LEU A 1 326 ? -3.589 -0.159 -21.944 1.00 93.44 326 LEU A C 1
ATOM 2544 O O . LEU A 1 326 ? -2.592 0.485 -22.253 1.00 93.44 326 LEU A O 1
ATOM 2548 N N . TRP A 1 327 ? -3.654 -0.828 -20.788 1.00 93.25 327 TRP A N 1
ATOM 2549 C CA . TRP A 1 327 ? -2.526 -0.868 -19.848 1.00 93.25 327 TRP A CA 1
ATOM 2550 C C . TRP A 1 327 ? -1.248 -1.457 -20.475 1.00 93.25 327 TRP A C 1
ATOM 2552 O O . TRP A 1 327 ? -0.164 -0.894 -20.322 1.00 93.25 327 TRP A O 1
ATOM 2562 N N . ARG A 1 328 ? -1.357 -2.558 -21.231 1.00 90.75 328 ARG A N 1
ATOM 2563 C CA . ARG A 1 328 ? -0.221 -3.138 -21.971 1.00 90.75 328 ARG A CA 1
ATOM 2564 C C . ARG A 1 328 ? 0.332 -2.161 -23.008 1.00 90.75 328 ARG A C 1
ATOM 2566 O O . ARG A 1 328 ? 1.549 -2.054 -23.124 1.00 90.75 328 ARG A O 1
ATOM 2573 N N . ALA A 1 329 ? -0.535 -1.439 -23.720 1.00 92.25 329 ALA A N 1
ATOM 2574 C CA . ALA A 1 329 ? -0.115 -0.411 -24.669 1.00 92.25 329 ALA A CA 1
ATOM 2575 C C . ALA A 1 329 ? 0.632 0.738 -23.970 1.00 92.25 329 ALA A C 1
ATOM 2577 O O . ALA A 1 329 ? 1.682 1.152 -24.451 1.00 92.25 329 ALA A O 1
ATOM 2578 N N . ILE A 1 330 ? 0.153 1.192 -22.804 1.00 92.62 330 ILE A N 1
ATOM 2579 C CA . ILE A 1 330 ? 0.827 2.214 -21.987 1.00 92.62 330 ILE A CA 1
ATOM 2580 C C . ILE A 1 330 ? 2.221 1.738 -21.556 1.00 92.62 330 ILE A C 1
ATOM 2582 O O . ILE A 1 330 ? 3.181 2.494 -21.682 1.00 92.62 330 ILE A O 1
ATOM 2586 N N . ASN A 1 331 ? 2.361 0.493 -21.090 1.00 90.31 331 ASN A N 1
ATOM 2587 C CA . ASN A 1 331 ? 3.672 -0.053 -20.718 1.00 90.31 331 ASN A CA 1
ATOM 2588 C C . ASN A 1 331 ? 4.616 -0.155 -21.913 1.00 90.31 331 ASN A C 1
ATOM 2590 O O . ASN A 1 331 ? 5.759 0.274 -21.817 1.00 90.31 331 ASN A O 1
ATOM 2594 N N . ALA A 1 332 ? 4.143 -0.677 -23.046 1.00 90.38 332 ALA A N 1
ATOM 2595 C CA . ALA A 1 332 ? 4.965 -0.788 -24.246 1.00 90.38 332 ALA A CA 1
ATOM 2596 C C . ALA A 1 332 ? 5.416 0.593 -24.757 1.00 90.38 332 ALA A C 1
ATOM 2598 O O . ALA A 1 332 ? 6.542 0.742 -25.229 1.00 90.38 332 ALA A O 1
ATOM 2599 N N . PHE A 1 333 ? 4.548 1.600 -24.634 1.00 91.38 333 PHE A N 1
ATOM 2600 C CA . PHE A 1 333 ? 4.867 2.991 -24.932 1.00 91.38 333 PHE A CA 1
ATOM 2601 C C . PHE A 1 333 ? 5.917 3.560 -23.962 1.00 91.38 333 PHE A C 1
ATOM 2603 O O . PHE A 1 333 ? 6.883 4.182 -24.394 1.00 91.38 333 PHE A O 1
ATOM 2610 N N . ALA A 1 334 ? 5.779 3.302 -22.657 1.00 90.00 334 ALA A N 1
ATOM 2611 C CA . ALA A 1 334 ? 6.750 3.707 -21.639 1.00 90.00 334 ALA A CA 1
ATOM 2612 C C . ALA A 1 334 ? 8.127 3.043 -21.833 1.00 90.00 334 ALA A C 1
ATOM 2614 O O . ALA A 1 334 ? 9.162 3.686 -21.683 1.00 90.00 334 ALA A O 1
ATOM 2615 N N . GLU A 1 335 ? 8.155 1.759 -22.192 1.00 86.75 335 GLU A N 1
ATOM 2616 C CA . GLU A 1 335 ? 9.385 1.001 -22.454 1.00 86.75 335 GLU A CA 1
ATOM 2617 C C . GLU A 1 335 ? 10.127 1.484 -23.703 1.00 86.75 335 GLU A C 1
ATOM 2619 O O . GLU A 1 335 ? 11.354 1.405 -23.747 1.00 86.75 335 GLU A O 1
ATOM 2624 N N . ALA A 1 336 ? 9.409 2.018 -24.696 1.00 88.00 336 ALA A N 1
ATOM 2625 C CA . ALA A 1 336 ? 10.027 2.636 -25.866 1.00 88.00 336 ALA A CA 1
ATOM 2626 C C . ALA A 1 336 ? 10.826 3.903 -25.501 1.00 88.00 336 ALA A C 1
ATOM 2628 O O . ALA A 1 336 ? 11.714 4.298 -26.255 1.00 88.00 336 ALA A O 1
ATOM 2629 N N . GLY A 1 337 ? 10.544 4.519 -24.343 1.00 81.94 337 GLY A N 1
ATOM 2630 C CA . GLY A 1 337 ? 11.295 5.661 -23.817 1.00 81.94 337 GLY A CA 1
ATOM 2631 C C . GLY A 1 337 ? 11.238 6.902 -24.709 1.00 81.94 337 GLY A C 1
ATOM 2632 O O . GLY A 1 337 ? 12.122 7.753 -24.627 1.00 81.94 337 GLY A O 1
ATOM 2633 N N . GLU A 1 338 ? 10.229 6.997 -25.579 1.00 78.75 338 GLU A N 1
ATOM 2634 C CA . GLU A 1 338 ? 10.109 8.084 -26.544 1.00 78.75 338 GLU A CA 1
ATOM 2635 C C . GLU A 1 338 ? 9.803 9.406 -25.827 1.00 78.75 338 GLU A C 1
ATOM 2637 O O . GLU A 1 338 ? 8.832 9.528 -25.076 1.00 78.75 338 GLU A O 1
ATOM 2642 N N . GLU A 1 339 ? 10.638 10.414 -26.069 1.00 84.69 339 GLU A N 1
ATOM 2643 C CA . GLU A 1 339 ? 10.396 11.773 -25.599 1.00 84.69 339 GLU A CA 1
ATOM 2644 C C . GLU A 1 339 ? 9.330 12.435 -26.470 1.00 84.69 339 GLU A C 1
ATOM 2646 O O . GLU A 1 339 ? 9.470 12.532 -27.689 1.00 84.69 339 GLU A O 1
ATOM 2651 N N . GLN A 1 340 ? 8.257 12.898 -25.837 1.00 84.50 340 GLN A N 1
ATOM 2652 C CA . GLN A 1 340 ? 7.135 13.527 -26.520 1.00 84.50 340 GLN A CA 1
ATOM 2653 C C . GLN A 1 340 ? 7.096 15.015 -26.209 1.00 84.50 340 GLN A C 1
ATOM 2655 O O . GLN A 1 340 ? 7.420 15.441 -25.102 1.00 84.50 340 GLN A O 1
ATOM 2660 N N . ARG A 1 341 ? 6.647 15.817 -27.174 1.00 84.06 341 ARG A N 1
ATOM 2661 C CA . ARG A 1 341 ? 6.350 17.234 -26.945 1.00 84.06 341 ARG A CA 1
ATOM 2662 C C . ARG A 1 341 ? 4.889 17.387 -26.543 1.00 84.06 341 ARG A C 1
ATOM 2664 O O . ARG A 1 341 ? 3.988 16.972 -27.265 1.00 84.06 341 ARG A O 1
ATOM 2671 N N . GLY A 1 342 ? 4.665 17.977 -25.380 1.00 77.38 342 GLY A N 1
ATOM 2672 C CA . GLY A 1 342 ? 3.358 18.377 -24.888 1.00 77.38 342 GLY A CA 1
ATOM 2673 C C . GLY A 1 342 ? 2.809 19.612 -25.614 1.00 77.38 342 GLY A C 1
ATOM 2674 O O . GLY A 1 342 ? 3.541 20.292 -26.341 1.00 77.38 342 GLY A O 1
ATOM 2675 N N . PRO A 1 343 ? 1.522 19.939 -25.397 1.00 70.88 343 PRO A N 1
ATOM 2676 C CA . PRO A 1 343 ? 0.840 21.043 -26.079 1.00 70.88 343 PRO A CA 1
ATOM 2677 C C . PRO A 1 343 ? 1.484 22.408 -25.808 1.00 70.88 343 PRO A C 1
ATOM 2679 O O . PRO A 1 343 ? 1.485 23.277 -26.673 1.00 70.88 343 PRO A O 1
ATOM 2682 N N . ALA A 1 344 ? 2.059 22.582 -24.615 1.00 75.69 344 ALA A N 1
ATOM 2683 C CA . ALA A 1 344 ? 2.731 23.806 -24.185 1.00 75.69 344 ALA A CA 1
ATOM 2684 C C . ALA A 1 344 ? 4.226 23.856 -24.569 1.00 75.69 344 ALA A C 1
ATOM 2686 O O . ALA A 1 344 ? 4.957 24.718 -24.088 1.00 75.69 344 ALA A O 1
ATOM 2687 N N . GLY A 1 345 ? 4.708 22.922 -25.400 1.00 79.50 345 GLY A N 1
ATOM 2688 C CA . GLY A 1 345 ? 6.120 22.818 -25.790 1.00 79.50 345 GLY A CA 1
ATOM 2689 C C . GLY A 1 345 ? 7.027 22.150 -24.750 1.00 79.50 345 GLY A C 1
ATOM 2690 O O . GLY A 1 345 ? 8.205 21.933 -25.021 1.00 79.50 345 GLY A O 1
ATOM 2691 N N . GLU A 1 346 ? 6.487 21.787 -23.587 1.00 82.12 346 GLU A N 1
ATOM 2692 C CA . GLU A 1 346 ? 7.166 20.980 -22.573 1.00 82.12 346 GLU A CA 1
ATOM 2693 C C . GLU A 1 346 ? 7.405 19.555 -23.077 1.00 82.12 346 GLU A C 1
ATOM 2695 O O . GLU A 1 346 ? 6.508 18.919 -23.626 1.00 82.12 346 GLU A O 1
ATOM 2700 N N . THR A 1 347 ? 8.617 19.037 -22.913 1.00 84.25 347 THR A N 1
ATOM 2701 C CA . THR A 1 347 ? 8.922 17.648 -23.262 1.00 84.25 347 THR A CA 1
ATOM 2702 C C . THR A 1 347 ? 8.636 16.750 -22.076 1.00 84.25 347 THR A C 1
ATOM 2704 O O . THR A 1 347 ? 9.044 17.064 -20.955 1.00 84.25 347 THR A O 1
ATOM 2707 N N . TRP A 1 348 ? 7.966 15.628 -22.315 1.00 86.75 348 TRP A N 1
ATOM 2708 C CA . TRP A 1 348 ? 7.700 14.632 -21.293 1.00 86.75 348 TRP A CA 1
ATOM 2709 C C . TRP A 1 348 ? 8.162 13.239 -21.713 1.00 86.75 348 TRP A C 1
ATOM 2711 O O . TRP A 1 348 ? 8.208 12.890 -22.893 1.00 86.75 348 TRP A O 1
ATOM 2721 N N . THR A 1 349 ? 8.536 12.434 -20.723 1.00 87.69 349 THR A N 1
ATOM 2722 C CA . THR A 1 349 ? 8.935 11.036 -20.909 1.00 87.69 349 THR A CA 1
ATOM 2723 C C . THR A 1 349 ? 8.283 10.182 -19.836 1.00 87.69 349 THR A C 1
ATOM 2725 O O . THR A 1 349 ? 8.160 10.596 -18.681 1.00 87.69 349 THR A O 1
ATOM 2728 N N . VAL A 1 350 ? 7.872 8.981 -20.226 1.00 85.25 350 VAL A N 1
ATOM 2729 C CA . VAL A 1 350 ? 7.250 7.992 -19.349 1.00 85.25 350 VAL A CA 1
ATOM 2730 C C . VAL A 1 350 ? 8.237 6.847 -19.158 1.00 85.25 350 VAL A C 1
ATOM 2732 O O . VAL A 1 350 ? 8.725 6.310 -20.143 1.00 85.25 350 VAL A O 1
ATOM 2735 N N . MET A 1 351 ? 8.575 6.494 -17.913 1.00 83.94 351 MET A N 1
ATOM 2736 C CA . MET A 1 351 ? 9.584 5.458 -17.626 1.00 83.94 351 MET A CA 1
ATOM 2737 C C . MET A 1 351 ? 9.171 4.547 -16.462 1.00 83.94 351 MET A C 1
ATOM 2739 O O . MET A 1 351 ? 8.759 5.046 -15.415 1.00 83.94 351 MET A O 1
ATOM 2743 N N . GLY A 1 352 ? 9.348 3.226 -16.595 1.00 76.44 352 GLY A N 1
ATOM 2744 C CA . GLY A 1 352 ? 9.243 2.268 -15.481 1.00 76.44 352 GLY A CA 1
ATOM 2745 C C . GLY A 1 352 ? 8.669 0.894 -15.858 1.00 76.44 352 GLY A C 1
ATOM 2746 O O . GLY A 1 352 ? 8.013 0.753 -16.880 1.00 76.44 352 GLY A O 1
ATOM 2747 N N . SER A 1 353 ? 8.935 -0.127 -15.028 1.00 59.88 353 SER A N 1
ATOM 2748 C CA . SER A 1 353 ? 8.560 -1.537 -15.279 1.00 59.88 353 SER A CA 1
ATOM 2749 C C . SER A 1 353 ? 7.479 -2.108 -14.347 1.00 59.88 353 SER A C 1
ATOM 2751 O O . SER A 1 353 ? 7.016 -3.227 -14.544 1.00 59.88 353 SER A O 1
ATOM 2753 N N . ARG A 1 354 ? 7.065 -1.372 -13.306 1.00 76.12 354 ARG A N 1
ATOM 2754 C CA . ARG A 1 354 ? 6.006 -1.780 -12.348 1.00 76.12 354 ARG A CA 1
ATOM 2755 C C . ARG A 1 354 ? 4.927 -0.700 -12.196 1.00 76.12 354 ARG A C 1
ATOM 2757 O O . ARG A 1 354 ? 4.336 -0.543 -11.136 1.00 76.12 354 ARG A O 1
ATOM 2764 N N . GLY A 1 355 ? 4.749 0.092 -13.243 1.00 86.12 355 GLY A N 1
ATOM 2765 C CA . GLY A 1 355 ? 4.202 1.442 -13.189 1.00 86.12 355 GLY A CA 1
ATOM 2766 C C . GLY A 1 355 ? 5.112 2.377 -13.973 1.00 86.12 355 GLY A C 1
ATOM 2767 O O . GLY A 1 355 ? 6.196 1.970 -14.396 1.00 86.12 355 GLY A O 1
ATOM 2768 N N . PHE A 1 356 ? 4.697 3.623 -14.130 1.00 88.88 356 PHE A N 1
ATOM 2769 C CA . PHE A 1 356 ? 5.462 4.626 -14.842 1.00 88.88 356 PHE A CA 1
ATOM 2770 C C . PHE A 1 356 ? 5.570 5.941 -14.069 1.00 88.88 356 PHE A C 1
ATOM 2772 O O . PHE A 1 356 ? 4.636 6.383 -13.401 1.00 88.88 356 PHE A O 1
ATOM 2779 N N . GLY A 1 357 ? 6.744 6.559 -14.152 1.00 90.88 357 GLY A N 1
ATOM 2780 C CA . GLY A 1 357 ? 6.977 7.939 -13.750 1.00 90.88 357 GLY A CA 1
ATOM 2781 C C . GLY A 1 357 ? 6.813 8.867 -14.945 1.00 90.88 357 GLY A C 1
ATOM 2782 O O . GLY A 1 357 ? 7.267 8.534 -16.041 1.00 90.88 357 GLY A O 1
ATOM 2783 N N . VAL A 1 358 ? 6.179 10.015 -14.729 1.00 90.44 358 VAL A N 1
ATOM 2784 C CA . VAL A 1 358 ? 6.083 11.095 -15.711 1.00 90.44 358 VAL A CA 1
ATOM 2785 C C . VAL A 1 358 ? 7.157 12.115 -15.394 1.00 90.44 358 VAL A C 1
ATOM 2787 O O . VAL A 1 358 ? 7.157 12.703 -14.314 1.00 90.44 358 VAL A O 1
ATOM 2790 N N . PHE A 1 359 ? 8.066 12.323 -16.334 1.00 90.00 359 PHE A N 1
ATOM 2791 C CA . PHE A 1 359 ? 9.138 13.298 -16.214 1.00 90.00 359 PHE A CA 1
ATOM 2792 C C . PHE A 1 359 ? 8.888 14.423 -17.194 1.00 90.00 359 PHE A C 1
ATOM 2794 O O . PHE A 1 359 ? 8.602 14.141 -18.353 1.00 90.00 359 PHE A O 1
ATOM 2801 N N . THR A 1 360 ? 9.029 15.671 -16.759 1.00 87.88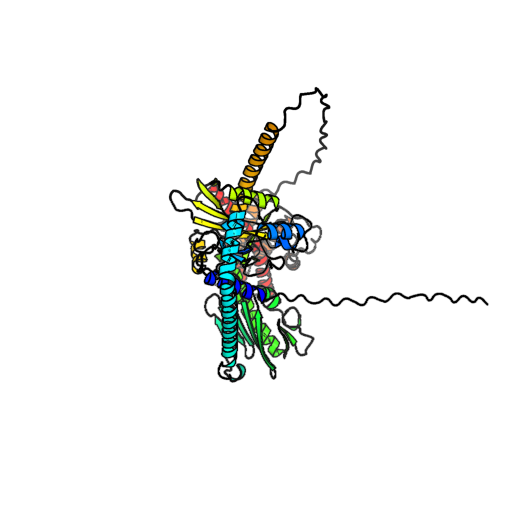 360 THR A N 1
ATOM 2802 C CA . THR A 1 360 ? 8.972 16.831 -17.661 1.00 87.88 360 THR A CA 1
ATOM 2803 C C . THR A 1 360 ? 10.297 17.574 -17.652 1.00 87.88 360 THR A C 1
ATOM 2805 O O . THR A 1 360 ? 10.909 17.723 -16.590 1.00 87.88 360 THR A O 1
ATOM 2808 N N . SER A 1 361 ? 10.690 18.108 -18.801 1.00 84.69 361 SER A N 1
ATOM 2809 C CA . SER A 1 361 ? 11.774 19.082 -18.944 1.00 84.69 361 SER A CA 1
ATOM 2810 C C . SER A 1 361 ? 11.223 20.374 -19.546 1.00 84.69 361 SER A C 1
ATOM 2812 O O . SER A 1 361 ? 10.536 20.363 -20.567 1.00 84.69 361 SER A O 1
ATOM 2814 N N . ALA A 1 362 ? 11.533 21.498 -18.899 1.00 79.00 362 ALA A N 1
ATOM 2815 C CA . ALA A 1 362 ? 11.282 22.836 -19.418 1.00 79.00 362 ALA A CA 1
ATOM 2816 C C . ALA A 1 362 ? 12.636 23.480 -19.751 1.00 79.00 362 ALA A C 1
ATOM 2818 O O . ALA A 1 362 ? 13.392 23.867 -18.858 1.00 79.00 362 ALA A O 1
ATOM 2819 N N . GLY A 1 363 ? 12.976 23.548 -21.041 1.00 79.50 363 GLY A N 1
ATOM 2820 C CA . GLY A 1 363 ? 14.264 24.078 -21.500 1.00 79.50 363 GLY A CA 1
ATOM 2821 C C . GLY A 1 363 ? 15.456 23.215 -21.066 1.00 79.50 363 GLY A C 1
ATOM 2822 O O . GLY A 1 363 ? 15.468 22.010 -21.298 1.00 79.50 363 GLY A O 1
ATOM 2823 N N . HIS A 1 364 ? 16.467 23.838 -20.451 1.00 73.31 364 HIS A N 1
ATOM 2824 C CA . HIS A 1 364 ? 17.692 23.172 -19.977 1.00 73.31 364 HIS A CA 1
ATOM 2825 C C . HIS A 1 364 ? 17.614 22.662 -18.529 1.00 73.31 364 HIS A C 1
ATOM 2827 O O . HIS A 1 364 ? 18.614 22.185 -17.995 1.00 73.31 364 HIS A O 1
ATOM 2833 N N . ALA A 1 365 ? 16.455 22.771 -17.873 1.00 73.69 365 ALA A N 1
ATOM 2834 C CA . ALA A 1 365 ? 16.292 22.266 -16.517 1.00 73.69 365 ALA A CA 1
ATOM 2835 C C . ALA A 1 365 ? 16.365 20.723 -16.484 1.00 73.69 365 ALA A C 1
ATOM 2837 O O . ALA A 1 365 ? 15.874 20.065 -17.410 1.00 73.69 365 ALA A O 1
ATOM 2838 N N . PRO A 1 366 ? 16.948 20.127 -15.425 1.00 76.50 366 PRO A N 1
ATOM 2839 C CA . PRO A 1 366 ? 16.960 18.679 -15.252 1.00 76.50 366 PRO A CA 1
ATOM 2840 C C . PRO A 1 366 ? 15.533 18.112 -15.228 1.00 76.50 366 PRO A C 1
ATOM 2842 O O . PRO A 1 366 ? 14.600 18.755 -14.745 1.00 76.50 366 PRO A O 1
ATOM 2845 N N . ARG A 1 367 ? 15.368 16.890 -15.753 1.00 82.81 367 ARG A N 1
ATOM 2846 C CA . ARG A 1 367 ? 14.080 16.182 -15.769 1.00 82.81 367 ARG A CA 1
ATOM 2847 C C . ARG A 1 367 ? 13.570 15.999 -14.339 1.00 82.81 367 ARG A C 1
ATOM 2849 O O . ARG A 1 367 ? 14.192 15.292 -13.550 1.00 82.81 367 ARG A O 1
ATOM 2856 N N . ALA A 1 368 ? 12.422 16.594 -14.036 1.00 87.44 368 ALA A N 1
ATOM 2857 C CA . ALA A 1 368 ? 11.759 16.452 -12.744 1.00 87.44 368 ALA A CA 1
ATOM 2858 C C . ALA A 1 368 ? 10.652 15.395 -12.833 1.00 87.44 368 ALA A C 1
ATOM 2860 O O . ALA A 1 368 ? 9.867 15.403 -13.786 1.00 87.44 368 ALA A O 1
ATOM 2861 N N . LEU A 1 369 ? 10.584 14.497 -11.845 1.00 91.06 369 LEU A N 1
ATOM 2862 C CA . LEU A 1 369 ? 9.476 13.554 -11.697 1.00 91.06 369 LEU A CA 1
ATOM 2863 C C . LEU A 1 369 ? 8.229 14.326 -11.252 1.00 91.06 369 LEU A C 1
ATOM 2865 O O . LEU A 1 369 ? 8.180 14.829 -10.135 1.00 91.06 369 LEU A O 1
ATOM 2869 N N . ARG A 1 370 ? 7.218 14.392 -12.116 1.00 92.75 370 ARG A N 1
ATOM 2870 C CA . ARG A 1 370 ? 5.947 15.066 -11.830 1.00 92.75 370 ARG A CA 1
ATOM 2871 C C . ARG A 1 370 ? 4.937 14.154 -11.168 1.00 92.75 370 ARG A C 1
ATOM 2873 O O . ARG A 1 370 ? 4.250 14.572 -10.252 1.00 92.75 370 ARG A O 1
ATOM 2880 N N . ALA A 1 371 ? 4.831 12.914 -11.623 1.00 92.88 371 ALA A N 1
ATOM 2881 C CA . ALA A 1 371 ? 3.856 11.970 -11.094 1.00 92.88 371 ALA A CA 1
ATOM 2882 C C . ALA A 1 371 ? 4.377 10.546 -11.204 1.00 92.88 371 ALA A C 1
ATOM 2884 O O . ALA A 1 371 ? 5.145 10.224 -12.113 1.00 92.88 371 ALA A O 1
ATOM 2885 N N . ARG A 1 372 ? 3.908 9.674 -10.314 1.00 93.12 372 ARG A N 1
ATOM 2886 C CA . ARG A 1 372 ? 4.121 8.235 -10.418 1.00 93.12 372 ARG A CA 1
ATOM 2887 C C . ARG A 1 372 ? 2.773 7.540 -10.461 1.00 93.12 372 ARG A C 1
ATOM 2889 O O . ARG A 1 372 ? 1.929 7.769 -9.604 1.00 93.12 372 ARG A O 1
ATOM 2896 N N . VAL A 1 373 ? 2.585 6.686 -11.455 1.00 93.75 373 VAL A N 1
ATOM 2897 C CA . VAL A 1 373 ? 1.352 5.930 -11.657 1.00 93.75 373 VAL A CA 1
ATOM 2898 C C . VAL A 1 373 ? 1.694 4.450 -11.673 1.00 93.75 373 VAL A C 1
ATOM 2900 O O . VAL A 1 373 ? 2.616 4.039 -12.373 1.00 93.75 373 VAL A O 1
ATOM 2903 N N . ALA A 1 374 ? 0.976 3.634 -10.912 1.00 92.69 374 ALA A N 1
ATOM 2904 C CA . ALA A 1 374 ? 1.145 2.186 -10.940 1.00 92.69 374 ALA A CA 1
ATOM 2905 C C . ALA A 1 374 ? -0.205 1.484 -11.100 1.00 92.69 374 ALA A C 1
ATOM 2907 O O . ALA A 1 374 ? -1.237 2.044 -10.727 1.00 92.69 374 ALA A O 1
ATOM 2908 N N . PRO A 1 375 ? -0.217 0.272 -11.670 1.00 93.50 375 PRO A N 1
ATOM 2909 C CA . PRO A 1 375 ? -1.434 -0.507 -11.782 1.00 93.50 375 PRO A CA 1
ATOM 2910 C C . PRO A 1 375 ? -1.801 -1.144 -10.434 1.00 93.50 375 PRO A C 1
ATOM 2912 O O . PRO A 1 375 ? -0.951 -1.697 -9.735 1.00 93.50 375 PRO A O 1
ATOM 2915 N N . GLU A 1 376 ? -3.087 -1.161 -10.121 1.00 91.19 376 GLU A N 1
ATOM 2916 C CA . GLU A 1 376 ? -3.702 -2.002 -9.099 1.00 91.19 376 GLU A CA 1
ATOM 2917 C C . GLU A 1 376 ? -4.719 -2.911 -9.803 1.00 91.19 376 GLU A C 1
ATOM 2919 O O . GLU A 1 376 ? -5.454 -2.471 -10.692 1.00 91.19 376 GLU A O 1
ATOM 2924 N N . ALA A 1 377 ? -4.734 -4.202 -9.465 1.00 84.69 377 ALA A N 1
ATOM 2925 C CA . ALA A 1 377 ? -5.683 -5.134 -10.069 1.00 84.69 377 ALA A CA 1
ATOM 2926 C C . ALA A 1 377 ? -7.118 -4.730 -9.692 1.00 84.69 377 ALA A C 1
ATOM 2928 O O . ALA A 1 377 ? -7.426 -4.582 -8.508 1.00 84.69 377 ALA A O 1
ATOM 2929 N N . GLY A 1 378 ? -7.986 -4.536 -10.688 1.00 71.88 378 GLY A N 1
ATOM 2930 C CA . GLY A 1 378 ? -9.412 -4.363 -10.454 1.00 71.88 378 GLY A CA 1
ATOM 2931 C C . GLY A 1 378 ? -10.044 -5.710 -10.135 1.00 71.88 378 GLY A C 1
ATOM 2932 O O . GLY A 1 378 ? -10.052 -6.605 -10.970 1.00 71.88 378 GLY A O 1
ATOM 2933 N N . GLY A 1 379 ? -10.557 -5.869 -8.918 1.00 61.16 379 GLY A N 1
ATOM 2934 C CA . GLY A 1 379 ? -11.350 -7.037 -8.534 1.00 61.16 379 GLY A CA 1
ATOM 2935 C C . GLY A 1 379 ? -10.656 -8.041 -7.614 1.00 61.16 379 GLY A C 1
ATOM 2936 O O . GLY A 1 379 ? -9.444 -8.036 -7.396 1.00 61.16 379 GLY A O 1
ATOM 2937 N N . SER A 1 380 ? -11.490 -8.897 -7.024 1.00 54.06 380 SER A N 1
ATOM 2938 C CA . SER A 1 380 ? -11.063 -10.030 -6.210 1.00 54.06 380 SER A CA 1
ATOM 2939 C C . SER A 1 380 ? -10.345 -11.046 -7.097 1.00 54.06 380 SER A C 1
ATOM 2941 O O . SER A 1 380 ? -10.806 -11.343 -8.195 1.00 54.06 380 SER A O 1
ATOM 2943 N N . VAL A 1 381 ? -9.259 -11.649 -6.601 1.00 48.66 381 VAL A N 1
ATOM 2944 C CA . VAL A 1 381 ? -8.517 -12.747 -7.267 1.00 48.66 381 VAL A CA 1
ATOM 2945 C C . VAL A 1 381 ? -9.438 -13.910 -7.694 1.00 48.66 381 VAL A C 1
ATOM 2947 O O . VAL A 1 381 ? -9.061 -14.729 -8.527 1.00 48.66 381 VAL A O 1
ATOM 2950 N N . LEU A 1 382 ? -10.648 -13.980 -7.134 1.00 45.69 382 LEU A N 1
ATOM 2951 C CA . LEU A 1 382 ? -11.651 -15.005 -7.405 1.00 45.69 382 LEU A CA 1
ATOM 2952 C C . LEU A 1 382 ? -12.460 -14.787 -8.699 1.00 45.69 382 LEU A C 1
ATOM 2954 O O . LEU A 1 382 ? -13.004 -15.763 -9.205 1.00 45.69 382 LEU A O 1
ATOM 2958 N N . ASP A 1 383 ? -12.484 -13.582 -9.279 1.00 53.06 383 ASP A N 1
ATOM 2959 C CA . ASP A 1 383 ? -13.228 -13.275 -10.519 1.00 53.06 383 ASP A CA 1
ATOM 2960 C C . ASP A 1 383 ? -12.347 -13.451 -11.777 1.00 53.06 383 ASP A C 1
ATOM 2962 O O . ASP A 1 383 ? -12.352 -12.648 -12.706 1.00 53.06 383 ASP A O 1
ATOM 2966 N N . ALA A 1 384 ? -11.529 -14.507 -11.796 1.00 49.22 384 ALA A N 1
ATOM 2967 C CA . ALA A 1 384 ? -10.416 -14.700 -12.732 1.00 49.22 384 ALA A CA 1
ATOM 2968 C C . ALA A 1 384 ? -10.801 -15.036 -14.190 1.00 49.22 384 ALA A C 1
ATOM 2970 O O . ALA A 1 384 ? -9.922 -15.413 -14.968 1.00 49.22 384 ALA A O 1
ATOM 2971 N N . THR A 1 385 ? -12.076 -14.952 -14.573 1.00 53.81 385 THR A N 1
ATOM 2972 C CA . THR A 1 385 ? -12.539 -15.480 -15.868 1.00 53.81 385 THR A CA 1
ATOM 2973 C C . THR A 1 385 ? -12.695 -14.460 -16.986 1.00 53.81 385 THR A C 1
ATOM 2975 O O . THR A 1 385 ? -12.728 -14.883 -18.134 1.00 53.81 385 THR A O 1
ATOM 2978 N N . ASP A 1 386 ? -12.663 -13.158 -16.711 1.00 62.66 386 ASP A N 1
ATOM 2979 C CA . ASP A 1 386 ? -12.695 -12.125 -17.751 1.00 62.66 386 ASP A CA 1
ATOM 2980 C C . ASP A 1 386 ? -11.592 -11.110 -17.479 1.00 62.66 386 ASP A C 1
ATOM 2982 O O . ASP A 1 386 ? -11.452 -10.668 -16.347 1.00 62.66 386 ASP A O 1
ATOM 2986 N N . ASP A 1 387 ? -10.779 -10.800 -18.494 1.00 68.12 387 ASP A N 1
ATOM 2987 C CA . ASP A 1 387 ? -9.598 -9.927 -18.440 1.00 68.12 387 ASP A CA 1
ATOM 2988 C C . ASP A 1 387 ? -9.846 -8.661 -17.594 1.00 68.12 387 ASP A C 1
ATOM 2990 O O . ASP A 1 387 ? -10.394 -7.689 -18.120 1.00 68.12 387 ASP A O 1
ATOM 2994 N N . PRO A 1 388 ? -9.500 -8.649 -16.287 1.00 77.50 388 PRO A N 1
ATOM 2995 C CA . PRO A 1 388 ? -10.067 -7.651 -15.407 1.00 77.50 388 PRO A CA 1
ATOM 2996 C C . PRO A 1 388 ? -9.430 -6.303 -15.691 1.00 77.50 388 PRO A C 1
ATOM 2998 O O . PRO A 1 388 ? -8.218 -6.198 -15.948 1.00 77.50 388 PRO A O 1
ATOM 3001 N N . ASP A 1 389 ? -10.267 -5.276 -15.609 1.00 89.31 389 ASP A N 1
ATOM 3002 C CA . ASP A 1 389 ? -9.829 -3.901 -15.701 1.00 89.31 389 ASP A CA 1
ATOM 3003 C C . ASP A 1 389 ? -8.704 -3.615 -14.691 1.00 89.31 389 ASP A C 1
ATOM 3005 O O . ASP A 1 389 ? -8.598 -4.195 -13.605 1.00 89.31 389 ASP A O 1
ATOM 3009 N N . VAL A 1 390 ? -7.827 -2.696 -15.067 1.00 91.50 390 VAL A N 1
ATOM 3010 C CA . VAL A 1 390 ? -6.693 -2.246 -14.270 1.00 91.50 390 VAL A CA 1
ATOM 3011 C C . VAL A 1 390 ? -7.017 -0.860 -13.735 1.00 91.50 390 VAL A C 1
ATOM 3013 O O . VAL A 1 390 ? -7.3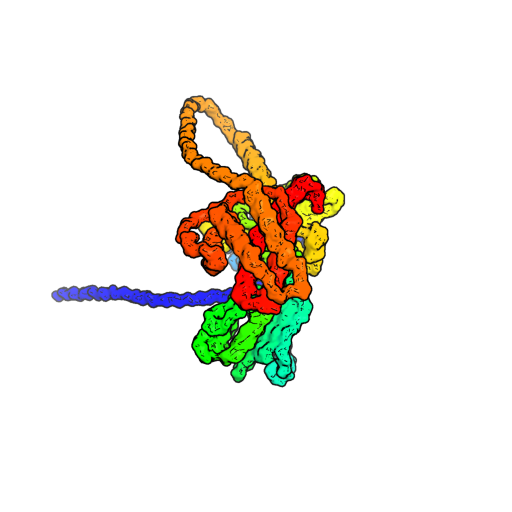12 0.057 -14.504 1.00 91.50 390 VAL A O 1
ATOM 3016 N N . HIS A 1 391 ? -6.934 -0.678 -12.421 1.00 93.56 391 HIS A N 1
ATOM 3017 C CA . HIS A 1 391 ? -6.970 0.654 -11.834 1.00 93.56 391 HIS A CA 1
ATOM 3018 C C . HIS A 1 391 ? -5.586 1.285 -11.974 1.00 93.56 391 HIS A C 1
ATOM 3020 O O . HIS A 1 391 ? -4.589 0.714 -11.542 1.00 93.56 391 HIS A O 1
ATOM 3026 N N . LEU A 1 392 ? -5.506 2.463 -12.582 1.00 94.31 392 LEU A N 1
ATOM 3027 C CA . LEU A 1 392 ? -4.300 3.278 -12.554 1.00 94.31 392 LEU A CA 1
ATOM 3028 C C . LEU A 1 392 ? -4.318 4.104 -11.274 1.00 94.31 392 LEU A C 1
ATOM 3030 O O . LEU A 1 392 ? -5.236 4.896 -11.059 1.00 94.31 392 LEU A O 1
ATOM 3034 N N . CYS A 1 393 ? -3.311 3.925 -10.431 1.00 93.62 393 CYS A N 1
ATOM 3035 C CA . CYS A 1 393 ? -3.225 4.545 -9.120 1.00 93.62 393 CYS A CA 1
ATOM 3036 C C . CYS A 1 393 ? -2.066 5.537 -9.073 1.00 93.62 393 CYS A C 1
ATOM 3038 O O . CYS A 1 393 ? -0.948 5.220 -9.472 1.00 93.62 393 CYS A O 1
ATOM 3040 N N . TRP A 1 394 ? -2.324 6.737 -8.568 1.00 93.50 394 TRP A N 1
ATOM 3041 C CA . TRP A 1 394 ? -1.314 7.732 -8.243 1.00 93.50 394 TRP A CA 1
ATOM 3042 C C . TRP A 1 394 ? -0.562 7.310 -6.987 1.00 93.50 394 TRP A C 1
ATOM 3044 O O . TRP A 1 394 ? -1.167 6.996 -5.954 1.00 93.50 394 TRP A O 1
ATOM 3054 N N . HIS A 1 395 ? 0.760 7.321 -7.090 1.00 90.00 395 HIS A N 1
ATOM 3055 C CA . HIS A 1 395 ? 1.672 7.118 -5.985 1.00 90.00 395 HIS A CA 1
ATOM 3056 C C . HIS A 1 395 ? 2.336 8.447 -5.639 1.00 90.00 395 HIS A C 1
ATOM 3058 O O . HIS A 1 395 ? 2.898 9.082 -6.539 1.00 90.00 395 HIS A O 1
ATOM 3064 N N . PRO A 1 396 ? 2.361 8.830 -4.352 1.00 83.38 396 PRO A N 1
ATOM 3065 C CA . PRO A 1 396 ? 3.212 9.928 -3.932 1.00 83.38 396 PRO A CA 1
ATOM 3066 C C . PRO A 1 396 ? 4.666 9.584 -4.305 1.00 83.38 396 PRO A C 1
ATOM 3068 O O . PRO A 1 396 ? 5.088 8.433 -4.117 1.00 83.38 396 PRO A O 1
ATOM 3071 N N . PRO A 1 397 ? 5.438 10.532 -4.860 1.00 81.25 397 PRO A N 1
ATOM 3072 C CA . PRO A 1 397 ? 6.869 10.350 -5.068 1.00 81.25 397 PRO A CA 1
ATOM 3073 C C . PRO A 1 397 ? 7.558 9.903 -3.772 1.00 81.25 397 PRO A C 1
ATOM 3075 O O . PRO A 1 397 ? 7.182 10.324 -2.684 1.00 81.25 397 PRO A O 1
ATOM 3078 N N . GLU A 1 398 ? 8.569 9.038 -3.877 1.00 70.19 398 GLU A N 1
ATOM 3079 C CA . GLU A 1 398 ? 9.302 8.495 -2.715 1.00 70.19 398 GLU A CA 1
ATOM 3080 C C . GLU A 1 398 ? 10.251 9.511 -2.054 1.00 70.19 398 GLU A C 1
ATOM 3082 O O . GLU A 1 398 ? 10.990 9.148 -1.140 1.00 70.19 398 GLU A O 1
ATOM 3087 N N . HIS A 1 399 ? 10.269 10.765 -2.514 1.00 60.84 399 HIS A N 1
ATOM 3088 C CA . HIS A 1 399 ? 11.026 11.828 -1.854 1.00 60.84 399 HIS A CA 1
ATOM 3089 C C . HIS A 1 399 ? 10.512 12.030 -0.428 1.00 60.84 399 HIS A C 1
ATOM 3091 O O . HIS A 1 399 ? 9.404 11.591 -0.106 1.00 60.84 399 HIS A O 1
ATOM 3097 N N . ASP A 1 400 ? 11.367 12.599 0.431 1.00 60.88 400 ASP A N 1
ATOM 3098 C CA . ASP A 1 400 ? 11.084 12.809 1.850 1.00 60.88 400 ASP A CA 1
ATOM 3099 C C . ASP A 1 400 ? 9.635 13.262 2.016 1.00 60.88 400 ASP A C 1
ATOM 3101 O O . ASP A 1 400 ? 9.247 14.328 1.554 1.00 60.88 400 ASP A O 1
ATOM 3105 N N . ARG A 1 401 ? 8.792 12.412 2.612 1.00 63.47 401 ARG A N 1
ATOM 3106 C CA . ARG A 1 401 ? 7.353 12.680 2.665 1.00 63.47 401 ARG A CA 1
ATOM 3107 C C . ARG A 1 401 ? 7.046 13.972 3.424 1.00 63.47 401 ARG A C 1
ATOM 3109 O O . ARG A 1 401 ? 5.942 14.493 3.280 1.00 63.47 401 ARG A O 1
ATOM 3116 N N . ALA A 1 402 ? 8.004 14.484 4.204 1.00 62.66 402 ALA A N 1
ATOM 3117 C CA . ALA A 1 402 ? 7.939 15.807 4.801 1.00 62.66 402 ALA A CA 1
ATOM 3118 C C . ALA A 1 402 ? 7.835 16.937 3.754 1.00 62.66 402 ALA A C 1
ATOM 3120 O O . ALA A 1 402 ? 7.152 17.914 4.037 1.00 62.66 402 ALA A O 1
ATOM 3121 N N . SER A 1 403 ? 8.416 16.788 2.553 1.00 78.06 403 SER A N 1
ATOM 3122 C CA . SER A 1 403 ? 8.390 17.795 1.478 1.00 78.06 403 SER A CA 1
ATOM 3123 C C . SER A 1 403 ? 7.210 17.671 0.519 1.00 78.06 403 SER A C 1
ATOM 3125 O O . SER A 1 403 ? 7.003 18.578 -0.275 1.00 78.06 403 SER A O 1
ATOM 3127 N N . LEU A 1 404 ? 6.411 16.597 0.568 1.00 81.81 404 LEU A N 1
ATOM 3128 C CA . LEU A 1 404 ? 5.379 16.354 -0.450 1.00 81.81 404 LEU A CA 1
ATOM 3129 C C . LEU A 1 404 ? 4.364 17.503 -0.553 1.00 81.81 404 LEU A C 1
ATOM 3131 O O . LEU A 1 404 ? 3.942 17.857 -1.650 1.00 81.81 404 LEU A O 1
ATOM 3135 N N . GLU A 1 405 ? 3.958 18.081 0.578 1.00 79.69 405 GLU A N 1
ATOM 3136 C CA . GLU A 1 405 ? 3.030 19.217 0.585 1.00 79.69 405 GLU A CA 1
ATOM 3137 C C . GLU A 1 405 ? 3.665 20.469 -0.038 1.00 79.69 405 GLU A C 1
ATOM 3139 O O . GLU A 1 405 ? 3.013 21.160 -0.821 1.00 79.69 405 GLU A O 1
ATOM 3144 N N . ASP A 1 406 ? 4.943 20.721 0.244 1.00 83.50 406 ASP A N 1
ATOM 3145 C CA . ASP A 1 406 ? 5.691 21.827 -0.355 1.00 83.50 406 ASP A CA 1
ATOM 3146 C C . ASP A 1 406 ? 5.914 21.598 -1.853 1.00 83.50 406 ASP A C 1
ATOM 3148 O O . ASP A 1 406 ? 5.722 22.516 -2.645 1.00 83.50 406 ASP A O 1
ATOM 3152 N N . ASP A 1 407 ? 6.215 20.366 -2.265 1.00 85.00 407 ASP A N 1
ATOM 3153 C CA . ASP A 1 407 ? 6.392 19.977 -3.663 1.00 85.00 407 ASP A CA 1
ATOM 3154 C C . ASP A 1 407 ? 5.087 20.099 -4.464 1.00 85.00 407 ASP A C 1
ATOM 3156 O O . ASP A 1 407 ? 5.105 20.525 -5.621 1.00 85.00 407 ASP A O 1
ATOM 3160 N N . LEU A 1 408 ? 3.944 19.760 -3.861 1.00 84.25 408 LEU A N 1
ATOM 3161 C CA . LEU A 1 408 ? 2.625 19.965 -4.465 1.00 84.25 408 LEU A CA 1
ATOM 3162 C C . LEU A 1 408 ? 2.298 21.461 -4.572 1.00 84.25 408 LEU A C 1
ATOM 3164 O O . LEU A 1 408 ? 1.895 21.926 -5.637 1.00 84.25 408 LEU A O 1
ATOM 3168 N N . ARG A 1 409 ? 2.529 22.246 -3.510 1.00 82.56 409 ARG A N 1
ATOM 3169 C CA . ARG A 1 409 ? 2.292 23.705 -3.510 1.00 82.56 409 ARG A CA 1
ATOM 3170 C C . ARG A 1 409 ? 3.202 24.454 -4.480 1.00 82.56 409 ARG A C 1
ATOM 3172 O O . ARG A 1 409 ? 2.763 25.404 -5.122 1.00 82.56 409 ARG A O 1
ATOM 3179 N N . ALA A 1 410 ? 4.454 24.024 -4.605 1.00 87.31 410 ALA A N 1
ATOM 3180 C CA . ALA A 1 410 ? 5.422 24.573 -5.548 1.00 87.31 410 ALA A CA 1
ATOM 3181 C C . ALA A 1 410 ? 5.177 24.102 -6.995 1.00 87.31 410 ALA A C 1
ATOM 3183 O O . ALA A 1 410 ? 5.886 24.525 -7.913 1.00 87.31 410 ALA A O 1
ATOM 3184 N N . GLY A 1 411 ? 4.203 23.209 -7.217 1.00 87.44 411 GLY A N 1
ATOM 3185 C CA . GLY A 1 411 ? 3.929 22.611 -8.521 1.00 87.44 411 GLY A CA 1
ATOM 3186 C C . GLY A 1 411 ? 5.114 21.805 -9.053 1.00 87.44 411 GLY A C 1
ATOM 3187 O O . GLY A 1 411 ? 5.321 21.728 -10.266 1.00 87.44 411 GLY A O 1
ATOM 3188 N N . HIS A 1 412 ? 5.953 21.266 -8.167 1.00 89.00 412 HIS A N 1
ATOM 3189 C CA . HIS A 1 412 ? 7.044 20.350 -8.496 1.00 89.00 412 HIS A CA 1
ATOM 3190 C C . HIS A 1 412 ? 6.499 18.957 -8.810 1.00 89.00 412 HIS A C 1
ATOM 3192 O O . HIS A 1 412 ? 6.930 18.336 -9.784 1.00 89.00 412 HIS A O 1
ATOM 3198 N N . VAL A 1 413 ? 5.477 18.538 -8.068 1.00 90.62 413 VAL A N 1
ATOM 3199 C CA . VAL A 1 413 ? 4.748 17.280 -8.240 1.00 90.62 413 VAL A CA 1
ATOM 3200 C C . VAL A 1 413 ? 3.311 17.597 -8.651 1.00 90.62 413 VAL A C 1
ATOM 3202 O O . VAL A 1 413 ? 2.720 18.554 -8.161 1.00 90.62 413 VAL A O 1
ATOM 3205 N N . TRP A 1 414 ? 2.748 16.805 -9.558 1.00 91.69 414 TRP A N 1
ATOM 3206 C CA . TRP A 1 414 ? 1.342 16.901 -9.928 1.00 91.69 414 TRP A CA 1
ATOM 3207 C C . TRP A 1 414 ? 0.452 16.292 -8.854 1.00 91.69 414 TRP A C 1
ATOM 3209 O O . TRP A 1 414 ? 0.695 15.189 -8.353 1.00 91.69 414 TRP A O 1
ATOM 3219 N N . THR A 1 415 ? -0.643 16.988 -8.585 1.00 91.00 415 THR A N 1
ATOM 3220 C CA . THR A 1 415 ? -1.768 16.496 -7.795 1.00 91.00 415 THR A CA 1
ATOM 3221 C C . THR A 1 415 ? -2.422 15.271 -8.447 1.00 91.00 415 THR A C 1
ATOM 3223 O O . THR A 1 415 ? -2.157 14.911 -9.605 1.00 91.00 415 THR A O 1
ATOM 3226 N N . VAL A 1 416 ? -3.326 14.621 -7.710 1.00 90.75 416 VAL A N 1
ATOM 3227 C CA . VAL A 1 416 ? -4.116 13.493 -8.225 1.00 90.75 416 VAL A CA 1
ATOM 3228 C C . VAL A 1 416 ? -4.968 13.951 -9.411 1.00 90.75 416 VAL A C 1
ATOM 3230 O O . VAL A 1 416 ? -4.974 13.287 -10.447 1.00 90.75 416 VAL A O 1
ATOM 3233 N N . ALA A 1 417 ? -5.625 15.111 -9.302 1.00 90.12 417 ALA A N 1
ATOM 3234 C CA . ALA A 1 417 ? -6.454 15.666 -10.371 1.00 90.12 417 ALA A CA 1
ATOM 3235 C C . ALA A 1 417 ? -5.646 16.046 -11.618 1.00 90.12 417 ALA A C 1
ATOM 3237 O O . ALA A 1 417 ? -6.045 15.694 -12.729 1.00 90.12 417 ALA A O 1
ATOM 3238 N N . GLU A 1 418 ? -4.498 16.710 -11.456 1.00 92.25 418 GLU A N 1
ATOM 3239 C CA . GLU A 1 418 ? -3.619 17.048 -12.585 1.00 92.25 418 GLU A CA 1
ATOM 3240 C C . GLU A 1 418 ? -3.104 15.790 -13.281 1.00 92.25 418 GLU A C 1
ATOM 3242 O O . GLU A 1 418 ? -3.153 15.696 -14.508 1.00 92.25 418 GLU A O 1
ATOM 3247 N N . THR A 1 419 ? -2.688 14.782 -12.507 1.00 93.75 419 THR A N 1
ATOM 3248 C CA . THR A 1 419 ? -2.241 13.507 -13.077 1.00 93.75 419 THR A CA 1
ATOM 3249 C C . THR A 1 419 ? -3.381 12.819 -13.825 1.00 93.75 419 THR A C 1
ATOM 3251 O O . THR A 1 419 ? -3.187 12.360 -14.947 1.00 93.75 419 THR A O 1
ATOM 3254 N N . GLN A 1 420 ? -4.586 12.768 -13.250 1.00 93.56 420 GLN A N 1
ATOM 3255 C CA . GLN A 1 420 ? -5.754 12.165 -13.895 1.00 93.56 420 GLN A CA 1
ATOM 3256 C C . GLN A 1 420 ? -6.110 12.875 -15.209 1.00 93.56 420 GLN A C 1
ATOM 3258 O O . GLN A 1 420 ? -6.355 12.210 -16.219 1.00 93.56 420 GLN A O 1
ATOM 3263 N N . ALA A 1 421 ? -6.119 14.211 -15.206 1.00 92.50 421 ALA A N 1
ATOM 3264 C CA . ALA A 1 421 ? -6.381 15.018 -16.391 1.00 92.50 421 ALA A CA 1
ATOM 3265 C C . ALA A 1 421 ? -5.319 14.768 -17.466 1.00 92.50 421 ALA A C 1
ATOM 3267 O O . ALA A 1 421 ? -5.659 14.470 -18.608 1.00 92.50 421 ALA A O 1
ATOM 3268 N N . TRP A 1 422 ? -4.036 14.773 -17.097 1.00 94.12 422 TRP A N 1
ATOM 3269 C CA . TRP A 1 422 ? -2.950 14.486 -18.030 1.00 94.12 422 TRP A CA 1
ATOM 3270 C C . TRP A 1 422 ? -3.037 13.071 -18.620 1.00 94.12 422 TRP A C 1
ATOM 3272 O O . TRP A 1 422 ? -2.846 12.894 -19.826 1.00 94.12 422 TRP A O 1
ATOM 3282 N N . LEU A 1 423 ? -3.390 12.058 -17.818 1.00 94.44 423 LEU A N 1
ATOM 3283 C CA . LEU A 1 423 ? -3.593 10.700 -18.328 1.00 94.44 423 LEU A CA 1
ATOM 3284 C C . LEU A 1 423 ? -4.697 10.649 -19.385 1.00 94.44 423 LEU A C 1
ATOM 3286 O O . LEU A 1 423 ? -4.490 10.082 -20.458 1.00 94.44 423 LEU A O 1
ATOM 3290 N N . ARG A 1 424 ? -5.854 11.244 -19.080 1.00 95.19 424 ARG A N 1
ATOM 3291 C CA . ARG A 1 424 ? -7.038 11.237 -19.945 1.00 95.19 424 ARG A CA 1
ATOM 3292 C C . ARG A 1 424 ? -6.826 12.053 -21.216 1.00 95.19 424 ARG A C 1
ATOM 3294 O O . ARG A 1 424 ? -7.137 11.579 -22.304 1.00 95.19 424 ARG A O 1
ATOM 3301 N N . ASP A 1 425 ? -6.299 13.261 -21.069 1.00 94.25 425 ASP A N 1
ATOM 3302 C CA . ASP A 1 425 ? -6.314 14.271 -22.125 1.00 94.25 425 ASP A CA 1
ATOM 3303 C C . ASP A 1 425 ? -5.013 14.262 -22.944 1.00 94.25 425 ASP A C 1
ATOM 3305 O O . ASP A 1 425 ? -4.998 14.708 -24.090 1.00 94.25 425 ASP A O 1
ATOM 3309 N N . THR A 1 426 ? -3.920 13.715 -22.392 1.00 93.62 426 THR A N 1
ATOM 3310 C CA . THR A 1 426 ? -2.603 13.683 -23.051 1.00 93.62 426 THR A CA 1
ATOM 3311 C C . THR A 1 426 ? -2.092 12.266 -23.290 1.00 93.62 426 THR A C 1
ATOM 3313 O O . THR A 1 426 ? -1.931 11.886 -24.454 1.00 93.62 426 THR A O 1
ATOM 3316 N N . LEU A 1 427 ? -1.826 11.479 -22.240 1.00 94.19 427 LEU A N 1
ATOM 3317 C CA . LEU A 1 427 ? -1.116 10.201 -22.388 1.00 94.19 427 LEU A CA 1
ATOM 3318 C C . LEU A 1 427 ? -1.920 9.179 -23.191 1.00 94.19 427 LEU A C 1
ATOM 3320 O O . LEU A 1 427 ? -1.417 8.663 -24.185 1.00 94.19 427 LEU A O 1
ATOM 3324 N N . ILE A 1 428 ? -3.154 8.883 -22.775 1.00 95.12 428 ILE A N 1
ATOM 3325 C CA . ILE A 1 428 ? -3.970 7.828 -23.392 1.00 95.12 428 ILE A CA 1
ATOM 3326 C C . ILE A 1 428 ? -4.173 8.090 -24.895 1.00 95.12 428 ILE A C 1
ATOM 3328 O O . ILE A 1 428 ? -3.869 7.192 -25.683 1.00 95.12 428 ILE A O 1
ATOM 3332 N N . PRO A 1 429 ? -4.565 9.300 -25.345 1.00 95.38 429 PRO A N 1
ATOM 3333 C CA . PRO A 1 429 ? -4.660 9.596 -26.773 1.00 95.38 429 PRO A CA 1
ATOM 3334 C C . PRO A 1 429 ? -3.344 9.402 -27.541 1.00 95.38 429 PRO A C 1
ATOM 3336 O O . PRO A 1 429 ? -3.370 8.956 -28.688 1.00 95.38 429 PRO A O 1
ATOM 3339 N N . HIS A 1 430 ? -2.193 9.733 -26.940 1.00 94.00 430 HIS A N 1
ATOM 3340 C CA . HIS A 1 430 ? -0.884 9.513 -27.570 1.00 94.00 430 HIS A CA 1
ATOM 3341 C C . HIS A 1 430 ? -0.544 8.029 -27.677 1.00 94.00 430 HIS A C 1
ATOM 3343 O O . HIS A 1 430 ? -0.141 7.581 -28.748 1.00 94.00 430 HIS A O 1
ATOM 3349 N N . VAL A 1 431 ? -0.758 7.269 -26.604 1.00 93.25 431 VAL A N 1
ATOM 3350 C CA . VAL A 1 431 ? -0.531 5.820 -26.573 1.00 93.25 431 VAL A CA 1
ATOM 3351 C C . VAL A 1 431 ? -1.396 5.116 -27.612 1.00 93.25 431 VAL A C 1
ATOM 3353 O O . VAL A 1 431 ? -0.896 4.243 -28.312 1.00 93.25 431 VAL A O 1
ATOM 3356 N N . MET A 1 432 ? -2.663 5.515 -27.759 1.00 94.25 432 MET A N 1
ATOM 3357 C CA . MET A 1 432 ? -3.555 4.946 -28.773 1.00 94.25 432 MET A CA 1
ATOM 3358 C C . MET A 1 432 ? -3.039 5.215 -30.192 1.00 94.25 432 MET A C 1
ATOM 3360 O O . MET A 1 432 ? -2.867 4.274 -30.957 1.00 94.25 432 MET A O 1
ATOM 3364 N N . ARG A 1 433 ? -2.678 6.466 -30.522 1.00 94.19 433 ARG A N 1
ATOM 3365 C CA . ARG A 1 433 ? -2.098 6.792 -31.842 1.00 94.19 433 ARG A CA 1
ATOM 3366 C C . ARG A 1 433 ? -0.794 6.043 -32.116 1.00 94.19 433 ARG A C 1
ATOM 3368 O O . ARG A 1 433 ? -0.559 5.607 -33.240 1.00 94.19 433 ARG A O 1
ATOM 3375 N N . TRP A 1 434 ? 0.059 5.915 -31.102 1.00 92.94 434 TRP A N 1
ATOM 3376 C CA . TRP A 1 434 ? 1.313 5.173 -31.199 1.00 92.94 434 TRP A CA 1
ATOM 3377 C C . TRP A 1 434 ? 1.065 3.675 -31.415 1.00 92.94 434 TRP A C 1
ATOM 3379 O O . TRP A 1 434 ? 1.708 3.065 -32.269 1.00 92.94 434 TRP A O 1
ATOM 3389 N N . ALA A 1 435 ? 0.103 3.091 -30.696 1.00 91.75 435 ALA A N 1
ATOM 3390 C CA . ALA A 1 435 ? -0.275 1.690 -30.841 1.00 91.75 435 ALA A CA 1
ATOM 3391 C C . ALA A 1 435 ? -0.844 1.405 -32.239 1.00 91.75 435 ALA A C 1
ATOM 3393 O O . ALA A 1 435 ? -0.386 0.463 -32.882 1.00 91.75 435 ALA A O 1
ATOM 3394 N N . ASP A 1 436 ? -1.735 2.263 -32.747 1.00 91.81 436 ASP A N 1
ATOM 3395 C CA . ASP A 1 436 ? -2.298 2.152 -34.099 1.00 91.81 436 ASP A CA 1
ATOM 3396 C C . ASP A 1 436 ? -1.197 2.229 -35.172 1.00 91.81 436 ASP A C 1
ATOM 3398 O O . ASP A 1 436 ? -1.137 1.412 -36.094 1.00 91.81 436 ASP A O 1
ATOM 3402 N N . ALA A 1 437 ? -0.270 3.187 -35.039 1.00 90.81 437 ALA A N 1
ATOM 3403 C CA . ALA A 1 437 ? 0.857 3.334 -35.960 1.00 90.81 437 ALA A CA 1
ATOM 3404 C C . ALA A 1 437 ? 1.783 2.107 -35.937 1.00 90.81 437 ALA A C 1
ATOM 3406 O O . ALA A 1 437 ? 2.257 1.655 -36.986 1.00 90.81 437 ALA A O 1
ATOM 3407 N N . ARG A 1 438 ? 2.018 1.540 -34.750 1.00 88.88 438 ARG A N 1
ATOM 3408 C CA . ARG A 1 438 ? 2.831 0.337 -34.566 1.00 88.88 438 ARG A CA 1
ATOM 3409 C C . ARG A 1 438 ? 2.141 -0.906 -35.120 1.00 88.88 438 ARG A C 1
ATOM 3411 O O . ARG A 1 438 ? 2.808 -1.730 -35.742 1.00 88.88 438 ARG A O 1
ATOM 3418 N N . GLU A 1 439 ? 0.831 -1.042 -34.953 1.00 86.19 439 GLU A N 1
ATOM 3419 C CA . GLU A 1 439 ? 0.070 -2.150 -35.532 1.00 86.19 439 GLU A CA 1
ATOM 3420 C C . GLU A 1 439 ? 0.095 -2.093 -37.064 1.00 86.19 439 GLU A C 1
ATOM 3422 O O . GLU A 1 439 ? 0.407 -3.095 -37.709 1.00 86.19 439 GLU A O 1
ATOM 3427 N N . LEU A 1 440 ? -0.104 -0.910 -37.656 1.00 76.81 440 LEU A N 1
ATOM 3428 C CA . LEU A 1 440 ? 0.046 -0.703 -39.101 1.00 76.81 440 LEU A CA 1
ATOM 3429 C C . LEU A 1 440 ? 1.459 -1.050 -39.594 1.00 76.81 440 LEU A C 1
ATOM 3431 O O . LEU A 1 440 ? 1.614 -1.620 -40.677 1.00 76.81 440 LEU A O 1
ATOM 3435 N N . PHE A 1 441 ? 2.495 -0.739 -38.810 1.00 73.94 441 PHE A N 1
ATOM 3436 C CA . PHE A 1 441 ? 3.873 -1.119 -39.122 1.00 73.94 441 PHE A CA 1
ATOM 3437 C C . PHE A 1 441 ? 4.065 -2.645 -39.098 1.00 73.94 441 PHE A C 1
ATOM 3439 O O . PHE A 1 441 ? 4.598 -3.208 -40.055 1.00 73.94 441 PHE A O 1
ATOM 3446 N N . VAL A 1 442 ? 3.567 -3.331 -38.063 1.00 78.25 442 VAL A N 1
ATOM 3447 C CA . VAL A 1 442 ? 3.632 -4.800 -37.949 1.00 78.25 442 VAL A CA 1
ATOM 3448 C C . VAL A 1 442 ? 2.850 -5.481 -39.075 1.00 78.25 442 VAL A C 1
ATOM 3450 O O . VAL A 1 442 ? 3.333 -6.455 -39.659 1.00 78.25 442 VAL A O 1
ATOM 3453 N N . GLN A 1 443 ? 1.675 -4.961 -39.438 1.00 76.50 443 GLN A N 1
ATOM 3454 C CA . GLN A 1 443 ? 0.886 -5.462 -40.565 1.00 76.50 443 GLN A CA 1
ATOM 3455 C C . GLN A 1 443 ? 1.632 -5.284 -41.898 1.00 76.50 443 GLN A C 1
ATOM 3457 O O . GLN A 1 443 ? 1.682 -6.222 -42.695 1.00 76.50 443 GLN A O 1
ATOM 3462 N N . ARG A 1 444 ? 2.285 -4.133 -42.129 1.00 72.81 444 ARG A N 1
ATOM 3463 C CA . ARG A 1 444 ? 3.116 -3.891 -43.326 1.00 72.81 444 ARG A CA 1
ATOM 3464 C C . ARG A 1 444 ? 4.331 -4.811 -43.397 1.00 72.81 444 ARG A C 1
ATOM 3466 O O . ARG A 1 444 ? 4.597 -5.380 -44.454 1.00 72.81 444 ARG A O 1
ATOM 3473 N N . GLU A 1 445 ? 5.047 -5.003 -42.291 1.00 72.75 445 GLU A N 1
ATOM 3474 C CA . GLU A 1 445 ? 6.153 -5.966 -42.241 1.00 72.75 445 GLU A CA 1
ATOM 3475 C C . GLU A 1 445 ? 5.679 -7.396 -42.517 1.00 72.75 445 GLU A C 1
ATOM 3477 O O . GLU A 1 445 ? 6.334 -8.134 -43.254 1.00 72.75 445 GLU A O 1
ATOM 3482 N N . SER A 1 446 ? 4.527 -7.776 -41.964 1.00 77.00 446 SER A N 1
ATOM 3483 C CA . SER A 1 446 ? 3.928 -9.095 -42.182 1.00 77.00 446 SER A CA 1
ATOM 3484 C C . SER A 1 446 ? 3.507 -9.286 -43.643 1.00 77.00 446 SER A C 1
ATOM 3486 O O . SER A 1 446 ? 3.721 -10.358 -44.204 1.00 77.00 446 SER A O 1
ATOM 3488 N N . MET A 1 447 ? 3.000 -8.238 -44.303 1.00 72.81 447 MET A N 1
ATOM 3489 C CA . MET A 1 447 ? 2.703 -8.246 -45.742 1.00 72.81 447 MET A CA 1
ATOM 3490 C C . MET A 1 447 ? 3.961 -8.351 -46.615 1.00 72.81 447 MET A C 1
ATOM 3492 O O . MET A 1 447 ? 3.919 -9.001 -47.657 1.00 72.81 447 MET A O 1
ATOM 3496 N N . HIS A 1 448 ? 5.085 -7.756 -46.206 1.00 74.88 448 HIS A N 1
ATOM 3497 C CA . HIS A 1 448 ? 6.355 -7.877 -46.934 1.00 74.88 448 HIS A CA 1
ATOM 3498 C C . HIS A 1 448 ? 7.057 -9.223 -46.720 1.00 74.88 448 HIS A C 1
ATOM 3500 O O . HIS A 1 448 ? 7.797 -9.663 -47.599 1.00 74.88 448 HIS A O 1
ATOM 3506 N N . LYS A 1 449 ? 6.816 -9.885 -45.582 1.00 72.31 449 LYS A N 1
ATOM 3507 C CA . LYS A 1 449 ? 7.347 -11.221 -45.264 1.00 72.31 449 LYS A CA 1
ATOM 3508 C C . LYS A 1 449 ? 6.442 -12.363 -45.743 1.00 72.31 449 LYS A C 1
ATOM 3510 O O . LYS A 1 449 ? 6.890 -13.508 -45.766 1.00 72.31 449 LYS A O 1
ATOM 3515 N N . ALA A 1 450 ? 5.203 -12.082 -46.155 1.00 54.84 450 ALA A N 1
ATOM 3516 C CA . ALA A 1 450 ? 4.343 -13.083 -46.774 1.00 54.84 450 ALA A CA 1
ATOM 3517 C C . ALA A 1 450 ? 4.945 -13.516 -48.129 1.00 54.84 450 ALA A C 1
ATOM 3519 O O . ALA A 1 450 ? 5.181 -12.663 -48.992 1.00 54.84 450 ALA A O 1
ATOM 3520 N N . PRO A 1 451 ? 5.219 -14.817 -48.349 1.00 56.19 451 PRO A N 1
ATOM 3521 C CA . PRO A 1 451 ? 5.743 -15.289 -49.622 1.00 56.19 451 PRO A CA 1
ATOM 3522 C C . PRO A 1 451 ? 4.775 -14.892 -50.738 1.00 56.19 451 PRO A C 1
ATOM 3524 O O . PRO A 1 451 ? 3.567 -15.111 -50.627 1.00 56.19 451 PRO A O 1
ATOM 3527 N N . ARG A 1 452 ? 5.306 -14.294 -51.813 1.00 49.09 452 ARG A N 1
ATOM 3528 C CA . ARG A 1 452 ? 4.547 -13.979 -53.030 1.00 49.09 452 ARG A CA 1
ATOM 3529 C C . ARG A 1 452 ? 4.028 -15.285 -53.632 1.00 49.09 452 ARG A C 1
ATOM 3531 O O . ARG A 1 452 ? 4.694 -15.890 -54.467 1.00 49.09 452 ARG A O 1
ATOM 3538 N N . LEU A 1 453 ? 2.859 -15.738 -53.193 1.00 47.66 453 LEU A N 1
ATOM 3539 C CA . LEU A 1 453 ? 2.158 -16.830 -53.851 1.00 47.66 453 LEU A CA 1
ATOM 3540 C C . LEU A 1 453 ? 1.796 -16.376 -55.277 1.00 47.66 453 LEU A C 1
ATOM 3542 O O . LEU A 1 453 ? 1.391 -15.224 -55.470 1.00 47.66 453 LEU A O 1
ATOM 3546 N N . PRO A 1 454 ? 1.974 -17.240 -56.289 1.00 47.19 454 PRO A N 1
ATOM 3547 C CA . PRO A 1 454 ? 1.668 -16.901 -57.669 1.00 47.19 454 PRO A CA 1
ATOM 3548 C C . PRO A 1 454 ? 0.175 -16.592 -57.803 1.00 47.19 454 PRO A C 1
ATOM 3550 O O . PRO A 1 454 ? -0.688 -17.356 -57.372 1.00 47.19 454 PRO A O 1
ATOM 3553 N N . TRP A 1 455 ? -0.117 -15.436 -58.395 1.00 41.94 455 TRP A N 1
ATOM 3554 C CA . TRP A 1 455 ? -1.463 -14.916 -58.599 1.00 41.94 455 TRP A CA 1
ATOM 3555 C C . TRP A 1 455 ? -2.272 -15.835 -59.524 1.00 41.94 455 TRP A C 1
ATOM 3557 O O . TRP A 1 455 ? -2.255 -15.676 -60.744 1.00 41.94 455 TRP A O 1
ATOM 3567 N N . HIS A 1 456 ? -3.034 -16.770 -58.958 1.00 41.03 456 HIS A N 1
ATOM 3568 C CA . HIS A 1 456 ? -4.137 -17.399 -59.677 1.00 41.03 456 HIS A CA 1
ATOM 3569 C C . HIS A 1 456 ? -5.339 -16.452 -59.679 1.00 41.03 456 HIS A C 1
ATOM 3571 O O . HIS A 1 456 ? -5.926 -16.153 -58.638 1.00 41.03 456 HIS A O 1
ATOM 3577 N N . ARG A 1 457 ? -5.702 -15.983 -60.880 1.00 46.28 457 ARG A N 1
ATOM 3578 C CA . ARG A 1 457 ? -6.920 -15.215 -61.171 1.00 46.28 457 ARG A CA 1
ATOM 3579 C C . ARG A 1 457 ? -8.150 -15.958 -60.642 1.00 46.28 457 ARG A C 1
ATOM 3581 O O . ARG A 1 457 ? -8.678 -16.836 -61.318 1.00 46.28 457 ARG A O 1
ATOM 3588 N N . SER A 1 458 ? -8.627 -15.572 -59.466 1.00 37.00 458 SER A N 1
ATOM 3589 C CA . SER A 1 458 ? -9.920 -16.007 -58.941 1.00 37.00 458 SER A CA 1
ATOM 3590 C C . SER A 1 458 ? -10.867 -14.814 -58.940 1.00 37.00 458 SER A C 1
ATOM 3592 O O . SER A 1 458 ? -10.513 -13.718 -58.511 1.00 37.00 458 SER A O 1
ATOM 3594 N N . ARG A 1 459 ? -12.045 -15.030 -59.526 1.00 39.88 459 ARG A N 1
ATOM 3595 C CA . ARG A 1 459 ? -13.089 -14.036 -59.790 1.00 39.88 459 ARG A CA 1
ATOM 3596 C C . ARG A 1 459 ? -13.482 -13.271 -58.522 1.00 39.88 459 ARG A C 1
ATOM 3598 O O . ARG A 1 459 ? -13.808 -13.874 -57.505 1.00 39.88 459 ARG A O 1
ATOM 3605 N N . VAL A 1 460 ? -13.518 -11.946 -58.638 1.00 33.81 460 VAL A N 1
ATOM 3606 C CA . VAL A 1 460 ? -14.109 -11.034 -57.653 1.00 33.81 460 VAL A CA 1
ATOM 3607 C C . VAL A 1 460 ? -15.621 -11.267 -57.626 1.00 33.81 460 VAL A C 1
ATOM 3609 O O . VAL A 1 460 ? -16.297 -11.048 -58.629 1.00 33.81 460 VAL A O 1
ATOM 3612 N N . VAL A 1 461 ? -16.149 -11.707 -56.484 1.00 35.34 461 VAL A N 1
ATOM 3613 C CA . VAL A 1 461 ? -17.584 -11.640 -56.174 1.00 35.34 461 VAL A CA 1
ATOM 3614 C C . VAL A 1 461 ? -17.811 -10.349 -55.379 1.00 35.34 461 VAL A C 1
ATOM 3616 O O . VAL A 1 461 ? -17.132 -10.150 -54.370 1.00 35.34 461 VAL A O 1
ATOM 3619 N N . PRO A 1 462 ? -18.708 -9.443 -55.804 1.00 31.78 462 PRO A N 1
ATOM 3620 C CA . PRO A 1 462 ? -18.945 -8.201 -55.082 1.00 31.78 462 PRO A CA 1
ATOM 3621 C C . PRO A 1 462 ? -19.747 -8.465 -53.800 1.00 31.78 462 PRO A C 1
ATOM 3623 O O . PRO A 1 462 ? -20.854 -9.000 -53.843 1.00 31.78 462 PRO A O 1
ATOM 3626 N N . ILE A 1 463 ? -19.205 -8.049 -52.655 1.00 29.48 463 ILE A N 1
ATOM 3627 C CA . ILE A 1 463 ? -19.935 -7.999 -51.384 1.00 29.48 463 ILE A CA 1
ATOM 3628 C C . ILE A 1 463 ? -20.815 -6.746 -51.400 1.00 29.48 463 ILE A C 1
ATOM 3630 O O . ILE A 1 463 ? -20.322 -5.619 -51.415 1.00 29.48 463 ILE A O 1
ATOM 3634 N N . THR A 1 464 ? -22.131 -6.939 -51.406 1.00 31.00 464 THR A N 1
ATOM 3635 C CA . THR A 1 464 ? -23.113 -5.859 -51.269 1.00 31.00 464 THR A CA 1
ATOM 3636 C C . THR A 1 464 ? -23.273 -5.505 -49.789 1.00 31.00 464 THR A C 1
ATOM 3638 O O . THR A 1 464 ? -23.777 -6.307 -49.006 1.00 31.00 464 THR A O 1
ATOM 3641 N N . VAL A 1 465 ? -22.872 -4.296 -49.391 1.00 31.06 465 VAL A N 1
ATOM 3642 C CA . VAL A 1 465 ? -23.139 -3.765 -48.044 1.00 31.06 465 VAL A CA 1
ATOM 3643 C C . VAL A 1 465 ? -24.561 -3.199 -48.013 1.00 31.06 465 VAL A C 1
ATOM 3645 O O . VAL A 1 465 ? -24.829 -2.139 -48.578 1.00 31.06 465 VAL A O 1
ATOM 3648 N N . ARG A 1 466 ? -25.493 -3.898 -47.353 1.00 26.75 466 ARG A N 1
ATOM 3649 C CA . ARG A 1 466 ? -26.819 -3.353 -47.018 1.00 26.75 466 ARG A CA 1
ATOM 3650 C C . ARG A 1 466 ? -26.674 -2.319 -45.895 1.00 26.75 466 ARG A C 1
ATOM 3652 O O . ARG A 1 466 ? -26.331 -2.674 -44.773 1.00 26.75 466 ARG A O 1
ATOM 3659 N N . ARG A 1 467 ? -26.978 -1.050 -46.186 1.00 33.53 467 ARG A N 1
ATOM 3660 C CA . ARG A 1 467 ? -27.283 -0.032 -45.167 1.00 33.53 467 ARG A CA 1
ATOM 3661 C C . ARG A 1 467 ? -28.716 -0.248 -44.668 1.00 33.53 467 ARG A C 1
ATOM 3663 O O . ARG A 1 467 ? -29.636 -0.267 -45.481 1.00 33.53 467 ARG A O 1
ATOM 3670 N N . SER A 1 468 ? -28.900 -0.390 -43.356 1.00 28.03 468 SER A N 1
ATOM 3671 C CA . SER A 1 468 ? -30.222 -0.303 -42.717 1.00 28.03 468 SER A CA 1
ATOM 3672 C C . SER A 1 468 ? -30.628 1.165 -42.499 1.00 28.03 468 SER A C 1
ATOM 3674 O O . SER A 1 468 ? -29.748 2.017 -42.354 1.00 28.03 468 SER A O 1
ATOM 3676 N N . PRO A 1 469 ? -31.937 1.479 -42.521 1.00 33.44 469 PRO A N 1
ATOM 3677 C CA . PRO A 1 469 ? -32.443 2.840 -42.664 1.00 33.44 469 PRO A CA 1
ATOM 3678 C C . PRO A 1 469 ? -32.406 3.639 -41.356 1.00 33.44 469 PRO A C 1
ATOM 3680 O O . PRO A 1 469 ? -32.623 3.109 -40.267 1.00 33.44 469 PRO A O 1
ATOM 3683 N N . HIS A 1 470 ? -32.169 4.944 -41.499 1.00 31.48 470 HIS A N 1
ATOM 3684 C CA . HIS A 1 470 ? -32.318 5.946 -40.450 1.00 31.48 470 HIS A CA 1
ATOM 3685 C C . HIS A 1 470 ? -33.740 5.935 -39.871 1.00 31.48 470 HIS A C 1
ATOM 3687 O O . HIS A 1 470 ? -34.714 6.111 -40.600 1.00 31.48 470 HIS A O 1
ATOM 3693 N N . VAL A 1 471 ? -33.839 5.795 -38.548 1.00 29.89 471 VAL A N 1
ATOM 3694 C CA . VAL A 1 471 ? -35.030 6.157 -37.772 1.00 29.89 471 VAL A CA 1
ATOM 3695 C C . VAL A 1 471 ? -34.876 7.621 -37.364 1.00 29.89 471 VAL A C 1
ATOM 3697 O O . VAL A 1 471 ? -33.954 7.974 -36.628 1.00 29.89 471 VAL A O 1
ATOM 3700 N N . SER A 1 472 ? -35.757 8.476 -37.875 1.00 31.00 472 SER A N 1
ATOM 3701 C CA . SER A 1 472 ? -35.845 9.894 -37.524 1.00 31.00 472 SER A CA 1
ATOM 3702 C C . SER A 1 472 ? -36.307 10.050 -36.071 1.00 31.00 472 SER A C 1
ATOM 3704 O O . SER A 1 472 ? -37.394 9.594 -35.721 1.00 31.00 472 SER A O 1
ATOM 3706 N N . GLN A 1 473 ? -35.504 10.698 -35.225 1.00 30.83 473 GLN A N 1
ATOM 3707 C CA . GLN A 1 473 ? -35.944 11.155 -33.902 1.00 30.83 473 GLN A CA 1
ATOM 3708 C C . GLN A 1 473 ? -36.614 12.540 -33.993 1.00 30.83 473 GLN A C 1
ATOM 3710 O O . GLN A 1 473 ? -36.246 13.333 -34.865 1.00 30.83 473 GLN A O 1
ATOM 3715 N N . PRO A 1 474 ? -37.596 12.841 -33.120 1.00 29.91 474 PRO A N 1
ATOM 3716 C CA . PRO A 1 474 ? -38.328 14.102 -33.138 1.00 29.91 474 PRO A CA 1
ATOM 3717 C C . PRO A 1 474 ? -37.451 15.277 -32.693 1.00 29.91 474 PRO A C 1
ATOM 3719 O O . PRO A 1 474 ? -36.631 15.170 -31.783 1.00 29.91 474 PRO A O 1
ATOM 3722 N N . THR A 1 475 ? -37.654 16.416 -33.348 1.00 27.94 475 THR A N 1
ATOM 3723 C CA . THR A 1 475 ? -36.984 17.690 -33.081 1.00 27.94 475 THR A CA 1
ATOM 3724 C C . THR A 1 475 ? -37.312 18.185 -31.663 1.00 27.94 475 THR A C 1
ATOM 3726 O O . THR A 1 475 ? -38.495 18.299 -31.335 1.00 27.94 475 THR A O 1
ATOM 3729 N N . PRO A 1 476 ? -36.322 18.500 -30.806 1.00 31.12 476 PRO A N 1
ATOM 3730 C CA . PRO A 1 476 ? -36.591 19.085 -29.498 1.00 31.12 476 PRO A CA 1
ATOM 3731 C C . PRO A 1 476 ? -37.111 20.520 -29.652 1.00 31.12 476 PRO A C 1
ATOM 3733 O O . PRO A 1 476 ? -36.564 21.324 -30.407 1.00 31.12 476 PRO A O 1
ATOM 3736 N N . THR A 1 477 ? -38.181 20.835 -28.925 1.00 36.22 477 THR A N 1
ATOM 3737 C CA . THR A 1 477 ? -38.729 22.188 -28.774 1.00 36.22 477 THR A CA 1
ATOM 3738 C C . THR A 1 477 ? -37.655 23.146 -28.256 1.00 36.22 477 THR A C 1
ATOM 3740 O O . THR A 1 477 ? -36.987 22.850 -27.265 1.00 36.22 477 THR A O 1
ATOM 3743 N N . LEU A 1 478 ? -37.498 24.287 -28.935 1.00 32.34 478 LEU A N 1
ATOM 3744 C CA . LEU A 1 478 ? -36.537 25.344 -28.606 1.00 32.34 478 LEU A CA 1
ATOM 3745 C C . LEU A 1 478 ? -36.663 25.805 -27.136 1.00 32.34 478 LEU A C 1
ATOM 3747 O O . LEU A 1 478 ? -37.786 25.936 -26.640 1.00 32.34 478 LEU A O 1
ATOM 3751 N N . PRO A 1 479 ? -35.543 26.094 -26.445 1.00 36.78 479 PRO A N 1
ATOM 3752 C CA . PRO A 1 479 ? -35.571 26.644 -25.094 1.00 36.78 479 PRO A CA 1
ATOM 3753 C C . PRO A 1 479 ? -36.131 28.082 -25.091 1.00 36.78 479 PRO A C 1
ATOM 3755 O O . PRO A 1 479 ? -36.107 28.759 -26.125 1.00 36.78 479 PRO A O 1
ATOM 3758 N N . PRO A 1 480 ? -36.647 28.565 -23.944 1.00 46.62 480 PRO A N 1
ATOM 3759 C CA . PRO A 1 480 ? -37.255 29.888 -23.840 1.00 46.62 480 PRO A CA 1
ATOM 3760 C C . PRO A 1 480 ? -36.256 31.003 -24.172 1.00 46.62 480 PRO A C 1
ATOM 3762 O O . PRO A 1 480 ? -35.060 30.898 -23.893 1.00 46.62 480 PRO A O 1
ATOM 3765 N N . ARG A 1 481 ? -36.768 32.089 -24.763 1.00 47.44 481 ARG A N 1
ATOM 3766 C CA . ARG A 1 481 ? -35.970 33.272 -25.100 1.00 47.44 481 ARG A CA 1
ATOM 3767 C C . ARG A 1 481 ? -35.410 33.917 -23.830 1.00 47.44 481 ARG A C 1
ATOM 3769 O O . ARG A 1 481 ? -36.129 34.110 -22.850 1.00 47.44 481 ARG A O 1
ATOM 3776 N N . TRP A 1 482 ? -34.126 34.261 -23.886 1.00 42.81 482 TRP A N 1
ATOM 3777 C CA . TRP A 1 482 ? -33.319 34.856 -22.815 1.00 42.81 482 TRP A CA 1
ATOM 3778 C C . TRP A 1 482 ? -33.961 36.080 -22.141 1.00 42.81 482 TRP A C 1
ATOM 3780 O O . TRP A 1 482 ? -33.770 36.278 -20.941 1.00 42.81 482 TRP A O 1
ATOM 3790 N N . GLU A 1 483 ? -34.776 36.853 -22.868 1.00 45.72 483 GLU A N 1
ATOM 3791 C CA . GLU A 1 483 ? -35.485 38.012 -22.315 1.00 45.72 483 GLU A CA 1
ATOM 3792 C C . GLU A 1 483 ? -36.357 37.640 -21.101 1.00 45.72 483 GLU A C 1
ATOM 3794 O O . GLU A 1 483 ? -36.320 38.332 -20.091 1.00 45.72 483 GLU A O 1
ATOM 3799 N N . SER A 1 484 ? -37.027 36.479 -21.125 1.00 53.56 484 SER A N 1
ATOM 3800 C CA . SER A 1 484 ? -37.873 36.027 -20.008 1.00 53.56 484 SER A CA 1
ATOM 3801 C C . SER 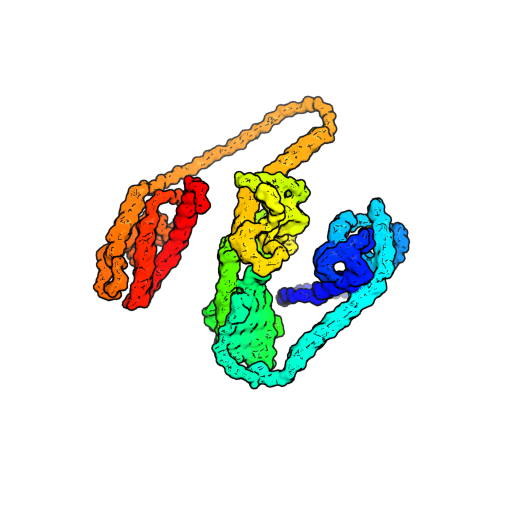A 1 484 ? -37.079 35.656 -18.751 1.00 53.56 484 SER A C 1
ATOM 3803 O O . SER A 1 484 ? -37.623 35.740 -17.654 1.00 53.56 484 SER A O 1
ATOM 3805 N N . ILE A 1 485 ? -35.823 35.221 -18.893 1.00 49.59 485 ILE A N 1
ATOM 3806 C CA . ILE A 1 485 ? -34.960 34.866 -17.756 1.00 49.59 485 ILE A CA 1
ATOM 3807 C C . ILE A 1 485 ? -34.420 36.142 -17.108 1.00 49.59 485 ILE A C 1
ATOM 3809 O O . ILE A 1 485 ? -34.422 36.258 -15.885 1.00 49.59 485 ILE A O 1
ATOM 3813 N N . ARG A 1 486 ? -33.988 37.115 -17.917 1.00 51.00 486 ARG A N 1
ATOM 3814 C CA . ARG A 1 486 ? -33.491 38.403 -17.421 1.00 51.00 486 ARG A CA 1
ATOM 3815 C C . ARG A 1 486 ? -34.560 39.147 -16.621 1.00 51.00 486 ARG A C 1
ATOM 3817 O O . ARG A 1 486 ? -34.271 39.576 -15.508 1.00 51.00 486 ARG A O 1
ATOM 3824 N N . ASP A 1 487 ? -35.777 39.233 -17.150 1.00 59.62 487 ASP A N 1
ATOM 3825 C CA . ASP A 1 487 ? -36.865 39.974 -16.508 1.00 59.62 487 ASP A CA 1
ATOM 3826 C C . ASP A 1 487 ? -37.237 39.361 -15.140 1.00 59.62 487 ASP A C 1
ATOM 3828 O O . ASP A 1 487 ? -37.490 40.087 -14.179 1.00 59.62 487 ASP A O 1
ATOM 3832 N N . ASP A 1 488 ? -37.171 38.030 -14.999 1.00 58.66 488 ASP A N 1
ATOM 3833 C CA . ASP A 1 488 ? -37.381 37.351 -13.712 1.00 58.66 488 ASP A CA 1
ATOM 3834 C C . ASP A 1 488 ? -36.262 37.656 -12.696 1.00 58.66 488 ASP A C 1
ATOM 3836 O O . ASP A 1 488 ? -36.527 37.822 -11.503 1.00 58.66 488 ASP A O 1
ATOM 3840 N N . PHE A 1 489 ? -35.002 37.736 -13.142 1.00 53.84 489 PHE A N 1
ATOM 3841 C CA . PHE A 1 489 ? -33.870 38.088 -12.275 1.00 53.84 489 PHE A CA 1
ATOM 3842 C C . PHE A 1 489 ? -33.880 39.566 -11.870 1.00 53.84 489 PHE A C 1
ATOM 3844 O O . PHE A 1 489 ? -33.484 39.889 -10.750 1.00 53.84 489 PHE A O 1
ATOM 3851 N N . GLU A 1 490 ? -34.350 40.459 -12.740 1.00 55.19 490 GLU A N 1
ATOM 3852 C CA . GLU A 1 490 ? -34.553 41.875 -12.420 1.00 55.19 490 GLU A CA 1
ATOM 3853 C C . GLU A 1 490 ? -35.708 42.063 -11.425 1.00 55.19 490 GLU A C 1
ATOM 3855 O O . GLU A 1 490 ? -35.566 42.814 -10.460 1.00 55.19 490 GLU A O 1
ATOM 3860 N N . GLN A 1 491 ? -36.805 41.310 -11.567 1.00 60.47 491 GLN A N 1
ATOM 3861 C CA . GLN A 1 491 ? -37.888 41.284 -10.576 1.00 60.47 491 GLN A CA 1
ATOM 3862 C C . GLN A 1 491 ? -37.431 40.721 -9.224 1.00 60.47 491 GLN A C 1
ATOM 3864 O O . GLN A 1 491 ? -37.799 41.256 -8.174 1.00 60.47 491 GLN A O 1
ATOM 3869 N N . LEU A 1 492 ? -36.594 39.677 -9.233 1.00 54.81 492 LEU A N 1
ATOM 3870 C CA . LEU A 1 492 ? -35.971 39.140 -8.024 1.00 54.81 492 LEU A CA 1
ATOM 3871 C C . LEU A 1 492 ? -35.091 40.203 -7.353 1.00 54.81 492 LEU A C 1
ATOM 3873 O O . LEU A 1 492 ? -35.219 40.432 -6.154 1.00 54.81 492 LEU A O 1
ATOM 3877 N N . ALA A 1 493 ? -34.240 40.882 -8.128 1.00 49.41 493 ALA A N 1
ATOM 3878 C CA . ALA A 1 493 ? -33.365 41.942 -7.640 1.00 49.41 493 ALA A CA 1
ATOM 3879 C C . ALA A 1 493 ? -34.154 43.129 -7.077 1.00 49.41 493 ALA A C 1
ATOM 3881 O O . ALA A 1 493 ? -33.759 43.674 -6.056 1.00 49.41 493 ALA A O 1
ATOM 3882 N N . ALA A 1 494 ? -35.297 43.486 -7.664 1.00 57.06 494 ALA A N 1
ATOM 3883 C CA . ALA A 1 494 ? -36.171 44.540 -7.149 1.00 57.06 494 ALA A CA 1
ATOM 3884 C C . ALA A 1 494 ? -36.822 44.193 -5.794 1.00 57.06 494 ALA A C 1
ATOM 3886 O O . ALA A 1 494 ? -37.226 45.093 -5.063 1.00 57.06 494 ALA A O 1
ATOM 3887 N N . CYS A 1 495 ? -36.889 42.909 -5.421 1.00 52.34 495 CYS A N 1
ATOM 3888 C CA . CYS A 1 495 ? -37.374 42.470 -4.107 1.00 52.34 495 CYS A CA 1
ATOM 3889 C C . CYS A 1 495 ? -36.285 42.490 -3.010 1.00 52.34 495 CYS A C 1
ATOM 3891 O O . CYS A 1 495 ? -36.596 42.261 -1.842 1.00 52.34 495 CYS A O 1
ATOM 3893 N N . VAL A 1 496 ? -35.015 42.731 -3.366 1.00 46.12 496 VAL A N 1
ATOM 3894 C CA . VAL A 1 496 ? -33.855 42.668 -2.454 1.00 46.12 496 VAL A CA 1
ATOM 3895 C C . VAL A 1 496 ? -33.590 43.963 -1.656 1.00 46.12 496 VAL A C 1
ATOM 3897 O O . VAL A 1 496 ? -33.251 43.831 -0.482 1.00 46.12 496 VAL A O 1
ATOM 3900 N N . PRO A 1 497 ? -33.762 45.195 -2.187 1.00 43.72 497 PRO A N 1
ATOM 3901 C CA . PRO A 1 497 ? -33.456 46.432 -1.460 1.00 43.72 497 PRO A CA 1
ATOM 3902 C C . PRO A 1 497 ? -34.226 46.602 -0.147 1.00 43.72 497 PRO A C 1
ATOM 3904 O O . PRO A 1 497 ? -33.714 47.200 0.792 1.00 43.72 497 PRO A O 1
ATOM 3907 N N . THR A 1 498 ? -35.426 46.025 -0.045 1.00 47.66 498 THR A N 1
ATOM 3908 C CA . THR A 1 498 ? -36.236 46.013 1.185 1.00 47.66 498 THR A CA 1
ATOM 3909 C C . THR A 1 498 ? -35.671 45.121 2.298 1.00 47.66 498 THR A C 1
ATOM 3911 O O . THR A 1 498 ? -36.234 45.084 3.384 1.00 47.66 498 THR A O 1
ATOM 3914 N N . LEU A 1 499 ? -34.581 44.385 2.051 1.00 44.06 499 LEU A N 1
ATOM 3915 C CA . LEU A 1 499 ? -33.998 43.406 2.980 1.00 44.06 499 LEU A CA 1
ATOM 3916 C C . LEU A 1 499 ? -32.578 43.770 3.438 1.00 44.06 499 LEU A C 1
ATOM 3918 O O . LEU A 1 499 ? -31.918 42.967 4.095 1.00 44.06 499 LEU A O 1
ATOM 3922 N N . SER A 1 500 ? -32.070 44.945 3.072 1.00 37.59 500 SER A N 1
ATOM 3923 C CA . SER A 1 500 ? -30.649 45.271 3.196 1.00 37.59 500 SER A CA 1
ATOM 3924 C C . SER A 1 500 ? -30.385 46.540 4.003 1.00 37.59 500 SER A C 1
ATOM 3926 O O . SER A 1 500 ? -29.830 47.480 3.461 1.00 37.59 500 SER A O 1
ATOM 3928 N N . GLU A 1 501 ? -30.687 46.524 5.306 1.00 40.12 501 GLU A N 1
ATOM 3929 C CA . GLU A 1 501 ? -29.854 47.196 6.320 1.00 40.12 501 GLU A CA 1
ATOM 3930 C C . GLU A 1 501 ? -29.793 46.361 7.616 1.00 40.12 501 GLU A C 1
ATOM 3932 O O . GLU A 1 501 ? -30.837 45.907 8.075 1.00 40.12 501 GLU A O 1
ATOM 3937 N N . PRO A 1 502 ? -28.613 46.094 8.220 1.00 41.25 502 PRO A N 1
ATOM 3938 C CA . PRO A 1 502 ? -28.477 45.091 9.288 1.00 41.25 502 PRO A CA 1
ATOM 3939 C C . PRO A 1 502 ? -28.842 45.571 10.703 1.00 41.25 502 PRO A C 1
ATOM 3941 O O . PRO A 1 502 ? -28.771 44.770 11.632 1.00 41.25 502 PRO A O 1
ATOM 3944 N N . ALA A 1 503 ? -29.155 46.855 10.904 1.00 37.97 503 ALA A N 1
ATOM 3945 C CA . ALA A 1 503 ? -29.183 47.448 12.246 1.00 37.97 503 ALA A CA 1
ATOM 3946 C C . ALA A 1 503 ? -30.558 47.433 12.943 1.00 37.97 503 ALA A C 1
ATOM 3948 O O . ALA A 1 503 ? -30.599 47.518 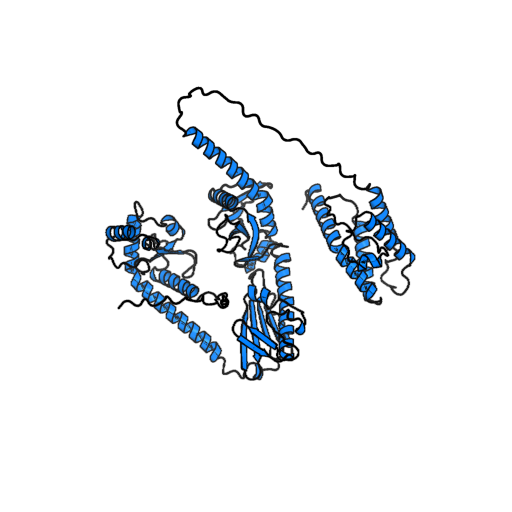14.166 1.00 37.97 503 ALA A O 1
ATOM 3949 N N . GLU A 1 504 ? -31.666 47.241 12.223 1.00 36.59 504 GLU A N 1
ATOM 3950 C CA . GLU A 1 504 ? -33.014 47.209 12.818 1.00 36.59 504 GLU A CA 1
ATOM 3951 C C . GLU A 1 504 ? -33.840 46.040 12.268 1.00 36.59 504 GLU A C 1
ATOM 3953 O O . GLU A 1 504 ? -34.875 46.200 11.632 1.00 36.59 504 GLU A O 1
ATOM 3958 N N . TRP A 1 505 ? -33.385 44.807 12.502 1.00 45.50 505 TRP A N 1
ATOM 3959 C CA . TRP A 1 505 ? -34.189 43.614 12.209 1.00 45.50 505 TRP A CA 1
ATOM 3960 C C . TRP A 1 505 ? -35.069 43.280 13.408 1.00 45.50 505 TRP A C 1
ATOM 3962 O O . TRP A 1 505 ? -34.912 42.256 14.069 1.00 45.50 505 TRP A O 1
ATOM 3972 N N . SER A 1 506 ? -36.022 44.161 13.691 1.00 42.69 506 SER A N 1
ATOM 3973 C CA . SER A 1 506 ? -37.197 43.782 14.459 1.00 42.69 506 SER A CA 1
ATOM 3974 C C . SER A 1 506 ? -38.423 44.423 13.820 1.00 42.69 506 SER A C 1
ATOM 3976 O O . SER A 1 506 ? -38.606 45.630 13.918 1.00 42.69 506 SER A O 1
ATOM 3978 N N . ARG A 1 507 ? -39.261 43.556 13.235 1.00 45.03 507 ARG A N 1
ATOM 3979 C CA . ARG A 1 507 ? -40.655 43.796 12.828 1.00 45.03 507 ARG A CA 1
ATOM 3980 C C . ARG A 1 507 ? -40.834 44.654 11.572 1.00 45.03 507 ARG A C 1
ATOM 3982 O O . ARG A 1 507 ? -40.991 45.858 11.658 1.00 45.03 507 ARG A O 1
ATOM 3989 N N . ASP A 1 508 ? -40.807 43.987 10.417 1.00 45.31 508 ASP A N 1
ATOM 3990 C CA . ASP A 1 508 ? -41.855 44.050 9.376 1.00 45.31 508 ASP A CA 1
ATOM 3991 C C . ASP A 1 508 ? -41.261 43.683 8.011 1.00 45.31 508 ASP A C 1
ATOM 3993 O O . ASP A 1 508 ? -40.818 44.519 7.228 1.00 45.31 508 ASP A O 1
ATOM 3997 N N . VAL A 1 509 ? -41.244 42.380 7.712 1.00 50.47 509 VAL A N 1
ATOM 3998 C CA . VAL A 1 509 ? -41.007 41.911 6.342 1.00 50.47 509 VAL A CA 1
ATOM 3999 C C . VAL A 1 509 ? -42.298 42.147 5.561 1.00 50.47 509 VAL A C 1
ATOM 4001 O O . VAL A 1 509 ? -43.314 41.548 5.910 1.00 50.47 509 VAL A O 1
ATOM 4004 N N . ASP A 1 510 ? -42.260 42.985 4.516 1.00 58.47 510 ASP A N 1
ATOM 4005 C CA . ASP A 1 510 ? -43.411 43.259 3.639 1.00 58.47 510 ASP A CA 1
ATOM 4006 C C . ASP A 1 510 ? -44.033 41.934 3.138 1.00 58.47 510 ASP A C 1
ATOM 4008 O O . ASP A 1 510 ? -43.418 41.226 2.324 1.00 58.47 510 ASP A O 1
ATOM 4012 N N . PRO A 1 511 ? -45.258 41.575 3.575 1.00 55.16 511 PRO A N 1
ATOM 4013 C CA . PRO A 1 511 ? -45.919 40.344 3.149 1.00 55.16 511 PRO A CA 1
ATOM 4014 C C . PRO A 1 511 ? -46.122 40.281 1.630 1.00 55.16 511 PRO A C 1
ATOM 4016 O O . PRO A 1 511 ? -46.138 39.190 1.051 1.00 55.16 511 PRO A O 1
ATOM 4019 N N . ALA A 1 512 ? -46.224 41.434 0.959 1.00 59.47 512 ALA A N 1
ATOM 4020 C CA . ALA A 1 512 ? -46.352 41.498 -0.489 1.00 59.47 512 ALA A CA 1
ATOM 4021 C C . ALA A 1 512 ? -45.039 41.124 -1.198 1.00 59.47 512 ALA A C 1
ATOM 4023 O O . ALA A 1 512 ? -45.078 40.468 -2.241 1.00 59.47 512 ALA A O 1
ATOM 4024 N N . ALA A 1 513 ? -43.876 41.457 -0.627 1.00 55.31 513 ALA A N 1
ATOM 4025 C CA . ALA A 1 513 ? -42.575 41.027 -1.144 1.00 55.31 513 ALA A CA 1
ATOM 4026 C C . ALA A 1 513 ? -42.399 39.504 -1.044 1.00 55.31 513 ALA A C 1
ATOM 4028 O O . ALA A 1 513 ? -41.968 38.864 -2.005 1.00 55.31 513 ALA A O 1
ATOM 4029 N N . VAL A 1 514 ? -42.831 38.902 0.070 1.00 54.19 514 VAL A N 1
ATOM 4030 C CA . VAL A 1 514 ? -42.837 37.437 0.240 1.00 54.19 514 VAL A CA 1
ATOM 4031 C C . VAL A 1 514 ? -43.804 36.770 -0.747 1.00 54.19 514 VAL A C 1
ATOM 4033 O O . VAL A 1 514 ? -43.474 35.738 -1.336 1.00 54.19 514 VAL A O 1
ATOM 4036 N N . GLY A 1 515 ? -44.975 37.372 -0.985 1.00 62.31 515 GLY A N 1
ATOM 4037 C CA . GLY A 1 515 ? -45.938 36.909 -1.988 1.00 62.31 515 GLY A CA 1
ATOM 4038 C C . GLY A 1 515 ? -45.378 36.922 -3.415 1.00 62.31 515 GLY A C 1
ATOM 4039 O O . GLY A 1 515 ? -45.494 35.924 -4.128 1.00 62.31 515 GLY A O 1
ATOM 4040 N N . ARG A 1 516 ? -44.702 38.009 -3.814 1.00 68.75 516 ARG A N 1
ATOM 4041 C CA . ARG A 1 516 ? -44.041 38.127 -5.128 1.00 68.75 516 ARG A CA 1
ATOM 4042 C C . ARG A 1 516 ? -42.929 37.091 -5.304 1.00 68.75 516 ARG A C 1
ATOM 4044 O O . ARG A 1 516 ? -42.872 36.437 -6.342 1.00 68.75 516 ARG A O 1
ATOM 4051 N N . LEU A 1 517 ? -42.109 36.873 -4.272 1.00 58.22 517 LEU A N 1
ATOM 4052 C CA . LEU A 1 517 ? -41.045 35.865 -4.297 1.00 58.22 517 LEU A CA 1
ATOM 4053 C C . LEU A 1 517 ? -41.609 34.443 -4.471 1.00 58.22 517 LEU A C 1
ATOM 4055 O O . LEU A 1 517 ? -41.098 33.667 -5.278 1.00 58.22 517 LEU A O 1
ATOM 4059 N N . ARG A 1 518 ? -42.696 34.108 -3.761 1.00 62.91 518 ARG A N 1
ATOM 4060 C CA . ARG A 1 518 ? -43.381 32.812 -3.907 1.00 62.91 518 ARG A CA 1
ATOM 4061 C C . ARG A 1 518 ? -43.942 32.611 -5.314 1.00 62.91 518 ARG A C 1
ATOM 4063 O O . ARG A 1 518 ? -43.752 31.538 -5.882 1.00 62.91 518 ARG A O 1
ATOM 4070 N N . ALA A 1 519 ? -44.581 33.631 -5.889 1.00 66.88 519 ALA A N 1
ATOM 4071 C CA . ALA A 1 519 ? -45.118 33.567 -7.248 1.00 66.88 519 ALA A CA 1
ATOM 4072 C C . ALA A 1 519 ? -44.010 33.369 -8.299 1.00 66.88 519 ALA A C 1
ATOM 4074 O O . ALA A 1 519 ? -44.158 32.545 -9.204 1.00 66.88 519 ALA A O 1
ATOM 4075 N N . LEU A 1 520 ? -42.875 34.058 -8.139 1.00 69.62 520 LEU A N 1
ATOM 4076 C CA . LEU A 1 520 ? -41.714 33.922 -9.021 1.00 69.62 520 LEU A CA 1
ATOM 4077 C C . LEU A 1 520 ? -41.140 32.493 -8.978 1.00 69.62 520 LEU A C 1
ATOM 4079 O O . LEU A 1 520 ? -40.960 31.859 -10.019 1.00 69.62 520 LEU A O 1
ATOM 4083 N N . LEU A 1 521 ? -40.935 31.948 -7.772 1.00 62.22 521 LEU A N 1
ATOM 4084 C CA . LEU A 1 521 ? -40.416 30.591 -7.567 1.00 62.22 521 LEU A CA 1
ATOM 4085 C C . LEU A 1 521 ? -41.381 29.510 -8.077 1.00 62.22 521 LEU A C 1
ATOM 4087 O O . LEU A 1 521 ? -40.946 28.556 -8.724 1.00 62.22 521 LEU A O 1
ATOM 4091 N N . ALA A 1 522 ? -42.690 29.674 -7.866 1.00 66.00 522 ALA A N 1
ATOM 4092 C CA . ALA A 1 522 ? -43.704 28.791 -8.446 1.00 66.00 522 ALA A CA 1
ATOM 4093 C C . ALA A 1 522 ? -43.681 28.835 -9.987 1.00 66.00 522 ALA A C 1
ATOM 4095 O O . ALA A 1 522 ? -43.787 27.799 -10.655 1.00 66.00 522 ALA A O 1
ATOM 4096 N N . GLY A 1 523 ? -43.454 30.018 -10.567 1.00 70.19 523 GLY A N 1
ATOM 4097 C CA . GLY A 1 523 ? -43.236 30.196 -12.001 1.00 70.19 523 GLY A CA 1
ATOM 4098 C C . GLY A 1 523 ? -42.001 29.451 -12.520 1.00 70.19 523 GLY A C 1
ATOM 4099 O O . GLY A 1 523 ? -42.048 28.890 -13.615 1.00 70.19 523 GLY A O 1
ATOM 4100 N N . TRP A 1 524 ? -40.916 29.392 -11.744 1.00 75.81 524 TRP A N 1
ATOM 4101 C CA . TRP A 1 524 ? -39.690 28.661 -12.102 1.00 75.81 524 TRP A CA 1
ATOM 4102 C C . TRP A 1 524 ? -39.853 27.138 -12.014 1.00 75.81 524 TRP A C 1
ATOM 4104 O O . TRP A 1 524 ? -39.349 26.417 -12.877 1.00 75.81 524 TRP A O 1
ATOM 4114 N N . VAL A 1 525 ? -40.611 26.635 -11.033 1.00 59.31 525 VAL A N 1
ATOM 4115 C CA . VAL A 1 525 ? -40.983 25.208 -10.949 1.00 59.31 525 VAL A CA 1
ATOM 4116 C C . VAL A 1 525 ? -41.858 24.808 -12.141 1.00 59.31 525 VAL A C 1
ATOM 4118 O O . VAL A 1 525 ? -41.618 23.784 -12.785 1.00 59.31 525 VAL A O 1
ATOM 4121 N N . THR A 1 526 ? -42.843 25.642 -12.489 1.00 65.81 526 THR A N 1
ATOM 4122 C CA . THR A 1 526 ? -43.752 25.385 -13.618 1.00 65.81 526 THR A CA 1
ATOM 4123 C C . THR A 1 526 ? -42.994 25.346 -14.948 1.00 65.81 526 THR A C 1
ATOM 4125 O O . THR A 1 526 ? -43.242 24.463 -15.770 1.00 65.81 526 THR A O 1
ATOM 4128 N N . ARG A 1 527 ? -42.005 26.236 -15.117 1.00 65.81 527 ARG A N 1
ATOM 4129 C CA . ARG A 1 527 ? -41.110 26.307 -16.286 1.00 65.81 527 ARG A CA 1
ATOM 4130 C C . ARG A 1 527 ? -40.002 25.240 -16.303 1.00 65.81 527 ARG A C 1
ATOM 4132 O O . ARG A 1 527 ? -39.233 25.186 -17.258 1.00 65.81 527 ARG A O 1
ATOM 4139 N N . GLY A 1 528 ? -39.929 24.378 -15.284 1.00 56.16 528 GLY A N 1
ATOM 4140 C CA . GLY A 1 528 ? -38.966 23.273 -15.206 1.00 56.16 528 GLY A CA 1
ATOM 4141 C C . GLY A 1 528 ? -37.533 23.699 -14.877 1.00 56.16 528 GLY A C 1
ATOM 4142 O O . GLY A 1 528 ? -36.609 22.913 -15.066 1.00 56.16 528 GLY A O 1
ATOM 4143 N N . TRP A 1 529 ? -37.333 24.930 -14.398 1.00 63.31 529 TRP A N 1
ATOM 4144 C CA . TRP A 1 529 ? -36.011 25.458 -14.036 1.00 63.31 529 TRP A CA 1
ATOM 4145 C C . TRP A 1 529 ? -35.546 24.951 -12.670 1.00 63.31 529 TRP A C 1
ATOM 4147 O O . TRP A 1 529 ? -34.350 24.804 -12.432 1.00 63.31 529 TRP A O 1
ATOM 4157 N N . ILE A 1 530 ? -36.500 24.641 -11.790 1.00 53.72 530 ILE A N 1
ATOM 4158 C CA . ILE A 1 530 ? -36.265 23.927 -10.537 1.00 53.72 530 ILE A CA 1
ATOM 4159 C C . ILE A 1 530 ? -36.776 22.490 -10.728 1.00 53.72 530 ILE A C 1
ATOM 4161 O O . ILE A 1 530 ? -37.930 22.315 -11.135 1.00 53.72 530 ILE A O 1
ATOM 4165 N N . PRO A 1 531 ? -35.957 21.454 -10.460 1.00 47.56 531 PRO A N 1
ATOM 4166 C CA . PRO A 1 531 ? -36.376 20.067 -10.609 1.00 47.56 531 PRO A CA 1
ATOM 4167 C C . PRO A 1 531 ? -37.631 19.776 -9.786 1.00 47.56 531 PRO A C 1
ATOM 4169 O O . PRO A 1 531 ? -37.688 20.075 -8.593 1.00 47.56 531 PRO A O 1
ATOM 4172 N N . ARG A 1 532 ? -38.619 19.116 -10.399 1.00 46.09 532 ARG A N 1
ATOM 4173 C CA . ARG A 1 532 ? -39.871 18.714 -9.726 1.00 46.09 532 ARG A CA 1
ATOM 4174 C C . ARG A 1 532 ? -39.672 17.674 -8.612 1.00 46.09 532 ARG A C 1
ATOM 4176 O O . ARG A 1 532 ? -40.620 17.339 -7.920 1.00 46.09 532 ARG A O 1
ATOM 4183 N N . THR A 1 533 ? -38.449 17.174 -8.429 1.00 43.16 533 THR A N 1
ATOM 4184 C CA . THR A 1 533 ? -38.046 16.245 -7.361 1.00 43.16 533 THR A CA 1
ATOM 4185 C C . THR A 1 533 ? -37.664 16.949 -6.054 1.00 43.16 533 THR A C 1
ATOM 4187 O O . THR A 1 533 ? -37.049 16.324 -5.192 1.00 43.16 533 THR A O 1
ATOM 4190 N N . ALA A 1 534 ? -37.951 18.246 -5.913 1.00 46.69 534 ALA A N 1
ATOM 4191 C CA . ALA A 1 534 ? -37.763 18.960 -4.656 1.00 46.69 534 ALA A CA 1
ATOM 4192 C C . ALA A 1 534 ? -38.630 18.350 -3.535 1.00 46.69 534 ALA A C 1
ATOM 4194 O O . ALA A 1 534 ? -39.692 17.782 -3.787 1.00 46.69 534 ALA A O 1
ATOM 4195 N N . GLU A 1 535 ? -38.139 18.439 -2.300 1.00 45.44 535 GLU A N 1
ATOM 4196 C CA . GLU A 1 535 ? -38.720 17.799 -1.114 1.00 45.44 535 GLU A CA 1
ATOM 4197 C C . GLU A 1 535 ? -40.204 18.212 -0.927 1.00 45.44 535 GLU A C 1
ATOM 4199 O O . GLU A 1 535 ? -40.537 19.380 -1.145 1.00 45.44 535 GLU A O 1
ATOM 4204 N N . PRO A 1 536 ? -41.138 17.308 -0.566 1.00 43.84 536 PRO A N 1
ATOM 4205 C CA . PRO A 1 536 ? -42.571 17.627 -0.512 1.00 43.84 536 PRO A CA 1
ATOM 4206 C C . PRO A 1 536 ? -42.921 18.814 0.398 1.00 43.84 536 PRO A C 1
ATOM 4208 O O . PRO A 1 536 ? -43.872 19.546 0.116 1.00 43.84 536 PRO A O 1
ATOM 4211 N N . SER A 1 537 ? -42.133 19.050 1.453 1.00 45.38 537 SER A N 1
ATOM 4212 C CA . SER A 1 537 ? -42.301 20.208 2.337 1.00 45.38 537 SER A CA 1
ATOM 4213 C C . SER A 1 537 ? -42.021 21.542 1.628 1.00 45.38 537 SER A C 1
ATOM 4215 O O . SER A 1 537 ? -42.716 22.528 1.875 1.00 45.38 537 SER A O 1
ATOM 4217 N N . PHE A 1 538 ? -41.087 21.561 0.672 1.00 49.97 538 PHE A N 1
ATOM 4218 C CA . PHE A 1 538 ? -40.765 22.723 -0.159 1.00 49.97 538 PHE A CA 1
ATOM 4219 C C . PHE A 1 538 ? -41.914 23.072 -1.118 1.00 49.97 538 PHE A C 1
ATOM 4221 O O . PHE A 1 538 ? -42.308 24.234 -1.215 1.00 49.97 538 PHE A O 1
ATOM 4228 N N . LEU A 1 539 ? -42.513 22.074 -1.778 1.00 47.06 539 LEU A N 1
ATOM 4229 C CA . LEU A 1 539 ? -43.665 22.286 -2.669 1.00 47.06 539 LEU A CA 1
ATOM 4230 C C . LEU A 1 539 ? -44.925 22.714 -1.896 1.00 47.06 539 LEU A C 1
ATOM 4232 O O . LEU A 1 539 ? -45.687 23.564 -2.364 1.00 47.06 539 LEU A O 1
ATOM 4236 N N . HIS A 1 540 ? -45.105 22.194 -0.679 1.00 48.16 540 HIS A N 1
ATOM 4237 C CA . HIS A 1 540 ? -46.191 22.595 0.213 1.00 48.16 540 HIS A CA 1
ATOM 4238 C C . HIS A 1 540 ? -46.009 24.030 0.743 1.00 48.16 540 HIS A C 1
ATOM 4240 O O . HIS A 1 540 ? -46.984 24.779 0.828 1.00 48.16 540 HIS A O 1
ATOM 4246 N N . ALA A 1 541 ? -44.778 24.454 1.049 1.00 48.19 541 ALA A N 1
ATOM 4247 C CA . ALA A 1 541 ? -44.471 25.830 1.457 1.00 48.19 541 ALA A CA 1
ATOM 4248 C C . ALA A 1 541 ? -44.684 26.863 0.328 1.00 48.19 541 ALA A C 1
ATOM 4250 O O . ALA A 1 541 ? -44.881 28.051 0.604 1.00 48.19 541 ALA A O 1
ATOM 4251 N N . LEU A 1 542 ? -44.677 26.409 -0.932 1.00 43.97 542 LEU A N 1
ATOM 4252 C CA . LEU A 1 542 ? -44.987 27.201 -2.127 1.00 43.97 542 LEU A CA 1
ATOM 4253 C C . LEU A 1 542 ? -46.471 27.151 -2.544 1.00 43.97 542 LEU A C 1
ATOM 4255 O O . LEU A 1 542 ? -46.855 27.869 -3.463 1.00 43.97 542 LEU A O 1
ATOM 4259 N N . GLY A 1 543 ? -47.313 26.350 -1.876 1.00 43.38 543 GLY A N 1
ATOM 4260 C CA . GLY A 1 543 ? -48.757 26.281 -2.140 1.00 43.38 543 GLY A CA 1
ATOM 4261 C C . GLY A 1 543 ? -49.167 25.489 -3.390 1.00 43.38 543 GLY A C 1
ATOM 4262 O O . GLY A 1 543 ? -50.254 25.722 -3.911 1.00 43.38 543 GLY A O 1
ATOM 4263 N N . ALA A 1 544 ? -48.336 24.558 -3.878 1.00 46.34 544 ALA A N 1
ATOM 4264 C CA . ALA A 1 544 ? -48.606 23.777 -5.093 1.00 46.34 544 ALA A CA 1
ATOM 4265 C C . ALA A 1 544 ? -48.694 22.258 -4.806 1.00 46.34 544 ALA A C 1
ATOM 4267 O O . ALA A 1 544 ? -47.720 21.535 -5.028 1.00 46.34 544 ALA A O 1
ATOM 4268 N N . PRO A 1 545 ? -49.836 21.748 -4.300 1.00 38.66 545 PRO A N 1
ATOM 4269 C CA . PRO A 1 545 ? -49.935 20.371 -3.806 1.00 38.66 545 PRO A CA 1
ATOM 4270 C C . PRO A 1 545 ? -50.108 19.276 -4.879 1.00 38.66 545 PRO A C 1
ATOM 4272 O O . PRO A 1 545 ? -49.938 18.108 -4.546 1.00 38.66 545 PRO A O 1
ATOM 4275 N N . ASP A 1 546 ? -50.400 19.597 -6.148 1.00 40.72 546 ASP A N 1
ATOM 4276 C CA . ASP A 1 546 ? -50.965 18.603 -7.089 1.00 40.72 546 ASP A CA 1
ATOM 4277 C C . ASP A 1 546 ? -50.064 18.188 -8.274 1.00 40.72 546 ASP A C 1
ATOM 4279 O O . ASP A 1 546 ? -50.529 17.859 -9.364 1.00 40.72 546 ASP A O 1
ATOM 4283 N N . LEU A 1 547 ? -48.739 18.197 -8.093 1.00 39.94 547 LEU A N 1
ATOM 4284 C CA . LEU A 1 547 ? -47.782 17.925 -9.179 1.00 39.94 547 LEU A CA 1
ATOM 4285 C C . LEU A 1 547 ? -46.815 16.776 -8.861 1.00 39.94 547 LEU A C 1
ATOM 4287 O O . LEU A 1 547 ? -45.598 16.945 -8.901 1.00 39.94 547 LEU A O 1
ATOM 4291 N N . SER A 1 548 ? -47.348 15.576 -8.604 1.00 32.59 548 SER A N 1
ATOM 4292 C CA . SER A 1 548 ? -46.544 14.348 -8.491 1.00 32.59 548 SER A CA 1
ATOM 4293 C C . SER A 1 548 ? -46.965 13.284 -9.513 1.00 32.59 548 SER A C 1
ATOM 4295 O O . SER A 1 548 ? -47.780 12.414 -9.225 1.00 32.59 548 SER A O 1
ATOM 4297 N N . ARG A 1 549 ? -46.397 13.328 -10.730 1.00 34.72 549 ARG A N 1
ATOM 4298 C CA . ARG A 1 549 ? -46.201 12.148 -11.605 1.00 34.72 549 ARG A CA 1
ATOM 4299 C C . ARG A 1 549 ? -45.337 12.469 -12.834 1.00 34.72 549 ARG A C 1
ATOM 4301 O O . ARG A 1 549 ? -45.453 13.537 -13.422 1.00 34.72 549 ARG A O 1
ATOM 4308 N N . ALA A 1 550 ? -44.548 11.460 -13.212 1.00 28.38 550 ALA A N 1
ATOM 4309 C CA . ALA A 1 550 ? -43.611 11.340 -14.338 1.00 28.38 550 ALA A CA 1
ATOM 4310 C C . ALA A 1 550 ? -42.243 12.038 -14.179 1.00 28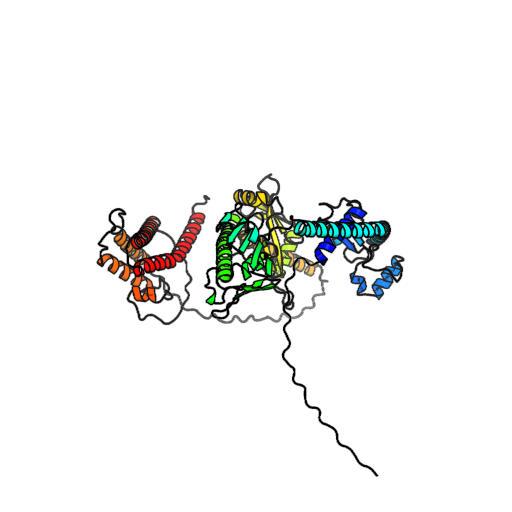.38 550 ALA A C 1
ATOM 4312 O O . ALA A 1 550 ? -42.126 13.259 -14.130 1.00 28.38 550 ALA A O 1
ATOM 4313 N N . GLY A 1 551 ? -41.196 11.206 -14.112 1.00 38.72 551 GLY A N 1
ATOM 4314 C CA . GLY A 1 551 ? -39.796 11.616 -14.093 1.00 38.72 551 GLY A CA 1
ATOM 4315 C C . GLY A 1 551 ? -39.243 11.867 -15.492 1.00 38.72 551 GLY A C 1
ATOM 4316 O O . GLY A 1 551 ? -39.621 11.183 -16.438 1.00 38.72 551 GLY A O 1
ATOM 4317 N N . LEU A 1 552 ? -38.325 12.830 -15.589 1.00 24.75 552 LEU A N 1
ATOM 4318 C CA . LEU A 1 552 ? -37.466 13.083 -16.744 1.00 24.75 552 LEU A CA 1
ATOM 4319 C C . LEU A 1 552 ? -36.182 13.790 -16.274 1.00 24.75 552 LEU A C 1
ATOM 4321 O O . LEU A 1 552 ? -36.230 14.754 -15.512 1.00 24.75 552 LEU A O 1
ATOM 4325 N N . THR A 1 553 ? -35.040 13.291 -16.740 1.00 32.56 553 THR A N 1
ATOM 4326 C CA . THR A 1 553 ? -33.705 13.907 -16.663 1.00 32.56 553 THR A CA 1
ATOM 4327 C C . THR A 1 553 ? -33.516 14.910 -17.800 1.00 32.56 553 THR A C 1
ATOM 4329 O O . THR A 1 553 ? -33.906 14.616 -18.928 1.00 32.56 553 THR A O 1
ATOM 4332 N N . LEU A 1 554 ? -32.853 16.043 -17.542 1.00 25.97 554 LEU A N 1
ATOM 4333 C CA . LEU A 1 554 ? -32.464 17.002 -18.584 1.00 25.97 554 LEU A CA 1
ATOM 4334 C C . LEU A 1 554 ? -30.975 17.360 -18.513 1.00 25.97 554 LEU A C 1
ATOM 4336 O O . LEU A 1 554 ? -30.439 17.677 -17.452 1.00 25.97 554 LEU A O 1
ATOM 4340 N N . ALA A 1 555 ? -30.348 17.305 -19.688 1.00 28.58 555 ALA A N 1
ATOM 4341 C CA . ALA A 1 555 ? -29.012 17.780 -20.019 1.00 28.58 555 ALA A CA 1
ATOM 4342 C C . ALA A 1 555 ? -29.114 19.103 -20.800 1.00 28.58 555 ALA A C 1
ATOM 4344 O O . ALA A 1 555 ? -30.063 19.286 -21.561 1.00 28.58 555 ALA A O 1
ATOM 4345 N N . GLY A 1 556 ? -28.114 19.982 -20.670 1.00 26.98 556 GLY A N 1
ATOM 4346 C CA . GLY A 1 556 ? -27.923 21.127 -21.570 1.00 26.98 556 GLY A CA 1
ATOM 4347 C C . GLY A 1 556 ? -27.394 22.396 -20.894 1.00 26.98 556 GLY A C 1
ATOM 4348 O O . GLY A 1 556 ? -27.952 22.871 -19.912 1.00 26.98 556 GLY A O 1
ATOM 4349 N N . THR A 1 557 ? -26.310 22.936 -21.448 1.00 36.84 557 THR A N 1
ATOM 4350 C CA . THR A 1 557 ? -25.582 24.158 -21.059 1.00 36.84 557 THR A CA 1
ATOM 4351 C C . THR A 1 557 ? -26.169 25.427 -21.696 1.00 36.84 557 THR A C 1
ATOM 4353 O O . THR A 1 557 ? -26.521 25.395 -22.873 1.00 36.84 557 THR A O 1
ATOM 4356 N N . ALA A 1 558 ? -26.169 26.562 -20.980 1.00 29.77 558 ALA A N 1
ATOM 4357 C CA . ALA A 1 558 ? -26.414 27.906 -21.533 1.00 29.77 558 ALA A CA 1
ATOM 4358 C C . ALA A 1 558 ? -25.481 28.975 -20.895 1.00 29.77 558 ALA A C 1
ATOM 4360 O O . ALA A 1 558 ? -25.064 28.774 -19.750 1.00 29.77 558 ALA A O 1
ATOM 4361 N N . PRO A 1 559 ? -25.121 30.077 -21.602 1.00 37.59 559 PRO A N 1
ATOM 4362 C CA . PRO A 1 559 ? -24.006 30.963 -21.246 1.00 37.59 559 PRO A CA 1
ATOM 4363 C C . PRO A 1 559 ? -24.411 32.327 -20.632 1.00 37.59 559 PRO A C 1
ATOM 4365 O O . PRO A 1 559 ? -25.565 32.578 -20.304 1.00 37.59 559 PRO A O 1
ATOM 4368 N N . ALA A 1 560 ? -23.389 33.165 -20.419 1.00 33.41 560 ALA A N 1
ATOM 4369 C CA . ALA A 1 560 ? -23.225 34.187 -19.384 1.00 33.41 560 ALA A CA 1
ATOM 4370 C C . ALA A 1 560 ? -23.912 35.556 -19.583 1.00 33.41 560 ALA A C 1
ATOM 4372 O O . ALA A 1 560 ? -23.810 36.144 -20.652 1.00 33.41 560 ALA A O 1
ATOM 4373 N N . ALA A 1 561 ? -24.431 36.116 -18.476 1.00 35.62 561 ALA A N 1
ATOM 4374 C CA . ALA A 1 561 ? -24.148 37.471 -17.958 1.00 35.62 561 ALA A CA 1
ATOM 4375 C C . ALA A 1 561 ? -25.000 37.760 -16.698 1.00 35.62 561 ALA A C 1
ATOM 4377 O O . ALA A 1 561 ? -26.188 38.013 -16.834 1.00 35.62 561 ALA A O 1
ATOM 4378 N N . ALA A 1 562 ? -24.412 37.731 -15.489 1.00 37.59 562 ALA A N 1
ATOM 4379 C CA . ALA A 1 562 ? -24.931 38.390 -14.268 1.00 37.59 562 ALA A CA 1
ATOM 4380 C C . ALA A 1 562 ? -24.002 38.130 -13.058 1.00 37.59 562 ALA A C 1
ATOM 4382 O O . ALA A 1 562 ? -24.236 37.211 -12.278 1.00 37.59 562 ALA A O 1
ATOM 4383 N N . SER A 1 563 ? -22.926 38.909 -12.869 1.00 43.97 563 SER A N 1
ATOM 4384 C CA . SER A 1 563 ? -22.032 38.726 -11.699 1.00 43.97 563 SER A CA 1
ATOM 4385 C C . SER A 1 563 ? -22.345 39.654 -10.517 1.00 43.97 563 SER A C 1
ATOM 4387 O O . SER A 1 563 ? -21.925 39.379 -9.393 1.00 43.97 563 SER A O 1
ATOM 4389 N N . ALA A 1 564 ? -23.072 40.755 -10.729 1.00 40.19 564 ALA A N 1
ATOM 4390 C CA . ALA A 1 564 ? -23.431 41.693 -9.660 1.00 40.19 564 ALA A CA 1
ATOM 4391 C C . ALA A 1 564 ? -24.704 41.245 -8.921 1.00 40.19 564 ALA A C 1
ATOM 4393 O O . ALA A 1 564 ? -24.696 41.117 -7.698 1.00 40.19 564 ALA A O 1
ATOM 4394 N N . THR A 1 565 ? -25.746 40.885 -9.672 1.00 42.47 565 THR A N 1
ATOM 4395 C CA . THR A 1 565 ? -27.043 40.439 -9.143 1.00 42.47 565 THR A CA 1
ATOM 4396 C C . THR A 1 565 ? -26.924 39.150 -8.329 1.00 42.47 565 THR A C 1
ATOM 4398 O O . THR A 1 565 ? -27.477 39.049 -7.240 1.00 42.47 565 THR A O 1
ATOM 4401 N N . ALA A 1 566 ? -26.114 38.189 -8.788 1.00 44.50 566 ALA A N 1
ATOM 4402 C CA . ALA A 1 566 ? -25.879 36.932 -8.073 1.00 44.50 566 ALA A CA 1
ATOM 4403 C C . ALA A 1 566 ? -25.212 37.142 -6.699 1.00 44.50 566 ALA A C 1
ATOM 4405 O O . ALA A 1 566 ? -25.567 36.482 -5.724 1.00 44.50 566 ALA A O 1
ATOM 4406 N N . ARG A 1 567 ? -24.285 38.107 -6.594 1.00 43.31 567 ARG A N 1
ATOM 4407 C CA . ARG A 1 567 ? -23.644 38.465 -5.318 1.00 43.31 567 ARG A CA 1
ATOM 4408 C C . ARG A 1 567 ? -24.626 39.123 -4.349 1.00 43.31 567 ARG A C 1
ATOM 4410 O O . ARG A 1 567 ? -24.583 38.824 -3.159 1.00 43.31 567 ARG A O 1
ATOM 4417 N N . GLN A 1 568 ? -25.533 39.959 -4.852 1.00 44.47 568 GLN A N 1
ATOM 4418 C CA . GLN A 1 568 ? -26.574 40.600 -4.041 1.00 44.47 568 GLN A CA 1
ATOM 4419 C C . GLN A 1 568 ? -27.615 39.591 -3.537 1.00 44.47 568 GLN A C 1
ATOM 4421 O O . GLN A 1 568 ? -27.976 39.627 -2.365 1.00 44.47 568 GLN A O 1
ATOM 4426 N N . VAL A 1 569 ? -28.021 38.630 -4.373 1.00 47.41 569 VAL A N 1
ATOM 4427 C CA . VAL A 1 569 ? -28.936 37.544 -3.977 1.00 47.41 569 VAL A CA 1
ATOM 4428 C C . VAL A 1 569 ? -28.307 36.649 -2.906 1.00 47.41 569 VAL A C 1
ATOM 4430 O O . VAL A 1 569 ? -28.970 36.300 -1.931 1.00 47.41 569 VAL A O 1
ATOM 4433 N N . PHE A 1 570 ? -27.017 36.319 -3.033 1.00 47.59 570 PHE A N 1
ATOM 4434 C CA . PHE A 1 570 ? -26.313 35.509 -2.035 1.00 47.59 570 PHE A CA 1
ATOM 4435 C C . PHE A 1 570 ? -26.152 36.249 -0.700 1.00 47.59 570 PHE A C 1
ATOM 4437 O O . PHE A 1 570 ? -26.380 35.668 0.360 1.00 47.59 570 PHE A O 1
ATOM 4444 N N . ALA A 1 571 ? -25.827 37.545 -0.738 1.00 47.91 571 ALA A N 1
ATOM 4445 C CA . ALA A 1 571 ? -25.763 38.380 0.459 1.00 47.91 571 ALA A CA 1
ATOM 4446 C C . ALA A 1 571 ? -27.133 38.493 1.152 1.00 47.91 571 ALA A C 1
ATOM 4448 O O . ALA A 1 571 ? -27.198 38.389 2.377 1.00 47.91 571 ALA A O 1
ATOM 4449 N N . ALA A 1 572 ? -28.219 38.623 0.382 1.00 46.78 572 ALA A N 1
ATOM 4450 C CA . ALA A 1 572 ? -29.584 38.683 0.899 1.00 46.78 572 ALA A CA 1
ATOM 4451 C C . ALA A 1 572 ? -30.030 37.353 1.529 1.00 46.78 572 ALA A C 1
ATOM 4453 O O . ALA A 1 572 ? -30.505 37.346 2.661 1.00 46.78 572 ALA A O 1
ATOM 4454 N N . LEU A 1 573 ? -29.801 36.215 0.862 1.00 49.81 573 LEU A N 1
ATOM 4455 C CA . LEU A 1 573 ? -30.107 34.887 1.414 1.00 49.81 573 LEU A CA 1
ATOM 4456 C C . LEU A 1 573 ? -29.312 34.612 2.696 1.00 49.81 573 LEU A C 1
ATOM 4458 O O . LEU A 1 573 ? -29.875 34.148 3.687 1.00 49.81 573 LEU A O 1
ATOM 4462 N N . HIS A 1 574 ? -28.025 34.967 2.707 1.00 48.88 574 HIS A N 1
ATOM 4463 C CA . HIS A 1 574 ? -27.157 34.791 3.867 1.00 48.88 574 HIS A CA 1
ATOM 4464 C C . HIS A 1 574 ? -27.539 35.723 5.037 1.00 48.88 574 HIS A C 1
ATOM 4466 O O . HIS A 1 574 ? -27.409 35.353 6.211 1.00 48.88 574 HIS A O 1
ATOM 4472 N N . ALA A 1 575 ? -28.022 36.935 4.747 1.00 47.50 575 ALA A N 1
ATOM 4473 C CA . ALA A 1 575 ? -28.572 37.849 5.747 1.00 47.50 575 ALA A CA 1
ATOM 4474 C C . ALA A 1 575 ? -29.886 37.310 6.334 1.00 47.50 575 ALA A C 1
ATOM 4476 O O . ALA A 1 575 ? -30.007 37.239 7.555 1.00 47.50 575 ALA A O 1
ATOM 4477 N N . VAL A 1 576 ? -30.806 36.818 5.495 1.00 48.06 576 VAL A N 1
ATOM 4478 C CA . VAL A 1 576 ? -32.076 36.200 5.921 1.00 48.06 576 VAL A CA 1
ATOM 4479 C C . VAL A 1 576 ? -31.834 34.995 6.834 1.00 48.06 576 VAL A C 1
ATOM 4481 O O . VAL A 1 576 ? -32.463 34.893 7.887 1.00 48.06 576 VAL A O 1
ATOM 4484 N N . THR A 1 577 ? -30.867 34.126 6.519 1.00 50.53 577 THR A N 1
ATOM 4485 C CA . THR A 1 577 ? -30.509 32.996 7.397 1.00 50.53 577 THR A CA 1
ATOM 4486 C C . THR A 1 577 ? -29.927 33.427 8.744 1.00 50.53 577 THR A C 1
ATOM 4488 O O . THR A 1 577 ? -30.180 32.768 9.751 1.00 50.53 577 THR A O 1
ATOM 4491 N N . ARG A 1 578 ? -29.165 34.531 8.795 1.00 46.62 578 ARG A N 1
ATOM 4492 C CA . ARG A 1 578 ? -28.608 35.048 10.057 1.00 46.62 578 ARG A CA 1
ATOM 4493 C C . ARG A 1 578 ? -29.654 35.772 10.900 1.00 46.62 578 ARG A C 1
ATOM 4495 O O . ARG A 1 578 ? -29.665 35.587 12.111 1.00 46.62 578 ARG A O 1
ATOM 4502 N N . GLY A 1 579 ? -30.551 36.531 10.273 1.00 46.50 579 GLY A N 1
ATOM 4503 C CA . GLY A 1 579 ? -31.665 37.185 10.958 1.00 46.50 579 GLY A CA 1
ATOM 4504 C C . GLY A 1 579 ? -32.700 36.198 11.499 1.00 46.50 579 GLY A C 1
ATOM 4505 O O . GLY A 1 579 ? -33.153 36.348 12.628 1.00 46.50 579 GLY A O 1
ATOM 4506 N N . ALA A 1 580 ? -33.010 35.126 10.759 1.00 45.25 580 ALA A N 1
ATOM 4507 C CA . ALA A 1 580 ? -33.915 34.074 11.234 1.00 45.25 580 ALA A CA 1
ATOM 4508 C C . ALA A 1 580 ? -33.370 33.341 12.476 1.00 45.25 580 ALA A C 1
ATOM 4510 O O . ALA A 1 580 ? -34.141 32.974 13.361 1.00 45.25 580 ALA A O 1
ATOM 4511 N N . ALA A 1 581 ? -32.045 33.188 12.585 1.00 46.19 581 ALA A N 1
ATOM 4512 C CA . ALA A 1 581 ? -31.391 32.624 13.767 1.00 46.19 581 ALA A CA 1
ATOM 4513 C C . ALA A 1 581 ? -31.428 33.553 15.000 1.00 46.19 581 ALA A C 1
ATOM 4515 O O . ALA A 1 581 ? -31.202 33.084 16.113 1.00 46.19 581 ALA A O 1
ATOM 4516 N N . ALA A 1 582 ? -31.723 34.846 14.817 1.00 43.59 582 ALA A N 1
ATOM 4517 C CA . ALA A 1 582 ? -31.715 35.856 15.875 1.00 43.59 582 ALA A CA 1
ATOM 4518 C C . ALA A 1 582 ? -33.103 36.156 16.481 1.00 43.59 582 ALA A C 1
ATOM 4520 O O . ALA A 1 582 ? -33.202 37.023 17.346 1.00 43.59 582 ALA A O 1
ATOM 4521 N N . GLY A 1 583 ? -34.168 35.441 16.086 1.00 49.91 583 GLY A N 1
ATOM 4522 C CA . GLY A 1 583 ? -35.480 35.599 16.735 1.00 49.91 583 GLY A CA 1
ATOM 4523 C C . GLY A 1 583 ? -36.722 35.116 15.979 1.00 49.91 583 GLY A C 1
ATOM 4524 O O . GLY A 1 583 ? -37.824 35.480 16.383 1.00 49.91 583 GLY A O 1
ATOM 4525 N N . ALA A 1 584 ? -36.599 34.331 14.903 1.00 46.78 584 ALA A N 1
ATOM 4526 C CA . ALA A 1 584 ? -37.762 33.778 14.199 1.00 46.78 584 ALA A CA 1
ATOM 4527 C C . ALA A 1 584 ? -38.129 32.368 14.699 1.00 46.78 584 ALA A C 1
ATOM 4529 O O . ALA A 1 584 ? -37.275 31.628 15.187 1.00 46.78 584 ALA A O 1
ATOM 4530 N N . ASP A 1 585 ? -39.401 31.986 14.526 1.00 48.62 585 ASP A N 1
ATOM 4531 C CA . ASP A 1 585 ? -39.880 30.612 14.725 1.00 48.62 585 ASP A CA 1
ATOM 4532 C C . ASP A 1 585 ? -38.974 29.603 13.989 1.00 48.62 585 ASP A C 1
ATOM 4534 O O . ASP A 1 585 ? -38.598 29.801 12.827 1.00 48.62 585 ASP A O 1
ATOM 4538 N N . VAL A 1 586 ? -38.638 28.509 14.680 1.00 42.97 586 VAL A N 1
ATOM 4539 C CA . VAL A 1 586 ? -37.715 27.437 14.271 1.00 42.97 586 VAL A CA 1
ATOM 4540 C C . VAL A 1 586 ? -38.049 26.902 12.875 1.00 42.97 586 VAL A C 1
ATOM 4542 O O . VAL A 1 586 ? -37.150 26.546 12.109 1.00 42.97 586 VAL A O 1
ATOM 4545 N N . THR A 1 587 ? -39.329 26.911 12.503 1.00 44.25 587 THR A N 1
ATOM 4546 C CA . THR A 1 587 ? -39.822 26.488 11.187 1.00 44.25 587 THR A CA 1
ATOM 4547 C C . THR A 1 587 ? -39.282 27.360 10.045 1.00 44.25 587 THR A C 1
ATOM 4549 O O . THR A 1 587 ? -38.909 26.845 8.991 1.00 44.25 587 THR A O 1
ATOM 4552 N N . SER A 1 588 ? -39.157 28.673 10.262 1.00 44.22 588 SER A N 1
ATOM 4553 C CA . SER A 1 588 ? -38.679 29.634 9.254 1.00 44.22 588 SER A CA 1
ATOM 4554 C C . SER A 1 588 ? -37.158 29.586 9.084 1.00 44.22 588 SER A C 1
ATOM 4556 O O . SER A 1 588 ? -36.654 29.642 7.962 1.00 44.22 588 SER A O 1
ATOM 4558 N N . ALA A 1 589 ? -36.417 29.411 10.183 1.00 47.44 589 ALA A N 1
ATOM 4559 C CA . ALA A 1 589 ? -34.964 29.239 10.146 1.00 47.44 589 ALA A CA 1
ATOM 4560 C C . ALA A 1 589 ? -34.562 27.921 9.463 1.00 47.44 589 ALA A C 1
ATOM 4562 O O . ALA A 1 589 ? -33.597 27.876 8.695 1.00 47.44 589 ALA A O 1
ATOM 4563 N N . ARG A 1 590 ? -35.337 26.855 9.696 1.00 48.75 590 ARG A N 1
ATOM 4564 C CA . ARG A 1 590 ? -35.158 25.565 9.030 1.00 48.75 590 ARG A CA 1
ATOM 4565 C C . ARG A 1 590 ? -35.446 25.654 7.531 1.00 48.75 590 ARG A C 1
ATOM 4567 O O . ARG A 1 590 ? -34.590 25.254 6.751 1.00 48.75 590 ARG A O 1
ATOM 4574 N N . ALA A 1 591 ? -36.571 26.249 7.131 1.00 46.94 591 ALA A N 1
ATOM 4575 C CA . ALA A 1 591 ? -36.920 26.415 5.718 1.00 46.94 591 ALA A CA 1
ATOM 4576 C C . ALA A 1 591 ? -35.896 27.278 4.955 1.00 46.94 591 ALA A C 1
ATOM 4578 O O . ALA A 1 591 ? -35.532 26.959 3.825 1.00 46.94 591 ALA A O 1
ATOM 4579 N N . ALA A 1 592 ? -35.373 28.342 5.580 1.00 47.25 592 ALA A N 1
ATOM 4580 C CA . ALA A 1 592 ? -34.326 29.175 4.986 1.00 47.25 592 ALA A CA 1
ATOM 4581 C C . ALA A 1 592 ? -33.006 28.407 4.793 1.00 47.25 592 ALA A C 1
ATOM 4583 O O . ALA A 1 592 ? -32.332 28.570 3.775 1.00 47.25 592 ALA A O 1
ATOM 4584 N N . ARG A 1 593 ? -32.646 27.543 5.749 1.00 49.38 593 ARG A N 1
ATOM 4585 C CA . ARG A 1 593 ? -31.452 26.697 5.659 1.00 49.38 593 ARG A CA 1
ATOM 4586 C C . ARG A 1 593 ? -31.607 25.589 4.620 1.00 49.38 593 ARG A C 1
ATOM 4588 O O . ARG A 1 593 ? -30.706 25.397 3.815 1.00 49.38 593 ARG A O 1
ATOM 4595 N N . GLU A 1 594 ? -32.764 24.937 4.577 1.00 50.41 594 GLU A N 1
ATOM 4596 C CA . GLU A 1 594 ? -33.091 23.930 3.560 1.00 50.41 594 GLU A CA 1
ATOM 4597 C C . GLU A 1 594 ? -33.088 24.539 2.147 1.00 50.41 594 GLU A C 1
ATOM 4599 O O . GLU A 1 594 ? -32.575 23.924 1.213 1.00 50.41 594 GLU A O 1
ATOM 4604 N N . LEU A 1 595 ? -33.560 25.782 1.986 1.00 47.84 595 LEU A N 1
ATOM 4605 C CA . LEU A 1 595 ? -33.476 26.517 0.721 1.00 47.84 595 LEU A CA 1
ATOM 4606 C C . LEU A 1 595 ? -32.024 26.830 0.323 1.00 47.84 595 LEU A C 1
ATOM 4608 O O . LEU A 1 595 ? -31.653 26.655 -0.838 1.00 47.84 595 LEU A O 1
ATOM 4612 N N . ALA A 1 596 ? -31.193 27.274 1.270 1.00 51.28 596 ALA A N 1
ATOM 4613 C CA . ALA A 1 596 ? -29.778 27.548 1.020 1.00 51.28 596 ALA A CA 1
ATOM 4614 C C . ALA A 1 596 ? -29.017 26.273 0.615 1.00 51.28 596 ALA A C 1
ATOM 4616 O O . ALA A 1 596 ? -28.278 26.280 -0.373 1.00 51.28 596 ALA A O 1
ATOM 4617 N N . ASP A 1 597 ? -29.263 25.168 1.319 1.00 49.53 597 ASP A N 1
ATOM 4618 C CA . ASP A 1 597 ? -28.652 23.869 1.040 1.00 49.53 597 ASP A CA 1
ATOM 4619 C C . ASP A 1 597 ? -29.124 23.296 -0.309 1.00 49.53 597 ASP A C 1
ATOM 4621 O O . ASP A 1 597 ? -28.331 22.704 -1.043 1.00 49.53 597 ASP A O 1
ATOM 4625 N N . ALA A 1 598 ? -30.386 23.523 -0.694 1.00 47.19 598 ALA A N 1
ATOM 4626 C CA . ALA A 1 598 ? -30.918 23.098 -1.989 1.00 47.19 598 ALA A CA 1
ATOM 4627 C C . ALA A 1 598 ? -30.352 23.908 -3.171 1.00 47.19 598 ALA A C 1
ATOM 4629 O O . ALA A 1 598 ? -30.150 23.363 -4.260 1.00 47.19 598 ALA A O 1
ATOM 4630 N N . LEU A 1 599 ? -30.074 25.202 -2.974 1.00 48.59 599 LEU A N 1
ATOM 4631 C CA . LEU A 1 599 ? -29.560 26.088 -4.025 1.00 48.59 599 LEU A CA 1
ATOM 4632 C C . LEU A 1 599 ? -28.030 26.036 -4.170 1.00 48.59 599 LEU A C 1
ATOM 4634 O O . LEU A 1 599 ? -27.515 26.301 -5.262 1.00 48.59 599 LEU A O 1
ATOM 4638 N N . ALA A 1 600 ? -27.294 25.651 -3.123 1.00 52.25 600 ALA A N 1
ATOM 4639 C CA . ALA A 1 600 ? -25.830 25.607 -3.133 1.00 52.25 600 ALA A CA 1
ATOM 4640 C C . ALA A 1 600 ? -25.223 24.739 -4.265 1.00 52.25 600 ALA A C 1
ATOM 4642 O O . ALA A 1 600 ? -24.311 25.215 -4.946 1.00 52.25 600 ALA A O 1
ATOM 4643 N N . PRO A 1 601 ? -25.731 23.528 -4.580 1.00 46.81 601 PRO A N 1
ATOM 4644 C CA . PRO A 1 601 ? -25.195 22.706 -5.669 1.00 46.81 601 PRO A CA 1
ATOM 4645 C C . PRO A 1 601 ? -25.476 23.279 -7.062 1.00 46.81 601 PRO A C 1
ATOM 4647 O O . PRO A 1 601 ? -24.721 23.037 -8.004 1.00 46.81 601 PRO A O 1
ATOM 4650 N N . PHE A 1 602 ? -26.581 24.012 -7.228 1.00 50.22 602 PHE A N 1
ATOM 4651 C CA . PHE A 1 602 ? -26.893 24.691 -8.486 1.00 50.22 602 PHE A CA 1
ATOM 4652 C C . PHE A 1 602 ? -25.915 25.845 -8.724 1.00 50.22 602 PHE A C 1
ATOM 4654 O O . PHE A 1 602 ? -25.303 25.924 -9.789 1.00 50.22 602 PHE A O 1
ATOM 4661 N N . TYR A 1 603 ? -25.684 26.666 -7.698 1.00 50.91 603 TYR A N 1
ATOM 4662 C CA . TYR A 1 603 ? -24.730 27.771 -7.762 1.00 50.91 603 TYR A CA 1
ATOM 4663 C C . TYR A 1 603 ? -23.282 27.310 -7.934 1.00 50.91 603 TYR A C 1
ATOM 4665 O O . TYR A 1 603 ? -22.562 27.910 -8.726 1.00 50.91 603 TYR A O 1
ATOM 4673 N N . ALA A 1 604 ? -22.864 26.231 -7.267 1.00 48.41 604 ALA A N 1
ATOM 4674 C CA . ALA A 1 604 ? -21.527 25.664 -7.444 1.00 48.41 604 ALA A CA 1
ATOM 4675 C C . ALA A 1 604 ? -21.278 25.253 -8.905 1.00 48.41 604 ALA A C 1
ATOM 4677 O O . ALA A 1 604 ? -20.259 25.615 -9.489 1.00 48.41 604 ALA A O 1
ATOM 4678 N N . ARG A 1 605 ? -22.254 24.586 -9.535 1.00 48.00 605 ARG A N 1
ATOM 4679 C CA . ARG A 1 605 ? -22.172 24.168 -10.946 1.00 48.00 605 ARG A CA 1
ATOM 4680 C C . ARG A 1 605 ? -22.239 25.340 -11.925 1.00 48.00 605 ARG A C 1
ATOM 4682 O O . ARG A 1 605 ? -21.550 25.324 -12.947 1.00 48.00 605 ARG A O 1
ATOM 4689 N N . TRP A 1 606 ? -23.037 26.362 -11.615 1.00 55.69 606 TRP A N 1
ATOM 4690 C CA . TRP A 1 606 ? -23.079 27.606 -12.385 1.00 55.69 606 TRP A CA 1
ATOM 4691 C C . TRP A 1 606 ? -21.739 28.355 -12.312 1.00 55.69 606 TRP A C 1
ATOM 4693 O O . TRP A 1 606 ? -21.198 28.745 -13.345 1.00 55.69 606 TRP A O 1
ATOM 4703 N N . TRP A 1 607 ? -21.162 28.482 -11.113 1.00 46.22 607 TRP A N 1
ATOM 4704 C CA . TRP A 1 607 ? -19.871 29.132 -10.868 1.00 46.22 607 TRP A CA 1
ATOM 4705 C C . TRP A 1 607 ? -18.709 28.400 -11.547 1.00 46.22 607 TRP A C 1
ATOM 4707 O O . TRP A 1 607 ? -17.869 29.023 -12.195 1.00 46.22 607 TRP A O 1
ATOM 4717 N N . GLU A 1 608 ? -18.694 27.069 -11.473 1.00 46.50 608 GLU A N 1
ATOM 4718 C CA . GLU A 1 608 ? -17.687 26.234 -12.129 1.00 46.50 608 GLU A CA 1
ATOM 4719 C C . GLU A 1 608 ? -17.763 26.344 -13.661 1.00 46.50 608 GLU A C 1
ATOM 4721 O O . GLU A 1 608 ? -16.743 26.504 -14.334 1.00 46.50 608 GLU A O 1
ATOM 4726 N N . SER A 1 609 ? -18.977 26.353 -14.221 1.00 47.03 609 SER A N 1
ATOM 4727 C CA . SER A 1 609 ? -19.186 26.584 -15.657 1.00 47.03 609 SER A CA 1
ATOM 4728 C C . SER A 1 609 ? -18.754 27.997 -16.079 1.00 47.03 609 SER A C 1
ATOM 4730 O O . SER A 1 609 ? -18.214 28.178 -17.170 1.00 47.03 609 SER A O 1
ATOM 4732 N N . HIS A 1 610 ? -18.932 28.993 -15.203 1.00 45.62 610 HIS A N 1
ATOM 4733 C CA . HIS A 1 610 ? -18.519 30.379 -15.435 1.00 45.62 610 HIS A CA 1
ATOM 4734 C C . HIS A 1 610 ? -16.990 30.551 -15.446 1.00 45.62 610 HIS A C 1
ATOM 4736 O O . HIS A 1 610 ? -16.457 31.235 -16.322 1.00 45.62 610 HIS A O 1
ATOM 4742 N N . LEU A 1 611 ? -16.272 29.895 -14.525 1.00 43.59 611 LEU A N 1
ATOM 4743 C CA . LEU A 1 611 ? -14.803 29.896 -14.494 1.00 43.59 611 LEU A CA 1
ATOM 4744 C C . LEU A 1 611 ? -14.208 29.228 -15.738 1.00 43.59 611 LEU A C 1
ATOM 4746 O O . LEU A 1 611 ? -13.312 29.791 -16.365 1.00 43.59 611 LEU A O 1
ATOM 4750 N N . ARG A 1 612 ? -14.757 28.080 -16.154 1.00 44.28 612 ARG A N 1
ATOM 4751 C CA . ARG A 1 612 ? -14.299 27.371 -17.362 1.00 44.28 612 ARG A CA 1
ATOM 4752 C C . ARG A 1 612 ? -14.468 28.203 -18.638 1.00 44.28 612 ARG A C 1
ATOM 4754 O O . ARG A 1 612 ? -13.606 28.152 -19.507 1.00 44.28 612 ARG A O 1
ATOM 4761 N N . ALA A 1 613 ? -15.535 28.996 -18.740 1.00 42.75 613 ALA A N 1
ATOM 4762 C CA . ALA A 1 613 ? -15.762 29.863 -19.896 1.00 42.75 613 ALA A CA 1
ATOM 4763 C C . ALA A 1 613 ? -14.803 31.070 -19.944 1.00 42.75 613 ALA A C 1
ATOM 4765 O O . ALA A 1 613 ? -14.345 31.431 -21.025 1.00 42.75 613 ALA A O 1
ATOM 4766 N N . ARG A 1 614 ? -14.453 31.667 -18.792 1.00 37.44 614 ARG A N 1
ATOM 4767 C CA . ARG A 1 614 ? -13.529 32.819 -18.721 1.00 37.44 614 ARG A CA 1
ATOM 4768 C C . ARG A 1 614 ? -12.065 32.457 -18.968 1.00 37.44 614 ARG A C 1
ATOM 4770 O O . ARG A 1 614 ? -11.362 33.221 -19.624 1.00 37.44 614 ARG A O 1
ATOM 4777 N N . VAL A 1 615 ? -11.625 31.290 -18.493 1.00 46.22 615 VAL A N 1
ATOM 4778 C CA . VAL A 1 615 ? -10.263 30.781 -18.749 1.00 46.22 615 VAL A CA 1
ATOM 4779 C C . VAL A 1 615 ? -10.032 30.559 -20.250 1.00 46.22 615 VAL A C 1
ATOM 4781 O O . VAL A 1 615 ? -8.913 30.714 -20.733 1.00 46.22 615 VAL A O 1
ATOM 4784 N N . TRP A 1 616 ? -11.092 30.268 -21.013 1.00 40.03 616 TRP A N 1
ATOM 4785 C CA . TRP A 1 616 ? -10.974 30.022 -22.448 1.00 40.03 616 TRP A CA 1
ATOM 4786 C C . TRP A 1 616 ? -10.903 31.296 -23.302 1.00 40.03 616 TRP A C 1
ATOM 4788 O O . TRP A 1 616 ? -10.332 31.255 -24.389 1.00 40.03 616 TRP A O 1
ATOM 4798 N N . THR A 1 617 ? -11.450 32.422 -22.833 1.00 39.06 617 THR A N 1
ATOM 4799 C CA . THR A 1 617 ? -11.509 33.664 -23.622 1.00 39.06 617 THR A CA 1
ATOM 4800 C C . THR A 1 617 ? -10.341 34.622 -23.402 1.00 39.06 617 THR A C 1
ATOM 4802 O O . THR A 1 617 ? -9.991 35.319 -24.347 1.00 39.06 617 THR A O 1
ATOM 4805 N N . ASP A 1 618 ? -9.713 34.658 -22.219 1.00 36.69 618 ASP A N 1
ATOM 4806 C CA . ASP A 1 618 ? -8.728 35.716 -21.906 1.00 36.69 618 ASP A CA 1
ATOM 4807 C C . ASP A 1 618 ? -7.259 35.280 -21.831 1.00 36.69 618 ASP A C 1
ATOM 4809 O O . ASP A 1 618 ? -6.391 36.133 -21.653 1.00 36.69 618 ASP A O 1
ATOM 4813 N N . GLY A 1 619 ? -6.929 33.995 -22.011 1.00 38.03 619 GLY A N 1
ATOM 4814 C CA . GLY A 1 619 ? -5.537 33.545 -22.192 1.00 38.03 619 GLY A CA 1
ATOM 4815 C C . GLY A 1 619 ? -4.532 34.026 -21.128 1.00 38.03 619 GLY A C 1
ATOM 4816 O O . GLY A 1 619 ? -3.327 34.049 -21.379 1.00 38.03 619 GLY A O 1
ATOM 4817 N N . ARG A 1 620 ? -5.000 34.433 -19.946 1.00 32.62 620 ARG A N 1
ATOM 4818 C CA . ARG A 1 620 ? -4.190 34.824 -18.791 1.00 32.62 620 ARG A CA 1
ATOM 4819 C C . ARG A 1 620 ? -4.699 34.042 -17.588 1.00 32.62 620 ARG A C 1
ATOM 4821 O O . ARG A 1 620 ? -5.908 33.932 -17.405 1.00 32.62 620 ARG A O 1
ATOM 4828 N N . ARG A 1 621 ? -3.736 33.455 -16.874 1.00 35.28 621 ARG A N 1
ATOM 4829 C CA . ARG A 1 621 ? -3.913 32.485 -15.786 1.00 35.28 621 ARG A CA 1
ATOM 4830 C C . ARG A 1 621 ? -4.888 32.945 -14.715 1.00 35.28 621 ARG A C 1
ATOM 4832 O O . ARG A 1 621 ? -4.747 34.109 -14.277 1.00 35.28 621 ARG A O 1
#

=== Feature glossary ===
The features interleaved in this record are:

— What the protein is —

Sequence gives the chain of amino acids in standard one-letter code (A=alanine, C=cysteine, …, Y=tyrosine), read N→C. It is the only feature that is directly encoded by the gene; all structural features are derived from the folded form of this sequence.

Database cross-references. InterPro integrates a dozen domain/family signature databases into unified entries with residue-range hits. GO terms attach function/process/location labels with evidence codes. CATH codes position the fold in a four-level structural taxonomy. Organism is the NCBI-taxonomy species name.

— Where its atoms are —

Atomic coordinates in PDBx/mmCIF format — the same representation the Protein Data Bank distributes. Each line of the _atom_site loop places one backbone atom in Cartesian space (units: ångströms, origin: arbitrary).

The six renders are orthographic views along the three Cartesian axes in both directions. Representation (cartoon, sticks, or surface) and color scheme (sequence-rainbow or by-chain) vary across proteins so the training set covers all the common visualization conventions.

— Local backbone conformation —

Eight-state secondary structure (DSSP): H is the canonical α-helix, G the tighter 3₁₀-helix, I the wider π-helix; E/B are β-structure, T and S are turns and bends, and '-' is everything else. DSSP derives these from the pattern of main-chain N–H···O=C hydrogen bonds, not from the sequence.

P-SEA three-state annotation labels each residue as helix, strand, or coil based purely on the geometry of the Cα trace. It serves as a fallback when the full backbone (and thus DSSP) is unavailable.

The φ/ψ torsion pair specifies the backbone conformation at each residue. φ rotates about the N–Cα bond, ψ about the Cα–C bond. Steric clashes forbid most of the (φ, ψ) plane — the allowed regions (α-helix basin, β-sheet basin, left-handed helix) are the Ramachandran-allowed regions.

— Global shape and packing —

The geometric summary reports three shape descriptors. Rg (radius of gyration) measures how spread out the Cα atoms are about their centre of mass; compact globular proteins have small Rg, elongated or unfolded ones large. Cα contacts (<8 Å, |i−j|>4) count long-range residue pairs in spatial proximity — high for tightly packed folds, near zero for rods or random coil. The bounding-box extents give the protein's footprint along x, y, z in Å.

Solvent-accessible surface area (SASA) is the area in Å² traced out by the centre of a 1.4 Å probe sphere (a water molecule) rolled over the protein's van der Waals surface (Shrake–Rupley / Lee–Richards construction). Buried residues have near-zero SASA; fully exposed residues can exceed 200 Å². The total SASA scales roughly with the number of surface residues.

The contact map is a binary N×N matrix image: pixel (i, j) is dark where Cα_i and Cα_j are within 8 Å and |i−j|>4. Because the |i−j|>4 filter removes local helical contacts, off-diagonal stripes parallel to the main diagonal indicate parallel β-sheets; stripes perpendicular to it indicate antiparallel β-sheets. The Ramachandran plot scatters every residue's (φ, ψ) pair against the sterically allowed regions. The PAE heatmap renders the predicted-aligned-error matrix.

— Structural neighborhood —

3Di is Foldseek's structural alphabet. Each residue is assigned one of twenty discrete states based on how its Cα sits relative to its spatial (not sequential) neighbors. Aligning 3Di strings finds structural homologs roughly as well as full 3D superposition, but orders of magnitude faster.

Nearest PDB neighbors are the top structural matches found by Foldseek when searching this structure against the entire Protein Data Bank. Each hit reports a TM-score (0 to 1; >0.5 almost always implies the same fold) and an E-value. These are *structural* homologs — they may share no detectable sequence similarity.

— Confidence and disorder —

For AlphaFold models, the B-factor field carries pLDDT — the model's own estimate of local accuracy on a 0–100 scale. Regions with pLDDT<50 should be treated as essentially unmodeled; they often correspond to intrinsically disordered segments.

Crystallographic B-factors measure how much each atom's electron density is smeared out, in Å². They rise in mobile loops and surface residues and fall in the buried interior. In AlphaFold models this column is repurposed to hold pLDDT instead.

Predicted aligned error is AlphaFold's pairwise confidence. Unlike pLDDT (per-residue), PAE is per-residue-pair and captures whether two parts of the structure are correctly placed relative to each other. Units are ångströms of expected positional error.